Protein AF-B8LDE6-F1 (afdb_monomer)

Structure (mmCIF, N/CA/C/O backbone):
data_AF-B8LDE6-F1
#
_entry.id   AF-B8LDE6-F1
#
loop_
_atom_site.group_PDB
_atom_site.id
_atom_site.type_symbol
_atom_site.label_atom_id
_atom_site.label_alt_id
_atom_site.label_comp_id
_atom_site.label_asym_id
_atom_site.label_entity_id
_atom_site.label_seq_id
_atom_site.pdbx_PDB_ins_code
_atom_site.Cartn_x
_atom_site.Cartn_y
_atom_site.Cartn_z
_atom_site.occupancy
_atom_site.B_iso_or_equiv
_atom_site.auth_seq_id
_atom_site.auth_comp_id
_atom_site.auth_asym_id
_atom_site.auth_atom_id
_atom_site.pdbx_PDB_model_num
ATOM 1 N N . MET A 1 1 ? -48.291 -9.623 64.517 1.00 37.72 1 MET A N 1
ATOM 2 C CA . MET A 1 1 ? -49.505 -10.455 64.413 1.00 37.72 1 MET A CA 1
ATOM 3 C C . MET A 1 1 ? -49.693 -10.676 62.919 1.00 37.72 1 MET A C 1
ATOM 5 O O . MET A 1 1 ? -49.890 -9.689 62.230 1.00 37.72 1 MET A O 1
ATOM 9 N N . SER A 1 2 ? -49.188 -11.779 62.356 1.00 35.50 2 SER A N 1
ATOM 10 C CA . SER A 1 2 ? -49.848 -13.105 62.308 1.00 35.50 2 SER A CA 1
ATOM 11 C C . SER A 1 2 ? -51.192 -13.038 61.567 1.00 35.50 2 SER A C 1
ATOM 13 O O . SER A 1 2 ? -52.030 -12.243 61.978 1.00 35.50 2 SER A O 1
ATOM 15 N N . SER A 1 3 ? -51.498 -13.831 60.544 1.00 43.75 3 SER A N 1
ATOM 16 C CA . SER A 1 3 ? -50.753 -14.862 59.785 1.00 43.75 3 SER A CA 1
ATOM 17 C C . SER A 1 3 ? -51.605 -15.177 58.512 1.00 43.75 3 SER A C 1
ATOM 19 O O . SER A 1 3 ? -52.586 -14.468 58.289 1.00 43.75 3 SER A O 1
ATOM 21 N N . ASP A 1 4 ? -51.309 -16.069 57.560 1.00 46.91 4 ASP A N 1
ATOM 22 C CA . ASP A 1 4 ? -50.378 -17.206 57.450 1.00 46.91 4 ASP A CA 1
ATOM 23 C C . ASP A 1 4 ? -49.722 -17.273 56.037 1.00 46.91 4 ASP A C 1
ATOM 25 O O . ASP A 1 4 ? -49.886 -16.386 55.200 1.00 46.91 4 ASP A O 1
ATOM 29 N N . GLU A 1 5 ? -48.934 -18.324 55.809 1.00 47.34 5 GLU A N 1
ATOM 30 C CA . GLU A 1 5 ? -48.297 -18.785 54.571 1.00 47.34 5 GLU A CA 1
ATOM 31 C C . GLU A 1 5 ? -49.259 -19.611 53.685 1.00 47.34 5 GLU A C 1
ATOM 33 O O . GLU A 1 5 ? -50.090 -20.347 54.212 1.00 47.34 5 GLU A O 1
ATOM 38 N N . GLU A 1 6 ? -49.080 -19.619 52.354 1.00 45.75 6 GLU A N 1
ATOM 39 C CA . GLU A 1 6 ? -49.503 -20.772 51.533 1.00 45.75 6 GLU A CA 1
ATOM 40 C C . GLU A 1 6 ? -48.527 -21.022 50.362 1.00 45.75 6 GLU A C 1
ATOM 42 O O . GLU A 1 6 ? -48.307 -20.175 49.493 1.00 45.75 6 GLU A O 1
ATOM 47 N N . GLU A 1 7 ? -47.893 -22.198 50.371 1.00 42.84 7 GLU A N 1
ATOM 48 C CA . GLU A 1 7 ? -46.791 -22.596 49.487 1.00 42.84 7 GLU A CA 1
ATOM 49 C C . GLU A 1 7 ? -47.302 -23.575 48.408 1.00 42.84 7 GLU A C 1
ATOM 51 O O . GLU A 1 7 ? -47.770 -24.667 48.729 1.00 42.84 7 GLU A O 1
ATOM 56 N N . SER A 1 8 ? -47.206 -23.230 47.114 1.00 45.94 8 SER A N 1
ATOM 57 C CA . SER A 1 8 ? -47.723 -24.079 46.020 1.00 45.94 8 SER A CA 1
ATOM 58 C C . SER A 1 8 ? -46.621 -24.742 45.176 1.00 45.94 8 SER A C 1
ATOM 60 O O . SER A 1 8 ? -46.024 -24.149 44.278 1.00 45.94 8 SER A O 1
ATOM 62 N N . LYS A 1 9 ? -46.390 -26.038 45.429 1.00 46.34 9 LYS A N 1
ATOM 63 C CA . LYS A 1 9 ? -45.605 -26.938 44.562 1.00 46.34 9 LYS A CA 1
ATOM 64 C C . LYS A 1 9 ? -46.471 -27.541 43.445 1.00 46.34 9 LYS A C 1
ATOM 66 O O . LYS A 1 9 ? -47.542 -28.064 43.746 1.00 46.34 9 LYS A O 1
ATOM 71 N N . PRO A 1 10 ? -45.972 -27.629 42.200 1.00 49.28 10 PRO A N 1
ATOM 72 C CA . PRO A 1 10 ? -46.423 -28.615 41.221 1.00 49.28 10 PRO A CA 1
ATOM 73 C C . PRO A 1 10 ? -45.496 -29.860 41.186 1.00 49.28 10 PRO A C 1
ATOM 75 O O . PRO A 1 10 ? -44.329 -29.771 41.579 1.00 49.28 10 PRO A O 1
ATOM 78 N N . PRO A 1 11 ? -45.996 -31.035 40.753 1.00 53.19 11 PRO A N 1
ATOM 79 C CA . PRO A 1 11 ? -45.337 -32.328 40.967 1.00 53.19 11 PRO A CA 1
ATOM 80 C C . PRO A 1 11 ? -44.333 -32.737 39.875 1.00 53.19 11 PRO A C 1
ATOM 82 O O . PRO A 1 11 ? -44.307 -32.194 38.770 1.00 53.19 11 PRO A O 1
ATOM 85 N N . ALA A 1 12 ? -43.536 -33.759 40.195 1.00 40.72 12 ALA A N 1
ATOM 86 C CA . ALA A 1 12 ? -42.605 -34.422 39.285 1.00 40.72 12 ALA A CA 1
ATOM 87 C C . ALA A 1 12 ? -43.238 -35.613 38.525 1.00 40.72 12 ALA A C 1
ATOM 89 O O . ALA A 1 12 ? -44.349 -36.040 38.821 1.00 40.72 12 ALA A O 1
ATOM 90 N N . GLU A 1 13 ? -42.446 -36.174 37.601 1.00 37.19 13 GLU A N 1
ATOM 91 C CA . GLU A 1 13 ? -42.648 -37.419 36.832 1.00 37.19 13 GLU A CA 1
ATOM 92 C C . GLU A 1 13 ? -43.660 -37.422 35.663 1.00 37.19 13 GLU A C 1
ATOM 94 O O . GLU A 1 13 ? -44.863 -37.586 35.834 1.00 37.19 13 GLU A O 1
ATOM 99 N N . ARG A 1 14 ? -43.139 -37.533 34.429 1.00 34.78 14 ARG A N 1
ATOM 100 C CA . ARG A 1 14 ? -42.888 -38.874 33.857 1.00 34.78 14 ARG A CA 1
ATOM 101 C C . ARG A 1 14 ? -41.962 -38.860 32.640 1.00 34.78 14 ARG A C 1
ATOM 103 O O . ARG A 1 14 ? -41.911 -37.911 31.867 1.00 34.78 14 ARG A O 1
ATOM 110 N N . SER A 1 15 ? -41.241 -39.963 32.479 1.00 38.66 15 SER A N 1
ATOM 111 C CA . SER A 1 15 ? -40.317 -40.236 31.382 1.00 38.66 15 SER A CA 1
ATOM 112 C C . SER A 1 15 ? -41.025 -40.610 30.074 1.00 38.66 15 SER A C 1
ATOM 114 O O . SER A 1 15 ? -42.062 -41.274 30.078 1.00 38.66 15 SER A O 1
ATOM 116 N N . LYS A 1 16 ? -40.395 -40.269 28.942 1.00 36.84 16 LYS A N 1
ATOM 117 C CA . LYS A 1 16 ? -40.479 -41.028 27.683 1.00 36.84 16 LYS A CA 1
ATOM 118 C C . LYS A 1 16 ? -39.256 -40.734 26.815 1.00 36.84 16 LYS A C 1
ATOM 120 O O . LYS A 1 16 ? -39.096 -39.628 26.314 1.00 36.84 16 LYS A O 1
ATOM 125 N N . ALA A 1 17 ? -38.401 -41.738 26.653 1.00 39.34 17 ALA A N 1
ATOM 126 C CA . ALA A 1 17 ? -37.349 -41.741 25.646 1.00 39.34 17 ALA A CA 1
ATOM 127 C C . ALA A 1 17 ? -37.900 -42.350 24.350 1.00 39.34 17 ALA A C 1
ATOM 129 O O . ALA A 1 17 ? -38.514 -43.414 24.407 1.00 39.34 17 ALA A O 1
ATOM 130 N N . THR A 1 18 ? -37.644 -41.717 23.203 1.00 34.25 18 THR A N 1
ATOM 131 C CA . THR A 1 18 ? -37.761 -42.345 21.875 1.00 34.25 18 THR A CA 1
ATOM 132 C C . THR A 1 18 ? -36.786 -41.709 20.883 1.00 34.25 18 THR A C 1
ATOM 134 O O . THR A 1 18 ? -36.954 -40.552 20.511 1.00 34.25 18 THR A O 1
ATOM 137 N N . ASN A 1 19 ? -35.833 -42.529 20.447 1.00 32.91 19 ASN A N 1
ATOM 138 C CA . ASN A 1 19 ? -35.159 -42.569 19.146 1.00 32.91 19 ASN A CA 1
ATOM 139 C C . ASN A 1 19 ? -34.572 -41.272 18.563 1.00 32.91 19 ASN A C 1
ATOM 141 O O . ASN A 1 19 ? -35.220 -40.511 17.846 1.00 32.91 19 ASN A O 1
ATOM 145 N N . GLU A 1 20 ? -33.262 -41.149 18.758 1.00 39.47 20 GLU A N 1
ATOM 146 C CA . GLU A 1 20 ? -32.348 -40.374 17.927 1.00 39.47 20 GLU A CA 1
ATOM 147 C C . GLU A 1 20 ? -31.798 -41.291 16.815 1.00 39.47 20 GLU A C 1
ATOM 149 O O . GLU A 1 20 ? -30.923 -42.113 17.069 1.00 39.47 20 GLU A O 1
ATOM 154 N N . GLU A 1 21 ? -32.325 -41.178 15.590 1.00 35.03 21 GLU A N 1
ATOM 155 C CA . GLU A 1 21 ? -31.808 -41.885 14.406 1.00 35.03 21 GLU A CA 1
ATOM 156 C C . GLU A 1 21 ? -31.802 -40.981 13.155 1.00 35.03 21 GLU A C 1
ATOM 158 O O . GLU A 1 21 ? -32.782 -40.314 12.820 1.00 35.03 21 GLU A O 1
ATOM 163 N N . ASP A 1 22 ? -30.649 -40.970 12.482 1.00 40.38 22 ASP A N 1
ATOM 164 C CA . ASP A 1 22 ? -30.374 -40.556 11.101 1.00 40.38 22 ASP A CA 1
ATOM 165 C C . ASP A 1 22 ? -31.119 -39.354 10.477 1.00 40.38 22 ASP A C 1
ATOM 167 O O . ASP A 1 22 ? -32.096 -39.472 9.731 1.00 40.38 22 ASP A O 1
ATOM 171 N N . ARG A 1 23 ? -30.472 -38.180 10.555 1.00 36.75 23 ARG A N 1
ATOM 172 C CA . ARG A 1 23 ? -30.563 -37.146 9.504 1.00 36.75 23 ARG A CA 1
ATOM 173 C C . ARG A 1 23 ? -29.185 -36.696 9.021 1.00 36.75 23 ARG A C 1
ATOM 175 O O . ARG A 1 23 ? -28.618 -35.719 9.507 1.00 36.75 23 ARG A O 1
ATOM 182 N N . LYS A 1 24 ? -28.676 -37.380 7.989 1.00 43.28 24 LYS A N 1
ATOM 183 C CA . LYS A 1 24 ? -27.518 -36.929 7.196 1.00 43.28 24 LYS A CA 1
ATOM 184 C C . LYS A 1 24 ? -27.772 -35.515 6.639 1.00 43.28 24 LYS A C 1
ATOM 186 O O . LYS A 1 24 ? -28.778 -35.323 5.954 1.00 43.28 24 LYS A O 1
ATOM 191 N N . PRO A 1 25 ? -26.874 -34.535 6.845 1.00 40.78 25 PRO A N 1
ATOM 192 C CA . PRO A 1 25 ? -26.968 -33.256 6.151 1.00 40.78 25 PRO A CA 1
ATOM 193 C C . PRO A 1 25 ? -26.633 -33.436 4.656 1.00 40.78 25 PRO A C 1
ATOM 195 O O . PRO A 1 25 ? -25.688 -34.159 4.326 1.00 40.78 25 PRO A O 1
ATOM 198 N N . PRO A 1 26 ? -27.361 -32.782 3.730 1.00 42.16 26 PRO A N 1
ATOM 199 C CA . PRO A 1 26 ? -27.083 -32.893 2.302 1.00 42.16 26 PRO A CA 1
ATOM 200 C C . PRO A 1 26 ? -25.742 -32.241 1.936 1.00 42.16 26 PRO A C 1
ATOM 202 O O . PRO A 1 26 ? -25.340 -31.217 2.498 1.00 42.16 26 PRO A O 1
ATOM 205 N N . ALA A 1 27 ? -25.052 -32.830 0.957 1.00 35.22 27 ALA A N 1
ATOM 206 C CA . ALA A 1 27 ? -23.747 -32.369 0.501 1.00 35.22 27 ALA A CA 1
ATOM 207 C C . ALA A 1 27 ? -23.790 -30.913 -0.003 1.00 35.22 27 ALA A C 1
ATOM 209 O O . ALA A 1 27 ? -24.634 -30.534 -0.817 1.00 35.22 27 ALA A O 1
ATOM 210 N N . ARG A 1 28 ? -22.834 -30.089 0.446 1.00 35.00 28 ARG A N 1
ATOM 211 C CA . ARG A 1 28 ? -22.678 -28.704 -0.023 1.00 35.00 28 ARG A CA 1
ATOM 212 C C . ARG A 1 28 ? -22.266 -28.678 -1.498 1.00 35.00 28 ARG A C 1
ATOM 214 O O . ARG A 1 28 ? -21.103 -28.901 -1.822 1.00 35.00 28 ARG A O 1
ATOM 221 N N . ALA A 1 29 ? -23.201 -28.323 -2.377 1.00 35.41 29 ALA A N 1
ATOM 222 C CA . ALA A 1 29 ? -22.908 -28.051 -3.780 1.00 35.41 29 ALA A CA 1
ATOM 223 C C . ALA A 1 29 ? -21.945 -26.855 -3.927 1.00 35.41 29 ALA A C 1
ATOM 225 O O . ALA A 1 29 ? -22.209 -25.752 -3.439 1.00 35.41 29 ALA A O 1
ATOM 226 N N . ALA A 1 30 ? -20.832 -27.060 -4.633 1.00 38.78 30 ALA A N 1
ATOM 227 C CA . ALA A 1 30 ? -19.829 -26.029 -4.877 1.00 38.78 30 ALA A CA 1
ATOM 228 C C . ALA A 1 30 ? -20.305 -25.021 -5.943 1.00 38.78 30 ALA A C 1
ATOM 230 O O . ALA A 1 30 ? -20.089 -25.207 -7.141 1.00 38.78 30 ALA A O 1
ATOM 231 N N . ARG A 1 31 ? -20.928 -23.913 -5.522 1.00 38.78 31 ARG A N 1
ATOM 232 C CA . ARG A 1 31 ? -21.252 -22.798 -6.429 1.00 38.78 31 ARG A CA 1
ATOM 233 C C . ARG A 1 31 ? -20.029 -21.909 -6.677 1.00 38.78 31 ARG A C 1
ATOM 235 O O . ARG A 1 31 ? -19.676 -21.074 -5.848 1.00 38.78 31 ARG A O 1
ATOM 242 N N . LYS A 1 32 ? -19.424 -22.042 -7.863 1.00 38.75 32 LYS A N 1
ATOM 243 C CA . LYS A 1 32 ? -18.527 -21.022 -8.432 1.00 38.75 32 LYS A CA 1
ATOM 244 C C . LYS A 1 32 ? -19.334 -19.745 -8.689 1.00 38.75 32 LYS A C 1
ATOM 246 O O . LYS A 1 32 ? -20.236 -19.760 -9.518 1.00 38.75 32 LYS A O 1
ATOM 251 N N . CYS A 1 33 ? -18.978 -18.639 -8.039 1.00 31.05 33 CYS A N 1
ATOM 252 C CA . CYS A 1 33 ? -19.480 -17.313 -8.395 1.00 31.05 33 CYS A CA 1
ATOM 253 C C . CYS A 1 33 ? -18.307 -16.449 -8.878 1.00 31.05 33 CYS A C 1
ATOM 255 O O . CYS A 1 33 ? -17.541 -15.923 -8.073 1.00 31.05 33 CYS A O 1
ATOM 257 N N . LYS A 1 34 ? -18.138 -16.342 -10.202 1.00 38.91 34 LYS A N 1
ATOM 258 C CA . LYS A 1 34 ? -17.274 -15.332 -10.827 1.00 38.91 34 LYS A CA 1
ATOM 259 C C . LYS A 1 34 ? -18.128 -14.096 -11.097 1.00 38.91 34 LYS A C 1
ATOM 261 O O . LYS A 1 34 ? -18.992 -14.146 -11.967 1.00 38.91 34 LYS A O 1
ATOM 266 N N . ARG A 1 35 ? -17.872 -12.991 -10.395 1.00 31.22 35 ARG A N 1
ATOM 267 C CA . ARG A 1 35 ? -18.340 -11.662 -10.811 1.00 31.22 35 ARG A CA 1
ATOM 268 C C . ARG A 1 35 ? -17.459 -10.577 -10.194 1.00 31.22 35 ARG A C 1
ATOM 270 O O . ARG A 1 35 ? -17.623 -10.216 -9.035 1.00 31.22 35 ARG A O 1
ATOM 277 N N . THR A 1 36 ? -16.502 -10.090 -10.974 1.00 32.03 36 THR A N 1
ATOM 278 C CA . THR A 1 36 ? -15.754 -8.860 -10.696 1.00 32.03 36 THR A CA 1
ATOM 279 C C . THR A 1 36 ? -16.424 -7.733 -11.468 1.00 32.03 36 THR A C 1
ATOM 281 O O . THR A 1 36 ? -16.307 -7.682 -12.690 1.00 32.03 36 THR A O 1
ATOM 284 N N . ALA A 1 37 ? -17.139 -6.855 -10.771 1.00 31.78 37 ALA A N 1
ATOM 285 C CA . ALA A 1 37 ? -17.472 -5.548 -11.320 1.00 31.78 37 ALA A CA 1
ATOM 286 C C . ALA A 1 37 ? -16.254 -4.642 -11.104 1.00 31.78 37 ALA A C 1
ATOM 288 O O . ALA A 1 37 ? -15.790 -4.518 -9.970 1.00 31.78 37 ALA A O 1
ATOM 289 N N . LYS A 1 38 ? -15.727 -4.045 -12.178 1.00 29.84 38 LYS A N 1
ATOM 290 C CA . LYS A 1 38 ? -14.901 -2.844 -12.042 1.00 29.84 38 LYS A CA 1
ATOM 291 C C . LYS A 1 38 ? -15.835 -1.705 -11.643 1.00 29.84 38 LYS A C 1
ATOM 293 O O . LYS A 1 38 ? -16.881 -1.537 -12.264 1.00 29.84 38 LYS A O 1
ATOM 298 N N . TYR A 1 39 ? -15.449 -0.966 -10.617 1.00 31.72 39 TYR A N 1
ATOM 299 C CA . TYR A 1 39 ? -15.964 0.366 -10.346 1.00 31.72 39 TYR A CA 1
ATOM 300 C C . TYR A 1 39 ? -14.765 1.290 -10.542 1.00 31.72 39 TYR A C 1
ATOM 302 O O . TYR A 1 39 ? -13.695 1.007 -10.002 1.00 31.72 39 TYR A O 1
ATOM 310 N N . GLU A 1 40 ? -14.914 2.299 -11.388 1.00 34.28 40 GLU A N 1
ATOM 311 C CA . GLU A 1 40 ? -13.899 3.330 -11.588 1.00 34.28 40 GLU A CA 1
ATOM 312 C C . GLU A 1 40 ? -14.266 4.467 -10.631 1.00 34.28 40 GLU A C 1
ATOM 314 O O . GLU A 1 40 ? -15.308 5.100 -10.783 1.00 34.28 40 GLU A O 1
ATOM 319 N N . GLU A 1 41 ? -13.469 4.628 -9.573 1.00 33.56 41 GLU A N 1
ATOM 320 C CA . GLU A 1 41 ? -13.540 5.768 -8.655 1.00 33.56 41 GLU A CA 1
ATOM 321 C C . GLU A 1 41 ? -12.534 6.828 -9.116 1.00 33.56 41 GLU A C 1
ATOM 323 O O . GLU A 1 41 ? -11.449 6.496 -9.599 1.00 33.56 41 GLU A O 1
ATOM 328 N N . SER A 1 42 ? -12.946 8.092 -9.026 1.00 32.69 42 SER A N 1
ATOM 329 C CA . SER A 1 42 ? -12.188 9.260 -9.464 1.00 32.69 42 SER A CA 1
ATOM 330 C C . SER A 1 42 ? -11.003 9.564 -8.547 1.00 32.69 42 SER A C 1
ATOM 332 O O . SER A 1 42 ? -11.036 9.295 -7.347 1.00 32.69 42 SER A O 1
ATOM 334 N N . ASP A 1 43 ? -9.959 10.128 -9.148 1.00 36.16 43 ASP A N 1
ATOM 335 C CA . ASP A 1 43 ? -8.659 10.401 -8.535 1.00 36.16 43 ASP A CA 1
ATOM 336 C C . ASP A 1 43 ? -8.670 11.732 -7.759 1.00 36.16 43 ASP A C 1
ATOM 338 O O . ASP A 1 43 ? -8.205 12.761 -8.249 1.00 36.16 43 ASP A O 1
ATOM 342 N N . ASP A 1 44 ? -9.246 11.712 -6.554 1.00 31.83 44 ASP A N 1
ATOM 343 C CA . ASP A 1 44 ? -9.165 12.810 -5.586 1.00 31.83 44 ASP A CA 1
ATOM 344 C C . ASP A 1 44 ? -8.055 12.492 -4.565 1.00 31.83 44 ASP A C 1
ATOM 346 O O . ASP A 1 44 ? -8.210 11.645 -3.682 1.00 31.83 44 ASP A O 1
ATOM 350 N N . GLY A 1 45 ? -6.899 13.142 -4.732 1.00 34.72 45 GLY A N 1
ATOM 351 C CA . GLY A 1 45 ? -5.613 12.744 -4.145 1.00 34.72 45 GLY A CA 1
ATOM 352 C C . GLY A 1 45 ? -5.423 12.951 -2.636 1.00 34.72 45 GLY A C 1
ATOM 353 O O . GLY A 1 45 ? -4.541 13.707 -2.230 1.00 34.72 45 GLY A O 1
ATOM 354 N N . GLU A 1 46 ? -6.151 12.208 -1.801 1.00 34.25 46 GLU A N 1
ATOM 355 C CA . GLU A 1 46 ? -5.695 11.851 -0.451 1.00 34.25 46 GLU A CA 1
ATOM 356 C C . GLU A 1 46 ? -5.165 10.410 -0.452 1.00 34.25 46 GLU A C 1
ATOM 358 O O . GLU A 1 46 ? -5.921 9.437 -0.489 1.00 34.25 46 GLU A O 1
ATOM 363 N N . GLU A 1 47 ? -3.838 10.259 -0.414 1.00 37.69 47 GLU A N 1
ATOM 364 C CA . GLU A 1 47 ? -3.169 8.955 -0.433 1.00 37.69 47 GLU A CA 1
ATOM 365 C C . GLU A 1 47 ? -3.371 8.230 0.920 1.00 37.69 47 GLU A C 1
ATOM 367 O O . GLU A 1 47 ? -2.511 8.257 1.805 1.00 37.69 47 GLU A O 1
ATOM 372 N N . GLU A 1 48 ? -4.536 7.587 1.113 1.00 37.94 48 GLU A N 1
ATOM 373 C CA . GLU A 1 48 ? -4.792 6.694 2.254 1.00 37.94 48 GLU A CA 1
ATOM 374 C C . GLU A 1 48 ? -3.781 5.532 2.223 1.00 37.94 48 GLU A C 1
ATOM 376 O O . GLU A 1 48 ? -3.992 4.494 1.589 1.00 37.94 48 GLU A O 1
ATOM 381 N N . ASP A 1 49 ? -2.680 5.721 2.954 1.00 42.53 49 ASP A N 1
ATOM 382 C CA . ASP A 1 49 ? -1.542 4.814 3.110 1.00 42.53 49 ASP A CA 1
ATOM 383 C C . ASP A 1 49 ? -2.032 3.464 3.690 1.00 42.53 49 ASP A C 1
ATOM 385 O O . ASP A 1 49 ? -2.078 3.227 4.904 1.00 42.53 49 ASP A O 1
ATOM 389 N N . ASN A 1 50 ? -2.497 2.580 2.797 1.00 35.31 50 ASN A N 1
ATOM 390 C CA . ASN A 1 50 ? -3.197 1.325 3.085 1.00 35.31 50 ASN A CA 1
ATOM 391 C C . ASN A 1 50 ? -2.207 0.262 3.582 1.00 35.31 50 ASN A C 1
ATOM 393 O O . ASN A 1 50 ? -1.925 -0.744 2.921 1.00 35.31 50 ASN A O 1
ATOM 397 N N . TRP A 1 51 ? -1.663 0.519 4.773 1.00 39.44 51 TRP A N 1
ATOM 398 C CA . TRP A 1 51 ? -0.669 -0.295 5.450 1.00 39.44 51 TRP A CA 1
ATOM 399 C C . TRP A 1 51 ? -1.183 -1.721 5.637 1.00 39.44 51 TRP A C 1
ATOM 401 O O . TRP A 1 51 ? -1.926 -2.050 6.565 1.00 39.44 51 TRP A O 1
ATOM 411 N N . SER A 1 52 ? -0.747 -2.592 4.736 1.00 36.59 52 SER A N 1
ATOM 412 C CA . SER A 1 52 ? -0.781 -4.031 4.931 1.00 36.59 52 SER A CA 1
ATOM 413 C C . SER A 1 52 ? 0.586 -4.455 5.465 1.00 36.59 52 SER A C 1
ATOM 415 O O . SER A 1 52 ? 1.596 -4.136 4.828 1.00 36.59 52 SER A O 1
ATOM 417 N N . PRO A 1 53 ? 0.671 -5.181 6.597 1.00 38.06 53 PRO A N 1
ATOM 418 C CA . PRO A 1 53 ? 1.934 -5.782 7.004 1.00 38.06 53 PRO A CA 1
ATOM 419 C C . PRO A 1 53 ? 2.440 -6.707 5.883 1.00 38.06 53 PRO A C 1
ATOM 421 O O . PRO A 1 53 ? 1.620 -7.300 5.170 1.00 38.06 53 PRO A O 1
ATOM 424 N N . PRO A 1 54 ? 3.768 -6.847 5.703 1.00 33.97 54 PRO A N 1
ATOM 425 C CA . PRO A 1 54 ? 4.317 -7.687 4.648 1.00 33.97 54 PRO A CA 1
ATOM 426 C C . PRO A 1 54 ? 3.743 -9.105 4.770 1.00 33.97 54 PRO A C 1
ATOM 428 O O . PRO A 1 54 ? 3.711 -9.653 5.879 1.00 33.97 54 PRO A O 1
ATOM 431 N N . PRO A 1 55 ? 3.261 -9.713 3.670 1.00 34.38 55 PRO A N 1
ATOM 432 C CA . PRO A 1 55 ? 2.686 -11.045 3.739 1.00 34.38 55 PRO A CA 1
ATOM 433 C C . PRO A 1 55 ? 3.744 -12.026 4.264 1.00 34.38 55 PRO A C 1
ATOM 435 O O . PRO A 1 55 ? 4.903 -11.944 3.842 1.00 34.38 55 PRO A O 1
ATOM 438 N N . PRO A 1 56 ? 3.376 -12.973 5.150 1.00 43.44 56 PRO A N 1
ATOM 439 C CA . PRO A 1 56 ? 4.300 -14.021 5.561 1.00 43.44 56 PRO A CA 1
ATOM 440 C C . PRO A 1 56 ? 4.811 -14.757 4.314 1.00 43.44 56 PRO A C 1
ATOM 442 O O . PRO A 1 56 ? 4.057 -14.880 3.338 1.00 43.44 56 PRO A O 1
ATOM 445 N N . PRO A 1 57 ? 6.067 -15.245 4.316 1.00 41.56 57 PRO A N 1
ATOM 446 C CA . PRO A 1 57 ? 6.667 -15.875 3.147 1.00 41.56 57 PRO A CA 1
ATOM 447 C C . PRO A 1 57 ? 5.728 -16.949 2.602 1.00 41.56 57 PRO A C 1
ATOM 449 O O . PRO A 1 57 ? 5.311 -17.851 3.335 1.00 41.56 57 PRO A O 1
ATOM 452 N N . LYS A 1 58 ? 5.350 -16.808 1.322 1.00 35.34 58 LYS A N 1
ATOM 453 C CA . LYS A 1 58 ? 4.412 -17.715 0.653 1.00 35.34 58 LYS A CA 1
ATOM 454 C C . LYS A 1 58 ? 4.919 -19.143 0.840 1.00 35.34 58 LYS A C 1
ATOM 456 O O . LYS A 1 58 ? 5.941 -19.508 0.260 1.00 35.34 58 LYS A O 1
ATOM 461 N N . LYS A 1 59 ? 4.200 -19.950 1.631 1.00 39.66 59 LYS A N 1
ATOM 462 C CA . LYS A 1 59 ? 4.422 -21.399 1.660 1.00 39.66 59 LYS A CA 1
ATOM 463 C C . LYS A 1 59 ? 4.354 -21.886 0.206 1.00 39.66 59 LYS A C 1
ATOM 465 O O . LYS A 1 59 ? 3.409 -21.486 -0.483 1.00 39.66 59 LYS A O 1
ATOM 470 N N . PRO A 1 60 ? 5.329 -22.678 -0.278 1.00 38.16 60 PRO A N 1
ATOM 471 C CA . PRO A 1 60 ? 5.290 -23.187 -1.641 1.00 38.16 60 PRO A CA 1
ATOM 472 C C . PRO A 1 60 ? 3.957 -23.906 -1.848 1.00 38.16 60 PRO A C 1
ATOM 474 O O . PRO A 1 60 ? 3.545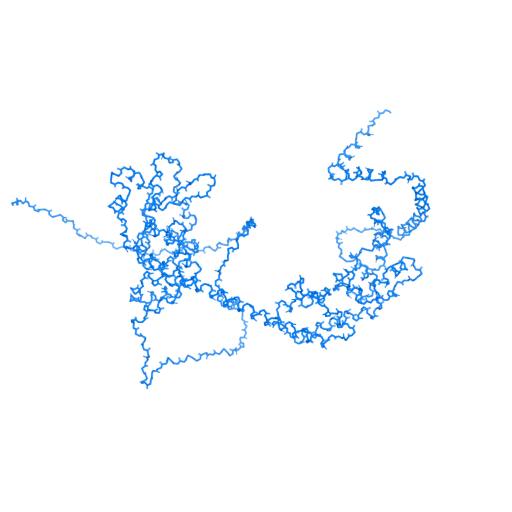 -24.711 -1.009 1.00 38.16 60 PRO A O 1
ATOM 477 N N . GLY A 1 61 ? 3.247 -23.524 -2.911 1.00 38.00 61 GLY A N 1
ATOM 478 C CA . GLY A 1 61 ? 1.888 -23.992 -3.156 1.00 38.00 61 GLY A CA 1
ATOM 479 C C . GLY A 1 61 ? 1.844 -25.512 -3.258 1.00 38.00 61 GLY A C 1
ATOM 480 O O . GLY A 1 61 ? 2.745 -26.126 -3.830 1.00 38.00 61 GLY A O 1
ATOM 481 N N . SER A 1 62 ? 0.789 -26.117 -2.717 1.00 40.66 62 SER A N 1
ATOM 482 C CA . SER A 1 62 ? 0.500 -27.532 -2.928 1.00 40.66 62 SER A CA 1
ATOM 483 C C . SER A 1 62 ? 0.103 -27.749 -4.389 1.00 40.66 62 SER A C 1
ATOM 485 O O . SER A 1 62 ? -1.072 -27.650 -4.737 1.00 40.66 62 SER A O 1
ATOM 487 N N . VAL A 1 63 ? 1.095 -28.000 -5.240 1.00 40.19 63 VAL A N 1
ATOM 488 C CA . VAL A 1 63 ? 0.883 -28.555 -6.579 1.00 40.19 63 VAL A CA 1
ATOM 489 C C . VAL A 1 63 ? 0.389 -29.993 -6.416 1.00 40.19 63 VAL A C 1
ATOM 491 O O . VAL A 1 63 ? 0.862 -30.714 -5.531 1.00 40.19 63 VAL A O 1
ATOM 494 N N . ASP A 1 64 ? -0.576 -30.389 -7.245 1.00 42.69 64 ASP A N 1
ATOM 495 C CA . ASP A 1 64 ? -1.144 -31.736 -7.235 1.00 42.69 64 ASP A CA 1
ATOM 496 C C . ASP A 1 64 ? -0.067 -32.820 -7.349 1.00 42.69 64 ASP A C 1
ATOM 498 O O . ASP A 1 64 ? 0.909 -32.701 -8.094 1.00 42.69 64 ASP A O 1
ATOM 502 N N . ARG A 1 65 ? -0.254 -33.906 -6.590 1.00 37.84 65 ARG A N 1
ATOM 503 C CA . ARG A 1 65 ? 0.690 -35.029 -6.516 1.00 37.84 65 ARG A CA 1
ATOM 504 C C . ARG A 1 65 ? 0.607 -35.919 -7.759 1.00 37.84 65 ARG A C 1
ATOM 506 O O . ARG A 1 65 ? 0.133 -37.050 -7.694 1.00 37.84 65 ARG A O 1
ATOM 513 N N . GLY A 1 66 ? 1.139 -35.423 -8.873 1.00 41.06 66 GLY A N 1
ATOM 514 C CA . GLY A 1 66 ? 1.608 -36.261 -9.973 1.00 41.06 66 GLY A CA 1
ATOM 515 C C . GLY A 1 66 ? 2.827 -37.083 -9.537 1.00 41.06 66 GLY A C 1
ATOM 516 O O . GLY A 1 66 ? 3.730 -36.574 -8.872 1.00 41.06 66 GLY A O 1
ATOM 517 N N . ASN A 1 67 ? 2.840 -38.369 -9.880 1.00 46.22 67 ASN A N 1
ATOM 518 C CA . ASN A 1 67 ? 3.838 -39.335 -9.417 1.00 46.22 67 ASN A CA 1
ATOM 519 C C . ASN A 1 67 ? 5.228 -39.053 -10.036 1.00 46.22 67 ASN A C 1
ATOM 521 O O . ASN A 1 67 ? 5.489 -39.428 -11.176 1.00 46.22 67 ASN A O 1
ATOM 525 N N . ALA A 1 68 ? 6.137 -38.422 -9.285 1.00 39.91 68 ALA A N 1
ATOM 526 C CA . ALA A 1 68 ? 7.525 -38.195 -9.700 1.00 39.91 68 ALA A CA 1
ATOM 527 C C . ALA A 1 68 ? 8.505 -38.585 -8.581 1.00 39.91 68 ALA A C 1
ATOM 529 O O . ALA A 1 68 ? 8.332 -38.212 -7.418 1.00 39.91 68 ALA A O 1
ATOM 530 N N . LYS A 1 69 ? 9.545 -39.357 -8.929 1.00 45.56 69 LYS A N 1
ATOM 531 C CA . LYS A 1 69 ? 10.539 -39.882 -7.977 1.00 45.56 69 LYS A CA 1
ATOM 532 C C . LYS A 1 69 ? 11.319 -38.737 -7.321 1.00 45.56 69 LYS A C 1
ATOM 534 O O . LYS A 1 69 ? 12.164 -38.108 -7.948 1.00 45.56 69 LYS A O 1
ATOM 539 N N . SER A 1 70 ? 11.053 -38.503 -6.037 1.00 38.09 70 SER A N 1
ATOM 540 C CA . SER A 1 70 ? 11.732 -37.482 -5.235 1.00 38.09 70 SER A CA 1
ATOM 541 C C . SER A 1 70 ? 13.210 -37.817 -5.016 1.00 38.09 70 SER A C 1
ATOM 543 O O . SER A 1 70 ? 13.556 -38.746 -4.281 1.00 38.09 70 SER A O 1
ATOM 545 N N . THR A 1 71 ? 14.097 -37.014 -5.602 1.00 44.03 71 THR A N 1
ATOM 546 C CA . THR A 1 71 ? 15.488 -36.904 -5.154 1.00 44.03 71 THR A CA 1
ATOM 547 C C . THR A 1 71 ? 15.515 -36.212 -3.791 1.00 44.03 71 THR A C 1
ATOM 549 O O . THR A 1 71 ? 15.061 -35.075 -3.658 1.00 44.03 71 THR A O 1
ATOM 552 N N . LYS A 1 72 ? 16.050 -36.891 -2.767 1.00 42.25 72 LYS A N 1
ATOM 553 C CA . LYS A 1 72 ? 16.093 -36.401 -1.379 1.00 42.25 72 LYS A CA 1
ATOM 554 C C . LYS A 1 72 ? 16.926 -35.118 -1.246 1.00 42.25 72 LYS A C 1
ATOM 556 O O . LYS A 1 72 ? 18.134 -35.178 -1.017 1.00 42.25 72 LYS A O 1
ATOM 561 N N . ALA A 1 73 ? 16.270 -33.962 -1.287 1.00 44.91 73 ALA A N 1
ATOM 562 C CA . ALA A 1 73 ? 16.853 -32.723 -0.789 1.00 44.91 73 ALA A CA 1
ATOM 563 C C . ALA A 1 73 ? 17.142 -32.874 0.716 1.00 44.91 73 ALA A C 1
ATOM 565 O O . ALA A 1 73 ? 16.233 -33.133 1.510 1.00 44.91 73 ALA A O 1
ATOM 566 N N . LYS A 1 74 ? 18.412 -32.725 1.114 1.00 44.59 74 LYS A N 1
ATOM 567 C CA . LYS A 1 74 ? 18.831 -32.701 2.522 1.00 44.59 74 LYS A CA 1
ATOM 568 C C . LYS A 1 74 ? 18.320 -31.414 3.175 1.00 44.59 74 LYS A C 1
ATOM 570 O O . LYS A 1 74 ? 19.031 -30.417 3.233 1.00 44.59 74 LYS A O 1
ATOM 575 N N . GLY A 1 75 ? 17.077 -31.427 3.652 1.00 45.62 75 GLY A N 1
ATOM 576 C CA . GLY A 1 75 ? 16.566 -30.354 4.498 1.00 45.62 75 GLY A CA 1
ATOM 577 C C . GLY A 1 75 ? 17.415 -30.255 5.763 1.00 45.62 75 GLY A C 1
ATOM 578 O O . GLY A 1 75 ? 17.585 -31.258 6.460 1.00 45.62 75 GLY A O 1
ATOM 579 N N . ASN A 1 76 ? 17.936 -29.061 6.061 1.00 43.88 76 ASN A N 1
ATOM 580 C CA . ASN A 1 76 ? 18.619 -28.790 7.322 1.00 43.88 76 ASN A CA 1
ATOM 581 C C . ASN A 1 76 ? 17.632 -29.012 8.470 1.00 43.88 76 ASN A C 1
ATOM 583 O O . ASN A 1 76 ? 16.810 -28.154 8.791 1.00 43.88 76 ASN A O 1
ATOM 587 N N . LYS A 1 77 ? 17.713 -30.199 9.076 1.00 53.56 77 LYS A N 1
ATOM 588 C CA . LYS A 1 77 ? 17.001 -30.553 10.296 1.00 53.56 77 LYS A CA 1
ATOM 589 C C . LYS A 1 77 ? 17.597 -29.689 11.402 1.00 53.56 77 LYS A C 1
ATOM 591 O O . LYS A 1 77 ? 18.616 -30.063 11.978 1.00 53.56 77 LYS A O 1
ATOM 596 N N . LEU A 1 78 ? 16.998 -28.516 11.632 1.00 50.09 78 LEU A N 1
ATOM 597 C CA . LEU A 1 78 ? 17.303 -27.661 12.775 1.00 50.09 78 LEU A CA 1
ATOM 598 C C . LEU A 1 78 ? 17.279 -28.563 14.008 1.00 50.09 78 LEU A C 1
ATOM 600 O O . LEU A 1 78 ? 16.225 -29.089 14.374 1.00 50.09 78 LEU A O 1
ATOM 604 N N . LYS A 1 79 ? 18.458 -28.821 14.583 1.00 58.34 79 LYS A N 1
ATOM 605 C CA . LYS A 1 79 ? 18.553 -29.517 15.860 1.00 58.34 79 LYS A CA 1
ATOM 606 C C . LYS A 1 79 ? 17.795 -28.636 16.839 1.00 58.34 79 LYS A C 1
ATOM 608 O O . LYS A 1 79 ? 18.201 -27.497 17.049 1.00 58.34 79 LYS A O 1
ATOM 613 N N . ALA A 1 80 ? 16.696 -29.146 17.387 1.00 57.94 80 ALA A N 1
ATOM 614 C CA . ALA A 1 80 ? 16.077 -28.522 18.539 1.00 57.94 80 ALA A CA 1
ATOM 615 C C . ALA A 1 80 ? 17.144 -28.519 19.636 1.00 57.94 80 ALA A C 1
ATOM 617 O O . ALA A 1 80 ? 17.493 -29.577 20.161 1.00 57.94 80 ALA A O 1
ATOM 618 N N . SER A 1 81 ? 17.734 -27.353 19.894 1.00 68.50 81 SER A N 1
ATOM 619 C CA . SER A 1 81 ? 18.551 -27.148 21.078 1.00 68.50 81 SER A CA 1
ATOM 620 C C . SER A 1 81 ? 17.667 -27.481 22.269 1.00 68.50 81 SER A C 1
ATOM 622 O O . SER A 1 81 ? 16.549 -26.966 22.360 1.00 68.50 81 SER A O 1
ATOM 624 N N . SER A 1 82 ? 18.148 -28.356 23.149 1.00 72.38 82 SER A N 1
ATOM 625 C CA . SER A 1 82 ? 17.530 -28.556 24.457 1.00 72.38 82 SER A CA 1
ATOM 626 C C . SER A 1 82 ? 17.292 -27.189 25.110 1.00 72.38 82 SER A C 1
ATOM 628 O O . SER A 1 82 ? 18.128 -26.296 24.922 1.00 72.38 82 SER A O 1
ATOM 630 N N . PRO A 1 83 ? 16.169 -26.993 25.828 1.00 73.12 83 PRO A N 1
ATOM 631 C CA . PRO A 1 83 ? 15.927 -25.735 26.522 1.00 73.12 83 PRO A CA 1
ATOM 632 C C . PRO A 1 83 ? 17.133 -25.405 27.415 1.00 73.12 83 PRO A C 1
ATOM 634 O O . PRO A 1 83 ? 17.746 -26.334 27.952 1.00 73.12 83 PRO A O 1
ATOM 637 N N . PRO A 1 84 ? 17.513 -24.121 27.543 1.00 74.50 84 PRO A N 1
ATOM 638 C CA . PRO A 1 84 ? 18.623 -23.735 28.398 1.00 74.50 84 PRO A CA 1
ATOM 639 C C . PRO A 1 84 ? 18.309 -24.156 29.835 1.00 74.50 84 PRO A C 1
ATOM 641 O O . PRO A 1 84 ? 17.358 -23.667 30.446 1.00 74.50 84 PRO A O 1
ATOM 644 N N . LEU A 1 85 ? 19.101 -25.098 30.337 1.00 79.31 85 LEU A N 1
ATOM 645 C CA . LEU A 1 85 ? 19.141 -25.447 31.748 1.00 79.31 85 LEU A CA 1
ATOM 646 C C . LEU A 1 85 ? 20.059 -24.449 32.456 1.00 79.31 85 LEU A C 1
ATOM 648 O O . LEU A 1 85 ? 21.028 -23.970 31.858 1.00 79.31 85 LEU A O 1
ATOM 652 N N . ASP A 1 86 ? 19.761 -24.142 33.714 1.00 79.06 86 ASP A N 1
ATOM 653 C CA . ASP A 1 86 ? 20.691 -23.404 34.563 1.00 79.06 86 ASP A CA 1
ATOM 654 C C . ASP A 1 86 ? 21.931 -24.260 34.912 1.00 79.06 86 ASP A C 1
ATOM 656 O O . ASP A 1 86 ? 22.061 -25.423 34.513 1.00 79.06 86 ASP A O 1
ATOM 660 N N . SER A 1 87 ? 22.860 -23.700 35.691 1.00 83.69 87 SER A N 1
ATOM 661 C CA . SER A 1 87 ? 24.053 -24.420 36.164 1.00 83.69 87 SER A CA 1
ATOM 662 C C . SER A 1 87 ? 23.748 -25.643 37.042 1.00 83.69 87 SER A C 1
ATOM 664 O O . SER A 1 87 ? 24.651 -26.437 37.295 1.00 83.69 87 SER A O 1
ATOM 666 N N . ASN A 1 88 ? 22.503 -25.800 37.501 1.00 82.12 88 ASN A N 1
ATOM 667 C CA . ASN A 1 88 ? 22.037 -26.883 38.362 1.00 82.12 88 ASN A CA 1
ATOM 668 C C . ASN A 1 88 ? 21.204 -27.930 37.596 1.00 82.12 88 ASN A C 1
ATOM 670 O O . ASN A 1 88 ? 20.732 -28.895 38.196 1.00 82.12 88 ASN A O 1
ATOM 674 N N . GLY A 1 89 ? 21.009 -27.763 36.282 1.00 79.06 89 GLY A N 1
ATOM 675 C CA . GLY A 1 89 ? 20.170 -28.649 35.472 1.00 79.06 89 GLY A CA 1
ATOM 676 C C . GLY A 1 89 ? 18.664 -28.392 35.609 1.00 79.06 89 GLY A C 1
ATOM 677 O O . GLY A 1 89 ? 17.868 -29.187 35.110 1.00 79.06 89 GLY A O 1
ATOM 678 N N . ILE A 1 90 ? 18.262 -27.301 36.264 1.00 75.31 90 ILE A N 1
ATOM 679 C CA . ILE A 1 90 ? 16.865 -26.905 36.438 1.00 75.31 90 ILE A CA 1
ATOM 680 C C . ILE A 1 90 ? 16.426 -26.145 35.184 1.00 75.31 90 ILE A C 1
ATOM 682 O O . ILE A 1 90 ? 17.145 -25.293 34.653 1.00 75.31 90 ILE A O 1
ATOM 686 N N . MET A 1 91 ? 15.235 -26.466 34.675 1.00 71.62 91 MET A N 1
ATOM 687 C CA . MET A 1 91 ? 14.639 -25.690 33.593 1.00 71.62 91 MET A CA 1
ATOM 688 C C . MET A 1 91 ? 14.231 -24.328 34.159 1.00 71.62 91 MET A C 1
ATOM 690 O O . MET A 1 91 ? 13.505 -24.278 35.147 1.00 71.62 91 MET A O 1
ATOM 694 N N . LEU A 1 92 ? 14.695 -23.232 33.553 1.00 74.31 92 LEU A N 1
ATOM 695 C CA . LEU A 1 92 ? 14.338 -21.879 33.989 1.00 74.31 92 LEU A CA 1
ATOM 696 C C . LEU A 1 92 ? 12.839 -21.632 33.760 1.00 74.31 92 LEU A C 1
ATOM 698 O O . LEU A 1 92 ? 12.418 -21.213 32.679 1.00 74.31 92 LEU A O 1
ATOM 702 N N . GLU A 1 93 ? 12.029 -21.927 34.776 1.00 81.50 93 GLU A N 1
ATOM 703 C CA . GLU A 1 93 ? 10.605 -21.620 34.788 1.00 81.50 93 GLU A CA 1
ATOM 704 C C . GLU A 1 93 ? 10.425 -20.105 34.877 1.00 81.50 93 GLU A C 1
ATOM 706 O O . GLU A 1 93 ? 10.913 -19.448 35.797 1.00 81.50 93 GLU A O 1
ATOM 711 N N . LEU A 1 94 ? 9.741 -19.534 33.886 1.00 82.81 94 LEU A N 1
ATOM 712 C CA . LEU A 1 94 ? 9.429 -18.114 33.890 1.00 82.81 94 LEU A CA 1
ATOM 713 C C . LEU A 1 94 ? 8.356 -17.859 34.966 1.00 82.81 94 LEU A C 1
ATOM 715 O O . LEU A 1 94 ? 7.286 -18.467 34.860 1.00 82.81 94 LEU A O 1
ATOM 719 N N . PRO A 1 95 ? 8.593 -16.986 35.968 1.00 88.88 95 PRO A N 1
ATOM 720 C CA . PRO A 1 95 ? 7.622 -16.754 37.033 1.00 88.88 95 PRO A CA 1
ATOM 721 C C . PRO A 1 95 ? 6.271 -16.316 36.462 1.00 88.88 95 PRO A C 1
ATOM 723 O O . PRO A 1 95 ? 6.203 -15.503 35.533 1.00 88.88 95 PRO A O 1
ATOM 726 N N . ILE A 1 96 ? 5.187 -16.875 37.000 1.00 87.31 96 ILE A N 1
ATOM 727 C CA . ILE A 1 96 ? 3.830 -16.690 36.469 1.00 87.31 96 ILE A CA 1
ATOM 728 C C . ILE A 1 96 ? 3.389 -15.215 36.531 1.00 87.31 96 ILE A C 1
ATOM 730 O O . ILE A 1 96 ? 2.628 -14.747 35.683 1.00 87.31 96 ILE A O 1
ATOM 734 N N . GLU A 1 97 ? 3.960 -14.463 37.470 1.00 89.31 97 GLU A N 1
ATOM 735 C CA . GLU A 1 97 ? 3.809 -13.027 37.702 1.00 89.31 97 GLU A CA 1
ATOM 736 C C . GLU A 1 97 ? 4.384 -12.164 36.564 1.00 89.31 97 GLU A C 1
ATOM 738 O O . GLU A 1 97 ? 3.982 -11.015 36.401 1.00 89.31 97 GLU A O 1
ATOM 743 N N . VAL A 1 98 ? 5.300 -12.703 35.749 1.00 92.50 98 VAL A N 1
ATOM 744 C CA . VAL A 1 98 ? 5.919 -11.997 34.609 1.00 92.50 98 VAL A CA 1
ATOM 745 C C . VAL A 1 98 ? 5.071 -12.125 33.334 1.00 92.50 98 VAL A C 1
ATOM 747 O O . VAL A 1 98 ? 5.189 -11.309 32.416 1.00 92.50 98 VAL A O 1
ATOM 750 N N . LEU A 1 99 ? 4.168 -13.110 33.261 1.00 90.38 99 LEU A N 1
ATOM 751 C CA . LEU A 1 99 ? 3.337 -13.349 32.075 1.00 90.38 99 LEU A CA 1
ATOM 752 C C . LEU A 1 99 ? 2.424 -12.161 31.701 1.00 90.38 99 LEU A C 1
ATOM 754 O O . LEU A 1 99 ? 2.377 -11.845 30.508 1.00 90.38 99 LEU A O 1
ATOM 758 N N . PRO A 1 100 ? 1.763 -11.445 32.639 1.00 89.69 100 PRO A N 1
ATOM 759 C CA . PRO A 1 100 ? 1.014 -10.225 32.322 1.00 89.69 100 PRO A CA 1
ATOM 760 C C . PRO A 1 100 ? 1.881 -9.147 31.655 1.00 89.69 100 PRO A C 1
ATOM 762 O O . PRO A 1 100 ? 1.457 -8.550 30.667 1.00 89.69 100 PRO A O 1
ATOM 765 N N . CYS A 1 101 ? 3.120 -8.957 32.122 1.00 89.81 101 CYS A N 1
ATOM 766 C CA . CYS A 1 101 ? 4.063 -7.998 31.540 1.00 89.81 101 CYS A CA 1
ATOM 767 C C . CYS A 1 101 ? 4.425 -8.370 30.095 1.00 89.81 101 CYS A C 1
ATOM 769 O O . CYS A 1 101 ? 4.449 -7.509 29.220 1.00 89.81 101 CYS A O 1
ATOM 771 N N . ILE A 1 102 ? 4.657 -9.658 29.813 1.00 94.19 102 ILE A N 1
ATOM 772 C CA . ILE A 1 102 ? 4.926 -10.146 28.448 1.00 94.19 102 ILE A CA 1
ATOM 773 C C . ILE A 1 102 ? 3.701 -9.960 27.543 1.00 94.19 102 ILE A C 1
ATOM 775 O O . ILE A 1 102 ? 3.848 -9.595 26.375 1.00 94.19 102 ILE A O 1
ATOM 779 N N . MET A 1 103 ? 2.493 -10.190 28.069 1.00 94.88 103 MET A N 1
ATOM 780 C CA . MET A 1 103 ? 1.245 -10.093 27.309 1.00 94.88 103 MET A CA 1
ATOM 781 C C . MET A 1 103 ? 1.008 -8.703 26.699 1.00 94.88 103 MET A C 1
ATOM 783 O O . MET A 1 103 ? 0.447 -8.632 25.607 1.00 94.88 103 MET A O 1
ATOM 787 N N . GLU A 1 104 ? 1.480 -7.616 27.317 1.00 92.38 104 GLU A N 1
ATOM 788 C CA . GLU A 1 104 ? 1.346 -6.260 26.754 1.00 92.38 104 GLU A CA 1
ATOM 789 C C . GLU A 1 104 ? 2.113 -6.059 25.436 1.00 92.38 104 GLU A C 1
ATOM 791 O O . GLU A 1 104 ? 1.671 -5.298 24.571 1.00 92.38 104 GLU A O 1
ATOM 796 N N . TYR A 1 105 ? 3.233 -6.767 25.253 1.00 93.69 105 TYR A N 1
ATOM 797 C CA . TYR A 1 105 ? 4.087 -6.665 24.064 1.00 93.69 105 TYR A CA 1
ATOM 798 C C . TYR A 1 105 ? 3.707 -7.647 22.948 1.00 93.69 105 TYR A C 1
ATOM 800 O O . TYR A 1 105 ? 4.223 -7.541 21.833 1.00 93.69 105 TYR A O 1
ATOM 808 N N . LEU A 1 106 ? 2.807 -8.600 23.209 1.00 97.06 106 LEU A N 1
ATOM 809 C CA . LEU A 1 106 ? 2.340 -9.540 22.192 1.00 97.06 106 LEU A CA 1
ATOM 810 C C . LEU A 1 106 ? 1.482 -8.833 21.135 1.00 97.06 106 LEU A C 1
ATOM 812 O O . LEU A 1 106 ? 0.668 -7.962 21.442 1.00 97.06 106 LEU A O 1
ATOM 816 N N . GLY A 1 107 ? 1.601 -9.263 19.877 1.00 97.00 107 GLY A N 1
ATOM 817 C CA . GLY A 1 107 ? 0.681 -8.854 18.814 1.00 97.00 107 GLY A CA 1
ATOM 818 C C . GLY A 1 107 ? -0.747 -9.332 19.100 1.00 97.00 107 GLY A C 1
ATOM 819 O O . GLY A 1 107 ? -0.899 -10.431 19.632 1.00 97.00 107 GLY A O 1
ATOM 820 N N . PRO A 1 108 ? -1.813 -8.600 18.715 1.00 97.69 108 PRO A N 1
ATOM 821 C CA . PRO A 1 108 ? -3.182 -8.929 19.131 1.00 97.69 108 PRO A CA 1
ATOM 822 C C . PRO A 1 108 ? -3.628 -10.370 18.840 1.00 97.69 108 PRO A C 1
ATOM 824 O O . PRO A 1 108 ? -4.306 -10.991 19.654 1.00 97.69 108 PRO A O 1
ATOM 827 N N . PHE A 1 109 ? -3.212 -10.948 17.705 1.00 97.31 109 PHE A N 1
ATOM 828 C CA . PHE A 1 109 ? -3.509 -12.350 17.375 1.00 97.31 109 PHE A CA 1
ATOM 829 C C . PHE A 1 109 ? -2.831 -13.346 18.319 1.00 97.31 109 PHE A C 1
ATOM 831 O O . PHE A 1 109 ? -3.421 -14.378 18.639 1.00 97.31 109 PHE A O 1
ATOM 838 N N . ASP A 1 110 ? -1.608 -13.054 18.749 1.00 97.94 110 ASP A N 1
ATOM 839 C CA . ASP A 1 110 ? -0.840 -13.926 19.631 1.00 97.94 110 ASP A CA 1
ATOM 840 C C . ASP A 1 110 ? -1.236 -13.705 21.092 1.00 97.94 110 ASP A C 1
ATOM 842 O O . ASP A 1 110 ? -1.397 -14.676 21.820 1.00 97.94 110 ASP A O 1
ATOM 846 N N . LEU A 1 111 ? -1.576 -12.474 21.484 1.00 97.94 111 LEU A N 1
ATOM 847 C CA . LEU A 1 111 ? -2.215 -12.172 22.765 1.00 97.94 111 LEU A CA 1
ATOM 848 C C . LEU A 1 111 ? -3.574 -12.885 22.915 1.00 97.94 111 LEU A C 1
ATOM 850 O O . LEU A 1 111 ? -3.859 -13.478 23.958 1.00 97.94 111 LEU A O 1
ATOM 854 N N . TYR A 1 112 ? -4.399 -12.910 21.862 1.00 97.69 112 TYR A N 1
ATOM 855 C CA . TYR A 1 112 ? -5.650 -13.679 21.855 1.00 97.69 112 TYR A CA 1
ATOM 856 C C . TYR A 1 112 ? -5.416 -15.192 21.956 1.00 97.69 112 TYR A C 1
ATOM 858 O O . TYR A 1 112 ? -6.171 -15.883 22.630 1.00 97.69 112 TYR A O 1
ATOM 866 N N . ARG A 1 113 ? -4.365 -15.730 21.326 1.00 97.12 113 ARG A N 1
ATOM 867 C CA . ARG A 1 113 ? -4.005 -17.152 21.465 1.00 97.12 113 ARG A CA 1
ATOM 868 C C . ARG A 1 113 ? -3.528 -17.468 22.880 1.00 97.12 113 ARG A C 1
ATOM 870 O O . ARG A 1 113 ? -4.068 -18.378 23.497 1.00 97.12 113 ARG A O 1
ATOM 877 N N . THR A 1 114 ? -2.584 -16.690 23.405 1.00 96.25 114 THR A N 1
ATOM 878 C CA . THR A 1 114 ? -2.002 -16.857 24.743 1.00 96.25 114 THR A CA 1
ATOM 879 C C . THR A 1 114 ? -3.064 -16.763 25.842 1.00 96.25 114 THR A C 1
ATOM 881 O O . THR A 1 114 ? -3.126 -17.637 26.704 1.00 96.25 114 THR A O 1
ATOM 884 N N . SER A 1 115 ? -3.971 -15.782 25.772 1.00 96.62 115 SER A N 1
ATOM 885 C CA . SER A 1 115 ? -5.099 -15.655 26.717 1.00 96.62 115 SER A CA 1
ATOM 886 C C . SER A 1 115 ? -6.132 -16.786 26.611 1.00 96.62 115 SER A C 1
ATOM 888 O O . SER A 1 115 ? -6.914 -16.982 27.536 1.00 96.62 115 SER A O 1
ATOM 890 N N . MET A 1 116 ? -6.124 -17.577 25.534 1.00 96.12 116 MET A N 1
ATOM 891 C CA . MET A 1 116 ? -6.963 -18.774 25.392 1.00 96.12 116 MET A CA 1
ATOM 892 C C . MET A 1 116 ? -6.263 -20.076 25.809 1.00 96.12 116 MET A C 1
ATOM 894 O O . MET A 1 116 ? -6.923 -21.112 25.859 1.00 96.12 116 MET A O 1
ATOM 898 N N . CYS A 1 117 ? -4.967 -20.053 26.145 1.00 95.44 117 CYS A N 1
ATOM 899 C CA . CYS A 1 117 ? -4.234 -21.257 26.553 1.00 95.44 117 CYS A CA 1
ATOM 900 C C . CYS A 1 117 ? -4.673 -21.802 27.924 1.00 95.44 117 CYS A C 1
ATOM 902 O O . CYS A 1 117 ? -4.692 -23.016 28.115 1.00 95.44 117 CYS A O 1
ATOM 904 N N . CYS A 1 118 ? -5.028 -20.942 28.887 1.00 94.94 118 CYS A N 1
ATOM 905 C CA . CYS A 1 118 ? -5.515 -21.377 30.200 1.00 94.94 118 CYS A CA 1
ATOM 906 C C . CYS A 1 118 ? -6.412 -20.328 30.881 1.00 94.94 118 CYS A C 1
ATOM 908 O O . CYS A 1 118 ? -6.426 -19.154 30.511 1.00 94.94 118 CYS A O 1
ATOM 910 N N . LYS A 1 119 ? -7.156 -20.748 31.917 1.00 95.62 119 LYS A N 1
ATOM 911 C CA . LYS A 1 119 ? -8.063 -19.866 32.680 1.00 95.62 119 LYS A CA 1
ATOM 912 C C . LYS A 1 119 ? -7.335 -18.701 33.361 1.00 95.62 119 LYS A C 1
ATOM 914 O O . LYS A 1 119 ? -7.900 -17.616 33.415 1.00 95.62 119 LYS A O 1
ATOM 919 N N . PHE A 1 120 ? -6.107 -18.919 33.844 1.00 94.31 120 PHE A N 1
ATOM 920 C CA . PHE A 1 120 ? -5.292 -17.877 34.475 1.00 94.31 120 PHE A CA 1
ATOM 921 C C . PHE A 1 120 ? -4.958 -16.764 33.475 1.00 94.31 120 PHE A C 1
ATOM 923 O O . PHE A 1 120 ? -5.398 -15.641 33.669 1.00 94.31 120 PHE A O 1
ATOM 930 N N . LEU A 1 121 ? -4.317 -17.090 32.345 1.00 94.94 121 LEU A N 1
ATOM 931 C CA . LEU A 1 121 ? -3.965 -16.113 31.301 1.00 94.94 121 LEU A CA 1
ATOM 932 C C . LEU A 1 121 ? -5.189 -15.395 30.713 1.00 94.94 121 LEU A C 1
ATOM 934 O O . LEU A 1 121 ? -5.095 -14.243 30.297 1.00 94.94 121 LEU A O 1
ATOM 938 N N . LYS A 1 122 ? -6.353 -16.056 30.698 1.00 96.19 122 LYS A N 1
ATOM 939 C CA . LYS A 1 122 ? -7.626 -15.426 30.337 1.00 96.19 122 LYS A CA 1
ATOM 940 C C . LYS A 1 122 ? -8.075 -14.375 31.360 1.00 96.19 122 LYS A C 1
ATOM 942 O O . LYS A 1 122 ? -8.611 -13.348 30.960 1.00 96.19 122 LYS A O 1
ATOM 947 N N . ALA A 1 123 ? -7.889 -14.646 32.652 1.00 95.69 123 ALA A N 1
ATOM 948 C CA . ALA A 1 123 ? -8.235 -13.745 33.751 1.00 95.69 123 ALA A CA 1
ATOM 949 C C . ALA A 1 123 ? -7.204 -12.616 33.944 1.00 95.69 123 ALA A C 1
ATOM 951 O O . ALA A 1 123 ? -7.579 -11.523 34.349 1.00 95.69 123 ALA A O 1
ATOM 952 N N . SER A 1 124 ? -5.935 -12.840 33.586 1.00 96.06 124 SER A N 1
ATOM 953 C CA . SER A 1 124 ? -4.878 -11.815 33.559 1.00 96.06 124 SER A CA 1
ATOM 954 C C . SER A 1 124 ? -5.047 -10.771 32.445 1.00 96.06 124 SER A C 1
ATOM 956 O O . SER A 1 124 ? -4.257 -9.833 32.363 1.00 96.06 124 SER A O 1
ATOM 958 N N . LEU A 1 125 ? -6.027 -10.932 31.549 1.00 97.25 125 LEU A N 1
ATOM 959 C CA . LEU A 1 125 ? -6.250 -10.012 30.438 1.00 97.25 125 LEU A CA 1
ATOM 960 C C . LEU A 1 125 ? -7.005 -8.759 30.912 1.00 97.25 125 LEU A C 1
ATOM 962 O O . LEU A 1 125 ? -8.218 -8.806 31.109 1.00 97.25 125 LEU A O 1
ATOM 966 N N . THR A 1 126 ? -6.296 -7.637 31.040 1.00 97.62 126 THR A N 1
ATOM 967 C CA . THR A 1 126 ? -6.874 -6.324 31.392 1.00 97.62 126 THR A CA 1
ATOM 968 C C . THR A 1 126 ? -7.248 -5.514 30.149 1.00 97.62 126 THR A C 1
ATOM 970 O O . THR A 1 126 ? -6.736 -5.783 29.056 1.00 97.62 126 THR A O 1
ATOM 973 N N . THR A 1 127 ? -8.097 -4.490 30.296 1.00 98.12 127 THR A N 1
ATOM 974 C CA . THR A 1 127 ? -8.407 -3.543 29.210 1.00 98.12 127 THR A CA 1
ATOM 975 C C . THR A 1 127 ? -7.130 -2.850 28.741 1.00 98.12 127 THR A C 1
ATOM 977 O O . THR A 1 127 ? -6.884 -2.764 27.533 1.00 98.12 127 THR A O 1
ATOM 980 N N . SER A 1 128 ? -6.272 -2.456 29.693 1.00 97.56 128 SER A N 1
ATOM 981 C CA . SER A 1 128 ? -4.956 -1.868 29.427 1.00 97.56 128 SER A CA 1
ATOM 982 C C . SER A 1 128 ? -4.102 -2.725 28.480 1.00 97.56 128 SER A C 1
ATOM 984 O O . SER A 1 128 ? -3.642 -2.240 27.441 1.00 97.56 128 SER A O 1
ATOM 986 N N . THR A 1 129 ? -3.960 -4.025 28.770 1.00 97.81 129 THR A N 1
ATOM 987 C CA . THR A 1 129 ? -3.183 -4.975 27.951 1.00 97.81 129 THR A CA 1
ATOM 988 C C . THR A 1 129 ? -3.698 -5.037 26.507 1.00 97.81 129 THR A C 1
ATOM 990 O O . THR A 1 129 ? -2.902 -5.048 25.566 1.00 97.81 129 THR A O 1
ATOM 993 N N . VAL A 1 130 ? -5.025 -5.039 26.302 1.00 98.25 130 VAL A N 1
ATOM 994 C CA . VAL A 1 130 ? -5.620 -5.079 24.953 1.00 98.25 130 VAL A CA 1
ATOM 995 C C . VAL A 1 130 ? -5.358 -3.790 24.178 1.00 98.25 130 VAL A C 1
ATOM 997 O O . VAL A 1 130 ? -4.960 -3.847 23.012 1.00 98.25 130 VAL A O 1
ATOM 1000 N N . VAL A 1 131 ? -5.568 -2.635 24.816 1.00 98.19 131 VAL A N 1
ATOM 1001 C CA . VAL A 1 131 ? -5.365 -1.312 24.207 1.00 98.19 131 VAL A CA 1
ATOM 1002 C C . VAL A 1 131 ? -3.899 -1.126 23.815 1.00 98.19 131 VAL A C 1
ATOM 1004 O O . VAL A 1 131 ? -3.625 -0.793 22.660 1.00 98.19 131 VAL A O 1
ATOM 1007 N N . ARG A 1 132 ? -2.953 -1.419 24.720 1.00 97.19 132 ARG A N 1
ATOM 1008 C CA . ARG A 1 132 ? -1.506 -1.334 24.447 1.00 97.19 132 ARG A CA 1
ATOM 1009 C C . ARG A 1 132 ? -1.099 -2.239 23.286 1.00 97.19 132 ARG A C 1
ATOM 1011 O O . ARG A 1 132 ? -0.521 -1.752 22.317 1.00 97.19 132 ARG A O 1
ATOM 1018 N N . SER A 1 133 ? -1.479 -3.519 23.325 1.00 97.25 133 SER A N 1
ATOM 1019 C CA . SER A 1 133 ? -1.179 -4.488 22.260 1.00 97.25 133 SER A CA 1
ATOM 1020 C C . SER A 1 133 ? -1.711 -4.040 20.892 1.00 97.25 133 SER A C 1
ATOM 1022 O O . SER A 1 133 ? -0.975 -4.054 19.901 1.00 97.25 133 SER A O 1
ATOM 1024 N N . ALA A 1 134 ? -2.967 -3.589 20.824 1.00 97.50 134 ALA A N 1
ATOM 1025 C CA . ALA A 1 134 ? -3.590 -3.120 19.589 1.00 97.50 134 ALA A CA 1
ATOM 1026 C C . ALA A 1 134 ? -2.901 -1.874 19.015 1.00 97.50 134 ALA A C 1
ATOM 1028 O O . ALA A 1 134 ? -2.614 -1.818 17.817 1.00 97.50 134 ALA A O 1
ATOM 1029 N N . MET A 1 135 ? -2.608 -0.895 19.872 1.00 97.31 135 MET A N 1
ATOM 1030 C CA . MET A 1 135 ? -2.021 0.383 19.474 1.00 97.31 135 MET A CA 1
ATOM 1031 C C . MET A 1 135 ? -0.535 0.240 19.091 1.00 97.31 135 MET A C 1
ATOM 1033 O O . MET A 1 135 ? -0.129 0.762 18.053 1.00 97.31 135 MET A O 1
ATOM 1037 N N . LEU A 1 136 ? 0.250 -0.570 19.822 1.00 95.38 136 LEU A N 1
ATOM 1038 C CA . LEU A 1 136 ? 1.649 -0.904 19.487 1.00 95.38 136 LEU A CA 1
ATOM 1039 C C . LEU A 1 136 ? 1.808 -1.525 18.096 1.00 95.38 136 LEU A C 1
ATOM 1041 O O . LEU A 1 136 ? 2.848 -1.356 17.452 1.00 95.38 136 LEU A O 1
ATOM 1045 N N . HIS A 1 137 ? 0.816 -2.286 17.637 1.00 95.31 137 HIS A N 1
ATOM 1046 C CA . HIS A 1 137 ? 0.890 -3.033 16.381 1.00 95.31 137 HIS A CA 1
ATOM 1047 C C . HIS A 1 137 ? 0.252 -2.301 15.191 1.00 95.31 137 HIS A C 1
ATOM 1049 O O . HIS A 1 137 ? 0.513 -2.678 14.048 1.00 95.31 137 HIS A O 1
ATOM 1055 N N . GLY A 1 138 ? -0.502 -1.224 15.434 1.00 94.75 138 GLY A N 1
ATOM 1056 C CA . GLY A 1 138 ? -1.068 -0.376 14.385 1.00 94.75 138 GLY A CA 1
ATOM 1057 C C . GLY A 1 138 ? -2.153 -1.062 13.545 1.00 94.75 138 GLY A C 1
ATOM 1058 O O . GLY A 1 138 ? -2.786 -2.036 13.959 1.00 94.75 138 GLY A O 1
ATOM 1059 N N . GLY A 1 139 ? -2.379 -0.539 12.337 1.00 95.56 139 GLY A N 1
ATOM 1060 C CA . GLY A 1 139 ? -3.325 -1.095 11.365 1.00 95.56 139 GLY A CA 1
ATOM 1061 C C . GLY A 1 139 ? -4.775 -1.154 11.867 1.00 95.56 139 GLY A C 1
ATOM 1062 O O . GLY A 1 139 ? -5.231 -0.294 12.619 1.00 95.56 139 GLY A O 1
ATOM 1063 N N . ASN A 1 140 ? -5.515 -2.183 11.442 1.00 96.62 140 ASN A N 1
ATOM 1064 C CA . ASN A 1 140 ? -6.916 -2.371 11.838 1.00 96.62 140 ASN A CA 1
ATOM 1065 C C . ASN A 1 140 ? -7.136 -2.497 13.365 1.00 96.62 140 ASN A C 1
ATOM 1067 O O . ASN A 1 140 ? -8.104 -1.905 13.836 1.00 96.62 140 ASN A O 1
ATOM 1071 N N . PRO A 1 141 ? -6.283 -3.204 14.145 1.00 97.56 141 PRO A N 1
ATOM 1072 C CA . PRO A 1 141 ? -6.306 -3.175 15.610 1.00 97.56 141 PRO A CA 1
ATOM 1073 C C . PRO A 1 141 ? -6.371 -1.765 16.206 1.00 97.56 141 PRO A C 1
ATOM 1075 O O . PRO A 1 141 ? -7.305 -1.462 16.948 1.00 97.56 141 PRO A O 1
ATOM 1078 N N . ALA A 1 142 ? -5.432 -0.891 15.833 1.00 97.38 142 ALA A N 1
ATOM 1079 C CA . ALA A 1 142 ? -5.393 0.487 16.317 1.00 97.38 142 ALA A CA 1
ATOM 1080 C C . ALA A 1 142 ? -6.615 1.296 15.847 1.00 97.38 142 ALA A C 1
ATOM 1082 O O . ALA A 1 142 ? -7.257 1.941 16.671 1.00 97.38 142 ALA A O 1
ATOM 1083 N N . LYS A 1 143 ? -7.016 1.177 14.567 1.00 97.06 143 LYS A N 1
ATOM 1084 C CA . LYS A 1 143 ? -8.243 1.819 14.048 1.00 97.06 143 LYS A CA 1
ATOM 1085 C C . LYS A 1 143 ? -9.499 1.381 14.825 1.00 97.06 143 LYS A C 1
ATOM 1087 O O . LYS A 1 143 ? -10.359 2.205 15.106 1.00 97.06 143 LYS A O 1
ATOM 1092 N N . THR A 1 144 ? -9.608 0.107 15.220 1.00 97.88 144 THR A N 1
ATOM 1093 C CA . THR A 1 144 ? -10.702 -0.375 16.084 1.00 97.88 144 THR A CA 1
ATOM 1094 C C . THR A 1 144 ? -10.685 0.302 17.457 1.00 97.88 144 THR A C 1
ATOM 1096 O O . THR A 1 144 ? -11.738 0.734 17.917 1.00 97.88 144 THR A O 1
ATOM 1099 N N . ILE A 1 145 ? -9.524 0.403 18.113 1.00 98.38 145 ILE A N 1
ATOM 1100 C CA . ILE A 1 145 ? -9.410 1.053 19.428 1.00 98.38 145 ILE A CA 1
ATOM 1101 C C . ILE A 1 145 ? -9.718 2.554 19.339 1.00 98.38 145 ILE A C 1
ATOM 1103 O O . ILE A 1 145 ? -10.429 3.072 20.194 1.00 98.38 145 ILE A O 1
ATOM 1107 N N . GLU A 1 146 ? -9.256 3.240 18.295 1.00 97.69 146 GLU A N 1
ATOM 1108 C CA . GLU A 1 146 ? -9.559 4.655 18.062 1.00 97.69 146 GLU A CA 1
ATOM 1109 C C . GLU A 1 146 ? -11.066 4.903 17.849 1.00 97.69 146 GLU A C 1
ATOM 1111 O O . GLU A 1 146 ? -11.632 5.827 18.437 1.00 97.69 146 GLU A O 1
ATOM 1116 N N . GLU A 1 147 ? -11.742 4.072 17.049 1.00 96.69 147 GLU A N 1
ATOM 1117 C CA . GLU A 1 147 ? -13.195 4.180 16.857 1.00 96.69 147 GLU A CA 1
ATOM 1118 C C . GLU A 1 147 ? -13.988 3.833 18.122 1.00 96.69 147 GLU A C 1
ATOM 1120 O O . GLU A 1 147 ? -15.046 4.414 18.358 1.00 96.69 147 GLU A O 1
ATOM 1125 N N . LEU A 1 148 ? -13.481 2.929 18.966 1.00 97.69 148 LEU A N 1
ATOM 1126 C CA . LEU A 1 148 ? -14.064 2.670 20.283 1.00 97.69 148 LEU A CA 1
ATOM 1127 C C . LEU A 1 148 ? -13.849 3.855 21.232 1.00 97.69 148 LEU A C 1
ATOM 1129 O O . LEU A 1 148 ? -14.806 4.269 21.878 1.00 97.69 148 LEU A O 1
ATOM 1133 N N . TYR A 1 149 ? -12.660 4.466 21.250 1.00 98.06 149 TYR A N 1
ATOM 1134 C CA . TYR A 1 149 ? -12.376 5.660 22.051 1.00 98.06 149 TYR A CA 1
ATOM 1135 C C . TYR A 1 149 ? -13.353 6.797 21.761 1.00 98.06 149 TYR A C 1
ATOM 1137 O O . TYR A 1 149 ? -13.914 7.352 22.700 1.00 98.06 149 TYR A O 1
ATOM 1145 N N . LYS A 1 150 ? -13.625 7.091 20.482 1.00 95.88 150 LYS A N 1
ATOM 1146 C CA . LYS A 1 150 ? -14.573 8.143 20.065 1.00 95.88 150 LYS A CA 1
ATOM 1147 C C . LYS A 1 150 ? -15.984 7.954 20.644 1.00 95.88 150 LYS A C 1
ATOM 1149 O O . LYS A 1 150 ? -16.679 8.937 20.852 1.00 95.88 150 LYS A O 1
ATOM 1154 N N . ILE A 1 151 ? -16.403 6.710 20.890 1.00 95.62 151 ILE A N 1
ATOM 1155 C CA . ILE A 1 151 ? -17.743 6.358 21.391 1.00 95.62 151 ILE A CA 1
ATOM 1156 C C . ILE A 1 151 ? -17.741 6.195 22.922 1.00 95.62 151 ILE A C 1
ATOM 1158 O O . ILE A 1 151 ? -18.716 6.540 23.591 1.00 95.62 151 ILE A O 1
ATOM 1162 N N . MET A 1 152 ? -16.651 5.670 23.488 1.00 97.00 152 MET A N 1
ATOM 1163 C CA . MET A 1 152 ? -16.486 5.477 24.930 1.00 97.00 152 MET A CA 1
ATOM 1164 C C . MET A 1 152 ? -16.243 6.799 25.663 1.00 97.00 152 MET A C 1
ATOM 1166 O O . MET A 1 152 ? -16.825 6.993 26.723 1.00 97.00 152 MET A O 1
ATOM 1170 N N . SER A 1 153 ? -15.505 7.750 25.077 1.00 96.75 153 SER A N 1
ATOM 1171 C CA . SER A 1 153 ? -15.376 9.114 25.623 1.00 96.75 153 SER A CA 1
ATOM 1172 C C . SER A 1 153 ? -16.705 9.880 25.650 1.00 96.75 153 SER A C 1
ATOM 1174 O O . SER A 1 153 ? -16.882 10.787 26.454 1.00 96.75 153 SER A O 1
ATOM 1176 N N . GLN A 1 154 ? -17.658 9.482 24.803 1.00 95.44 154 GLN A N 1
ATOM 1177 C CA . GLN A 1 154 ? -19.033 9.986 24.779 1.00 95.44 154 GLN A CA 1
ATOM 1178 C C . GLN A 1 154 ? -19.992 9.175 25.668 1.00 95.44 154 GLN A C 1
ATOM 1180 O O . GLN A 1 154 ? -21.173 9.504 25.743 1.00 95.44 154 GLN A O 1
ATOM 1185 N N . ARG A 1 155 ? -19.515 8.098 26.317 1.00 96.38 155 ARG A N 1
ATOM 1186 C CA . ARG A 1 155 ? -20.305 7.191 27.177 1.00 96.38 155 ARG A CA 1
ATOM 1187 C C . ARG A 1 155 ? -21.581 6.685 26.486 1.00 96.38 155 ARG A C 1
ATOM 1189 O O . ARG A 1 155 ? -22.647 6.579 27.094 1.00 96.38 155 ARG A O 1
ATOM 1196 N N . ALA A 1 156 ? -21.461 6.413 25.183 1.00 95.06 156 ALA A N 1
ATOM 1197 C CA . ALA A 1 156 ? -22.577 6.203 24.256 1.00 95.06 156 ALA A CA 1
ATOM 1198 C C . ALA A 1 156 ? -22.776 4.725 23.840 1.00 95.06 156 ALA A C 1
ATOM 1200 O O . ALA A 1 156 ? -23.615 4.397 22.986 1.00 95.06 156 ALA A O 1
ATOM 1201 N N . MET A 1 157 ? -21.993 3.812 24.427 1.00 96.25 157 MET A N 1
ATOM 1202 C CA . MET A 1 157 ? -22.043 2.360 24.218 1.00 96.25 157 MET A CA 1
ATOM 1203 C C . MET A 1 157 ? -21.761 1.599 25.513 1.00 96.25 157 MET A C 1
ATOM 1205 O O . MET A 1 157 ? -21.065 2.113 26.379 1.00 96.25 157 MET A O 1
ATOM 1209 N N . HIS A 1 158 ? -22.231 0.355 25.613 1.00 97.06 158 HIS A N 1
ATOM 1210 C CA . HIS A 1 158 ? -21.841 -0.521 26.722 1.00 97.06 158 HIS A CA 1
ATOM 1211 C C . HIS A 1 158 ? -20.330 -0.809 26.699 1.00 97.06 158 HIS A C 1
ATOM 1213 O O . HIS A 1 158 ? -19.777 -1.133 25.639 1.00 97.06 158 HIS A O 1
ATOM 1219 N N . VAL A 1 159 ? -19.686 -0.705 27.868 1.00 97.75 159 VAL A N 1
ATOM 1220 C CA . VAL A 1 159 ? -18.252 -0.962 28.061 1.00 97.75 159 VAL A CA 1
ATOM 1221 C C . VAL A 1 159 ? -17.937 -2.420 27.693 1.00 97.75 159 VAL A C 1
ATOM 1223 O O . VAL A 1 159 ? -18.574 -3.328 28.225 1.00 97.75 159 VAL A O 1
ATOM 1226 N N . PRO A 1 160 ? -17.001 -2.679 26.760 1.00 98.00 160 PRO A N 1
ATOM 1227 C CA . PRO A 1 160 ? -16.640 -4.037 26.383 1.00 98.00 160 PRO A CA 1
ATOM 1228 C C . PRO A 1 160 ? -15.751 -4.685 27.450 1.00 98.00 160 PRO A C 1
ATOM 1230 O O . PRO A 1 160 ? -14.735 -4.108 27.833 1.00 98.00 160 PRO A O 1
ATOM 1233 N N . SER A 1 161 ? -16.045 -5.927 27.842 1.00 98.00 161 SER A N 1
ATOM 1234 C CA . SER A 1 161 ? -15.121 -6.715 28.672 1.00 98.00 161 SER A CA 1
ATOM 1235 C C . SER A 1 161 ? -13.752 -6.858 27.984 1.00 98.00 161 SER A C 1
ATOM 1237 O O . SER A 1 161 ? -13.707 -6.898 26.748 1.00 98.00 161 SER A O 1
ATOM 1239 N N . PRO A 1 162 ? -12.628 -7.042 28.708 1.00 98.25 162 PRO A N 1
ATOM 1240 C CA . PRO A 1 162 ? -11.310 -7.225 28.082 1.00 98.25 162 PRO A CA 1
ATOM 1241 C C . PRO A 1 162 ? -11.292 -8.345 27.027 1.00 98.25 162 PRO A C 1
ATOM 1243 O O . PRO A 1 162 ? -10.686 -8.227 25.958 1.00 98.25 162 PRO A O 1
ATOM 1246 N N . LEU A 1 163 ? -12.053 -9.418 27.269 1.00 97.12 163 LEU A N 1
ATOM 1247 C CA . LEU A 1 163 ? -12.216 -10.532 26.338 1.00 97.12 163 LEU A CA 1
ATOM 1248 C C . LEU A 1 163 ? -13.044 -10.167 25.094 1.00 97.12 163 LEU A C 1
ATOM 1250 O O . LEU A 1 163 ? -12.790 -10.690 24.005 1.00 97.12 163 LEU A O 1
ATOM 1254 N N . ARG A 1 164 ? -14.064 -9.309 25.220 1.00 97.06 164 ARG A N 1
ATOM 1255 C CA . ARG A 1 164 ? -14.793 -8.776 24.062 1.00 97.06 164 ARG A CA 1
ATOM 1256 C C . ARG A 1 164 ? -13.953 -7.762 23.302 1.00 97.06 164 ARG A C 1
ATOM 1258 O O . ARG A 1 164 ? -13.886 -7.860 22.080 1.00 97.06 164 ARG A O 1
ATOM 1265 N N . LEU A 1 165 ? -13.257 -6.867 23.994 1.00 98.25 165 LEU A N 1
ATOM 1266 C CA . LEU A 1 165 ? -12.353 -5.901 23.383 1.00 98.25 165 LEU A CA 1
ATOM 1267 C C . LEU A 1 165 ? -11.296 -6.615 22.529 1.00 98.25 165 LEU A C 1
ATOM 1269 O O . LEU A 1 165 ? -11.127 -6.283 21.357 1.00 98.25 165 LEU A O 1
ATOM 1273 N N . MET A 1 166 ? -10.700 -7.698 23.042 1.00 97.88 166 MET A N 1
ATOM 1274 C CA . MET A 1 166 ? -9.795 -8.548 22.262 1.00 97.88 166 MET A CA 1
ATOM 1275 C C . MET A 1 166 ? -10.458 -9.119 20.999 1.00 97.88 166 MET A C 1
ATOM 1277 O O . MET A 1 166 ? -9.869 -9.102 19.918 1.00 97.88 166 MET A O 1
ATOM 1281 N N . ARG A 1 167 ? -11.705 -9.598 21.100 1.00 97.00 167 ARG A N 1
ATOM 1282 C CA . ARG A 1 167 ? -12.469 -10.118 19.950 1.00 97.00 167 ARG A CA 1
ATOM 1283 C C . ARG A 1 167 ? -12.796 -9.036 18.914 1.00 97.00 167 ARG A C 1
ATOM 1285 O O . ARG A 1 167 ? -12.803 -9.359 17.731 1.00 97.00 167 ARG A O 1
ATOM 1292 N N . LEU A 1 168 ? -13.008 -7.783 19.320 1.00 97.69 168 LEU A N 1
ATOM 1293 C CA . LEU A 1 168 ? -13.192 -6.642 18.407 1.00 97.69 168 LEU A CA 1
ATOM 1294 C C . LEU A 1 168 ? -11.885 -6.251 17.697 1.00 97.69 168 LEU A C 1
ATOM 1296 O O . LEU A 1 168 ? -11.898 -5.894 16.522 1.00 97.69 168 LEU A O 1
ATOM 1300 N N . VAL A 1 169 ? -10.750 -6.335 18.395 1.00 98.06 169 VAL A N 1
ATOM 1301 C CA . VAL A 1 169 ? -9.414 -6.022 17.854 1.00 98.06 169 VAL A CA 1
ATOM 1302 C C . VAL A 1 169 ? -8.924 -7.095 16.869 1.00 98.06 169 VAL A C 1
ATOM 1304 O O . VAL A 1 169 ? -8.329 -6.781 15.839 1.00 98.06 169 VAL A O 1
ATOM 1307 N N . VAL A 1 170 ? -9.168 -8.370 17.183 1.00 97.81 170 VAL A N 1
ATOM 1308 C CA . VAL A 1 170 ? -8.676 -9.547 16.436 1.00 97.81 170 VAL A CA 1
ATOM 1309 C C . VAL A 1 170 ? -9.686 -10.054 15.400 1.00 97.81 170 VAL A C 1
ATOM 1311 O O . VAL A 1 170 ? -9.339 -10.810 14.482 1.00 97.81 170 VAL A O 1
ATOM 1314 N N . GLY A 1 171 ? -10.947 -9.647 15.542 1.00 94.88 171 GLY A N 1
ATOM 1315 C CA . GLY A 1 171 ? -12.058 -10.079 14.713 1.00 94.88 171 GLY A CA 1
ATOM 1316 C C . GLY A 1 171 ? -11.865 -9.760 13.231 1.00 94.88 171 GLY A C 1
ATOM 1317 O O . GLY A 1 171 ? -11.187 -8.819 12.829 1.00 94.88 171 GLY A O 1
ATOM 1318 N N . LYS A 1 172 ? -12.468 -10.600 12.387 1.00 96.19 172 LYS A N 1
ATOM 1319 C CA . LYS A 1 172 ? -12.469 -10.438 10.919 1.00 96.19 172 LYS A CA 1
ATOM 1320 C C . LYS A 1 172 ? -13.853 -10.582 10.306 1.00 96.19 172 LYS A C 1
ATOM 1322 O O . LYS A 1 172 ? -13.996 -10.500 9.092 1.00 96.19 172 LYS A O 1
ATOM 1327 N N . ARG A 1 173 ? -14.865 -10.856 11.129 1.00 96.06 173 ARG A N 1
ATOM 1328 C CA . ARG A 1 173 ? -16.218 -11.233 10.721 1.00 96.06 173 ARG A CA 1
ATOM 1329 C C . ARG A 1 173 ? -17.234 -10.376 11.450 1.00 96.06 173 ARG A C 1
ATOM 1331 O O . ARG A 1 173 ? -16.980 -9.883 12.541 1.00 96.06 173 ARG A O 1
ATOM 1338 N N . CYS A 1 174 ? -18.389 -10.214 10.827 1.00 95.62 174 CYS A N 1
ATOM 1339 C CA . CYS A 1 174 ? -19.496 -9.472 11.398 1.00 95.62 174 CYS A CA 1
ATOM 1340 C C . CYS A 1 174 ? -20.096 -10.194 12.619 1.00 95.62 174 CYS A C 1
ATOM 1342 O O . CYS A 1 174 ? -20.597 -11.304 12.466 1.00 95.62 174 CYS A O 1
ATOM 1344 N N . GLU A 1 175 ? -20.178 -9.533 13.778 1.00 93.94 175 GLU A N 1
ATOM 1345 C CA . GLU A 1 175 ? -20.826 -10.046 15.005 1.00 93.94 175 GLU A CA 1
ATOM 1346 C C . GLU A 1 175 ? -22.317 -10.403 14.801 1.00 93.94 175 GLU A C 1
ATOM 1348 O O . GLU A 1 175 ? -22.899 -11.134 15.593 1.00 93.94 175 GLU A O 1
ATOM 1353 N N . PHE A 1 176 ? -22.961 -9.909 13.733 1.00 91.50 176 PHE A N 1
ATOM 1354 C CA . PHE A 1 176 ? -24.404 -10.068 13.493 1.00 91.50 176 PHE A CA 1
ATOM 1355 C C . PHE A 1 176 ? -24.800 -11.191 12.529 1.00 91.50 176 PHE A C 1
ATOM 1357 O O . PHE A 1 176 ? -25.962 -11.604 12.560 1.00 91.50 176 PHE A O 1
ATOM 1364 N N . CYS A 1 177 ? -23.902 -11.612 11.633 1.00 93.69 177 CYS A N 1
ATOM 1365 C CA . CYS A 1 177 ? -24.144 -12.727 10.704 1.00 93.69 177 CYS A CA 1
ATOM 1366 C C . CYS A 1 177 ? -23.024 -13.769 10.680 1.00 93.69 177 CYS A C 1
ATOM 1368 O O . CYS A 1 177 ? -23.244 -14.856 10.176 1.00 93.69 177 CYS A O 1
ATOM 1370 N N . ASN A 1 178 ? -21.825 -13.457 11.181 1.00 94.75 178 ASN A N 1
ATOM 1371 C CA . ASN A 1 178 ? -20.628 -14.307 11.131 1.00 94.75 178 ASN A CA 1
ATOM 1372 C C . ASN A 1 178 ? -20.171 -14.751 9.712 1.00 94.75 178 ASN A C 1
ATOM 1374 O O . ASN A 1 178 ? -19.178 -15.468 9.578 1.00 94.75 178 ASN A O 1
ATOM 1378 N N . ASP A 1 179 ? -20.845 -14.287 8.655 1.00 95.25 179 ASP A N 1
ATOM 1379 C CA . ASP A 1 179 ? -20.534 -14.601 7.254 1.00 95.25 179 ASP A CA 1
ATOM 1380 C C . ASP A 1 179 ? -19.620 -13.556 6.605 1.00 95.25 179 ASP A C 1
ATOM 1382 O O . ASP A 1 179 ? -18.610 -13.877 5.981 1.00 95.25 179 ASP A O 1
ATOM 1386 N N . ASN A 1 180 ? -19.992 -12.280 6.734 1.00 96.75 180 ASN A N 1
ATOM 1387 C CA . ASN A 1 180 ? -19.343 -11.189 6.017 1.00 96.75 180 ASN A CA 1
ATOM 1388 C C . ASN A 1 180 ? -18.061 -10.752 6.722 1.00 96.75 180 ASN A C 1
ATOM 1390 O O . ASN A 1 180 ? -18.065 -10.507 7.934 1.00 96.75 180 ASN A O 1
ATOM 1394 N N . ASN A 1 181 ? -16.995 -10.571 5.941 1.00 96.56 181 ASN A N 1
ATOM 1395 C CA . ASN A 1 181 ? -15.742 -10.030 6.448 1.00 96.56 181 ASN A CA 1
ATOM 1396 C C . ASN A 1 181 ? -15.889 -8.548 6.825 1.00 96.56 181 ASN A C 1
ATOM 1398 O O . ASN A 1 181 ? -16.544 -7.767 6.132 1.00 96.56 181 ASN A O 1
ATOM 1402 N N . VAL A 1 182 ? -15.251 -8.161 7.925 1.00 96.31 182 VAL A N 1
ATOM 1403 C CA . VAL A 1 182 ? -15.210 -6.794 8.453 1.00 96.31 182 VAL A CA 1
ATOM 1404 C C . VAL A 1 182 ? -13.772 -6.526 8.904 1.00 96.31 182 VAL A C 1
ATOM 1406 O O . VAL A 1 182 ? -13.176 -7.383 9.550 1.00 96.31 182 VAL A O 1
ATOM 1409 N N . LYS A 1 183 ? -13.198 -5.375 8.525 1.00 95.25 183 LYS A N 1
ATOM 1410 C CA . LYS A 1 183 ? -11.790 -5.042 8.815 1.00 95.25 183 LYS A CA 1
ATOM 1411 C C . LYS A 1 183 ? -11.576 -4.500 10.235 1.00 95.25 183 LYS A C 1
ATOM 1413 O O . LYS A 1 183 ? -10.569 -4.835 10.840 1.00 95.25 183 LYS A O 1
ATOM 1418 N N . CYS A 1 184 ? -12.500 -3.682 10.734 1.00 96.06 184 CYS A N 1
ATOM 1419 C CA . CYS A 1 184 ? -12.432 -2.971 12.015 1.00 96.06 184 CYS A CA 1
ATOM 1420 C C . CYS A 1 184 ? -13.847 -2.727 12.579 1.00 96.06 184 CYS A C 1
ATOM 1422 O O . CYS A 1 184 ? -14.846 -2.965 11.890 1.00 96.06 184 CYS A O 1
ATOM 1424 N N . VAL A 1 185 ? -13.947 -2.240 13.820 1.00 96.12 185 VAL A N 1
ATOM 1425 C CA . VAL A 1 185 ? -15.203 -1.694 14.367 1.00 96.12 185 VAL A CA 1
ATOM 1426 C C . VAL A 1 185 ? -15.737 -0.589 13.452 1.00 96.12 185 VAL A C 1
ATOM 1428 O O . VAL A 1 185 ? -14.977 0.204 12.901 1.00 96.12 185 VAL A O 1
ATOM 1431 N N . ARG A 1 186 ? -17.060 -0.553 13.245 1.00 91.75 186 ARG A N 1
ATOM 1432 C CA . ARG A 1 186 ? -17.674 0.498 12.424 1.00 91.75 186 ARG A CA 1
ATOM 1433 C C . ARG A 1 186 ? -17.744 1.823 13.196 1.00 91.75 186 ARG A C 1
ATOM 1435 O O . ARG A 1 186 ? -18.206 1.799 14.343 1.00 91.75 186 ARG A O 1
ATOM 1442 N N . PRO A 1 187 ? -17.389 2.957 12.558 1.00 90.56 187 PRO A N 1
ATOM 1443 C CA . PRO A 1 187 ? -17.549 4.277 13.152 1.00 90.56 187 PRO A CA 1
ATOM 1444 C C . PRO A 1 187 ? -18.959 4.508 13.681 1.00 90.56 187 PRO A C 1
ATOM 1446 O O . PRO A 1 187 ? -19.943 4.111 13.042 1.00 90.56 187 PRO A O 1
ATOM 1449 N N . LYS A 1 188 ? -19.044 5.125 14.864 1.00 85.94 188 LYS A N 1
ATOM 1450 C CA . LYS A 1 188 ? -20.301 5.402 15.582 1.00 85.94 188 LYS A CA 1
ATOM 1451 C C . LYS A 1 188 ? -21.191 4.156 15.809 1.00 85.94 188 LYS A C 1
ATOM 1453 O O . LYS A 1 188 ? -22.410 4.248 15.876 1.00 85.94 188 LYS A O 1
ATOM 1458 N N . ALA A 1 189 ? -20.618 2.947 15.879 1.00 90.00 189 ALA A N 1
ATOM 1459 C CA . ALA A 1 189 ? -21.392 1.717 16.117 1.00 90.00 189 ALA A CA 1
ATOM 1460 C C . ALA A 1 189 ? -20.894 0.853 17.287 1.00 90.00 189 ALA A C 1
ATOM 1462 O O . ALA A 1 189 ? -21.699 0.129 17.869 1.00 90.00 189 ALA A O 1
ATOM 1463 N N . GLY A 1 190 ? -19.599 0.883 17.623 1.00 93.00 190 GLY A N 1
ATOM 1464 C CA . GLY A 1 190 ? -19.042 0.113 18.751 1.00 93.00 190 GLY A CA 1
ATOM 1465 C C . GLY A 1 190 ? -19.067 -1.416 18.570 1.00 93.00 190 GLY A C 1
ATOM 1466 O O . GLY A 1 190 ? -18.949 -2.164 19.543 1.00 93.00 190 GLY A O 1
ATOM 1467 N N . VAL A 1 191 ? -19.258 -1.883 17.329 1.00 95.38 191 VAL A N 1
ATOM 1468 C CA . VAL A 1 191 ? -19.345 -3.301 16.938 1.00 95.38 191 VAL A CA 1
ATOM 1469 C C . VAL A 1 191 ? -18.682 -3.565 15.586 1.00 95.38 191 VAL A C 1
ATOM 1471 O O . VAL A 1 191 ? -18.638 -2.701 14.700 1.00 95.38 191 VAL A O 1
ATOM 1474 N N . MET A 1 192 ? -18.216 -4.797 15.388 1.00 95.56 192 MET A N 1
ATOM 1475 C CA . MET A 1 192 ? -17.765 -5.295 14.092 1.00 95.56 192 MET A CA 1
ATOM 1476 C C . MET A 1 192 ? -18.969 -5.715 13.249 1.00 95.56 192 MET A C 1
ATOM 1478 O O . MET A 1 192 ? -19.462 -6.841 13.332 1.00 95.56 192 MET A O 1
ATOM 1482 N N . VAL A 1 193 ? -19.454 -4.815 12.393 1.00 93.81 193 VAL A N 1
ATOM 1483 C CA . VAL A 1 193 ? -20.656 -5.053 11.582 1.00 93.81 193 VAL A CA 1
ATOM 1484 C C . VAL A 1 193 ? -20.432 -4.785 10.089 1.00 93.81 193 VAL A C 1
ATOM 1486 O O . VAL A 1 193 ? -19.815 -3.801 9.671 1.00 93.81 193 VAL A O 1
ATOM 1489 N N . CYS A 1 194 ? -20.917 -5.703 9.249 1.00 94.12 194 CYS A N 1
ATOM 1490 C CA . CYS A 1 194 ? -20.899 -5.532 7.798 1.00 94.12 194 CYS A CA 1
ATOM 1491 C C . CYS A 1 194 ? -22.022 -4.587 7.354 1.00 94.12 194 CYS A C 1
ATOM 1493 O O . CYS A 1 194 ? -23.065 -4.508 8.004 1.00 94.12 194 CYS A O 1
ATOM 1495 N N . TRP A 1 195 ? -21.833 -3.901 6.224 1.00 88.62 195 TRP A N 1
ATOM 1496 C CA . TRP A 1 195 ? -22.805 -2.916 5.746 1.00 88.62 195 TRP A CA 1
ATOM 1497 C C . TRP A 1 195 ? -24.224 -3.492 5.566 1.00 88.62 195 TRP A C 1
ATOM 1499 O O . TRP A 1 195 ? -25.144 -2.907 6.127 1.00 88.62 195 TRP A O 1
ATOM 1509 N N . PRO A 1 196 ? -24.444 -4.684 4.962 1.00 91.25 196 PRO A N 1
ATOM 1510 C CA . PRO A 1 196 ? -25.788 -5.261 4.859 1.00 91.25 196 PRO A CA 1
ATOM 1511 C C . PRO A 1 196 ? -26.479 -5.488 6.211 1.00 91.25 196 PRO A C 1
ATOM 1513 O O . PRO A 1 196 ? -27.670 -5.216 6.343 1.00 91.25 196 PRO A O 1
ATOM 1516 N N . CYS A 1 197 ? -25.752 -5.959 7.230 1.00 89.81 197 CYS A N 1
ATOM 1517 C CA . CYS A 1 197 ? -26.309 -6.158 8.572 1.00 89.81 197 CYS A CA 1
ATOM 1518 C C . CYS A 1 197 ? -26.534 -4.844 9.325 1.00 89.81 197 CYS A C 1
ATOM 1520 O O . CYS A 1 197 ? -27.408 -4.800 10.186 1.00 89.81 197 CYS A O 1
ATOM 1522 N N . LEU A 1 198 ? -25.767 -3.799 9.007 1.00 85.50 198 LEU A N 1
ATOM 1523 C CA . LEU A 1 198 ? -25.945 -2.464 9.562 1.00 85.50 198 LEU A CA 1
ATOM 1524 C C . LEU A 1 198 ? -27.163 -1.773 8.932 1.00 85.50 198 LEU A C 1
ATOM 1526 O O . LEU A 1 198 ? -28.057 -1.346 9.652 1.00 85.50 198 LEU A O 1
ATOM 1530 N N . SER A 1 199 ? -27.255 -1.738 7.600 1.00 80.69 199 SER A N 1
ATOM 1531 C CA . SER A 1 199 ? -28.353 -1.092 6.869 1.00 80.69 199 SER A CA 1
ATOM 1532 C C . SER A 1 199 ? -29.701 -1.786 7.078 1.00 80.69 199 SER A C 1
ATOM 1534 O O . SER A 1 199 ? -30.682 -1.109 7.348 1.00 80.69 199 SER A O 1
ATOM 1536 N N . ARG A 1 200 ? -29.770 -3.129 7.037 1.00 80.94 200 ARG A N 1
ATOM 1537 C CA . ARG A 1 200 ? -31.031 -3.880 7.255 1.00 80.94 200 ARG A CA 1
ATOM 1538 C C . ARG A 1 200 ? -31.591 -3.781 8.679 1.00 80.94 200 ARG A C 1
ATOM 1540 O O . ARG A 1 200 ? -32.687 -4.268 8.926 1.00 80.94 200 ARG A O 1
ATOM 1547 N N . ARG A 1 201 ? -30.812 -3.267 9.636 1.00 66.69 201 ARG A N 1
ATOM 1548 C CA . ARG A 1 201 ? -31.171 -3.194 11.066 1.00 66.69 201 ARG A CA 1
ATOM 1549 C C . ARG A 1 201 ? -31.232 -1.758 11.587 1.00 66.69 201 ARG A C 1
ATOM 1551 O O . ARG A 1 201 ? -31.286 -1.551 12.797 1.00 66.69 201 ARG A O 1
ATOM 1558 N N . ARG A 1 202 ? -31.207 -0.790 10.672 1.00 61.91 202 ARG A N 1
ATOM 1559 C CA . ARG A 1 202 ? -31.392 0.632 10.928 1.00 61.91 202 ARG A CA 1
ATOM 1560 C C . ARG A 1 202 ? -32.722 1.052 10.334 1.00 61.91 202 ARG A C 1
ATOM 1562 O O . ARG A 1 202 ? -32.857 1.090 9.114 1.00 61.91 202 ARG A O 1
ATOM 1569 N N . ASP A 1 203 ? -33.652 1.436 11.191 1.00 57.72 203 ASP A N 1
ATOM 1570 C CA . ASP A 1 203 ? -34.738 2.291 10.741 1.00 57.72 203 ASP A CA 1
ATOM 1571 C C . ASP A 1 203 ? -34.166 3.693 10.540 1.00 57.72 203 ASP A C 1
ATOM 1573 O O . ASP A 1 203 ? -33.557 4.265 11.448 1.00 57.72 203 ASP A O 1
ATOM 1577 N N . SER A 1 204 ? -34.345 4.259 9.350 1.00 57.75 204 SER A N 1
ATOM 1578 C CA . SER A 1 204 ? -34.194 5.701 9.180 1.00 57.75 204 SER A CA 1
ATOM 1579 C C . SER A 1 204 ? -35.324 6.397 9.924 1.00 57.75 204 SER A C 1
ATOM 1581 O O . SER A 1 204 ? -36.492 6.099 9.665 1.00 57.75 204 SER A O 1
ATOM 1583 N N . LEU A 1 205 ? -34.994 7.374 10.763 1.00 55.91 205 LEU A N 1
ATOM 1584 C CA . LEU A 1 205 ? -35.967 8.290 11.360 1.00 55.91 205 LEU A CA 1
ATOM 1585 C C . LEU A 1 205 ? -36.392 9.353 10.325 1.00 55.91 205 LEU A C 1
ATOM 1587 O O . LEU A 1 205 ? -36.232 10.550 10.523 1.00 55.91 205 LEU A O 1
ATOM 1591 N N . ASN A 1 206 ? -36.882 8.892 9.168 1.00 49.53 206 ASN A N 1
ATOM 1592 C CA . ASN A 1 206 ? -37.491 9.758 8.161 1.00 49.53 206 ASN A CA 1
ATOM 1593 C C . ASN A 1 206 ? -38.813 10.287 8.738 1.00 49.53 206 ASN A C 1
ATOM 1595 O O . ASN A 1 206 ? -39.680 9.478 9.069 1.00 49.53 206 ASN A O 1
ATOM 1599 N N . GLY A 1 207 ? -38.968 11.610 8.819 1.00 51.81 207 GLY A N 1
ATOM 1600 C CA . GLY A 1 207 ? -40.159 12.247 9.393 1.00 51.81 207 GLY A CA 1
ATOM 1601 C C . GLY A 1 207 ? -40.079 12.429 10.909 1.00 51.81 207 GLY A C 1
ATOM 1602 O O . GLY A 1 207 ? -41.023 12.084 11.615 1.00 51.81 207 GLY A O 1
ATOM 1603 N N . PHE A 1 208 ? -38.946 12.923 11.420 1.00 55.50 208 PHE A N 1
ATOM 1604 C CA . PHE A 1 208 ? -38.870 13.357 12.814 1.00 55.50 208 PHE A CA 1
ATOM 1605 C C . PHE A 1 208 ? -39.853 14.505 13.076 1.00 55.50 208 PHE A C 1
ATOM 1607 O O . PHE A 1 208 ? -39.980 15.420 12.266 1.00 55.50 208 PHE A O 1
ATOM 1614 N N . VAL A 1 209 ? -40.536 14.432 14.217 1.00 54.91 209 VAL A N 1
ATOM 1615 C CA . VAL A 1 209 ? -41.311 15.543 14.778 1.00 54.91 209 VAL A CA 1
ATOM 1616 C C . VAL A 1 209 ? -40.319 16.571 15.322 1.00 54.91 209 VAL A C 1
ATOM 1618 O O . VAL A 1 209 ? -39.369 16.180 16.006 1.00 54.91 209 VAL A O 1
ATOM 1621 N N . GLU A 1 210 ? -40.537 17.854 15.034 1.00 61.00 210 GLU A N 1
ATOM 1622 C CA . GLU A 1 210 ? -39.785 18.958 15.644 1.00 61.00 210 GLU A CA 1
ATOM 1623 C C . GLU A 1 210 ? -39.810 18.809 17.177 1.00 61.00 210 GLU A C 1
ATOM 1625 O O . GLU A 1 210 ? -40.879 18.675 17.773 1.00 61.00 210 GLU A O 1
ATOM 1630 N N . GLY A 1 211 ? -38.633 18.781 17.815 1.00 71.38 211 GLY A N 1
ATOM 1631 C CA . GLY A 1 211 ? -38.507 18.639 19.275 1.00 71.38 211 GLY A CA 1
ATOM 1632 C C . GLY A 1 211 ? -37.664 17.459 19.774 1.00 71.38 211 GLY A C 1
ATOM 1633 O O . GLY A 1 211 ? -37.354 17.408 20.962 1.00 71.38 211 GLY A O 1
ATOM 1634 N N . TYR A 1 212 ? -37.234 16.538 18.906 1.00 82.31 212 TYR A N 1
ATOM 1635 C CA . TYR A 1 212 ? -36.302 15.462 19.291 1.00 82.31 212 TYR A CA 1
ATOM 1636 C C . TYR A 1 212 ? -34.814 15.821 19.121 1.00 82.31 212 TYR A C 1
ATOM 1638 O O . TYR A 1 212 ? -33.949 15.057 19.552 1.00 82.31 212 TYR A O 1
ATOM 1646 N N . ASP A 1 213 ? -34.492 16.972 18.531 1.00 80.38 213 ASP A N 1
ATOM 1647 C CA . ASP A 1 213 ? -33.116 17.352 18.181 1.00 80.38 213 ASP A CA 1
ATOM 1648 C C . ASP A 1 213 ? -32.209 17.500 19.410 1.00 80.38 213 ASP A C 1
ATOM 1650 O O . ASP A 1 213 ? -31.060 17.065 19.391 1.00 80.38 213 ASP A O 1
ATOM 1654 N N . THR A 1 214 ? -32.749 18.003 20.525 1.00 81.12 214 THR A N 1
ATOM 1655 C CA . THR A 1 214 ? -32.050 18.100 21.822 1.00 81.12 214 THR A CA 1
ATOM 1656 C C . THR A 1 214 ? -31.635 16.735 22.371 1.00 81.12 214 THR A C 1
ATOM 1658 O O . THR A 1 214 ? -30.574 16.605 22.981 1.00 81.12 214 THR A O 1
ATOM 1661 N N . ILE A 1 215 ? -32.442 15.699 22.123 1.00 84.50 215 ILE A N 1
ATOM 1662 C CA . ILE A 1 215 ? -32.118 14.316 22.470 1.00 84.50 215 ILE A CA 1
ATOM 1663 C C . ILE A 1 215 ? -31.051 13.776 21.518 1.00 84.50 215 ILE A C 1
ATOM 1665 O O . ILE A 1 215 ? -30.063 13.212 21.972 1.00 84.50 215 ILE A O 1
ATOM 1669 N N . ILE A 1 216 ? -31.223 13.947 20.206 1.00 84.62 216 ILE A N 1
ATOM 1670 C CA . ILE A 1 216 ? -30.311 13.395 19.188 1.00 84.62 216 ILE A CA 1
ATOM 1671 C C . ILE A 1 216 ? -28.909 14.017 19.278 1.00 84.62 216 ILE A C 1
ATOM 1673 O O . ILE A 1 216 ? -27.922 13.328 19.014 1.00 84.62 216 ILE A O 1
ATOM 1677 N N . ALA A 1 217 ? -28.828 15.291 19.672 1.00 84.94 217 ALA A N 1
ATOM 1678 C CA . ALA A 1 217 ? -27.589 16.026 19.896 1.00 84.94 217 ALA A CA 1
ATOM 1679 C C . ALA A 1 217 ? -26.879 15.673 21.219 1.00 84.94 217 ALA A C 1
ATOM 1681 O O . ALA A 1 217 ? -25.728 16.071 21.406 1.00 84.94 217 ALA A O 1
ATOM 1682 N N . ASN A 1 218 ? -27.516 14.933 22.140 1.00 86.81 218 ASN A N 1
ATOM 1683 C CA . ASN A 1 218 ? -26.856 14.496 23.371 1.00 86.81 218 ASN A CA 1
ATOM 1684 C C . ASN A 1 218 ? -25.696 13.530 23.027 1.00 86.81 218 ASN A C 1
ATOM 1686 O O . ASN A 1 218 ? -25.935 12.533 22.341 1.00 86.81 218 ASN A O 1
ATOM 1690 N N . PRO A 1 219 ? -24.461 13.749 23.526 1.00 87.88 219 PRO A N 1
ATOM 1691 C CA . PRO A 1 219 ? -23.305 12.909 23.194 1.00 87.88 219 PRO A CA 1
ATOM 1692 C C . PRO A 1 219 ? -23.494 11.408 23.465 1.00 87.88 219 PRO A C 1
ATOM 1694 O O . PRO A 1 219 ? -22.956 10.583 22.728 1.00 87.88 219 PRO A O 1
ATOM 1697 N N . ARG A 1 220 ? -24.291 11.035 24.477 1.00 88.56 220 ARG A N 1
ATOM 1698 C CA . ARG A 1 220 ? -24.575 9.633 24.832 1.00 88.56 220 ARG A CA 1
ATOM 1699 C C . ARG A 1 220 ? -25.507 8.949 23.821 1.00 88.56 220 ARG A C 1
ATOM 1701 O O . ARG A 1 220 ? -25.572 7.717 23.773 1.00 88.56 220 ARG A O 1
ATOM 1708 N N . VAL A 1 221 ? -26.207 9.713 22.976 1.00 84.25 221 VAL A N 1
ATOM 1709 C CA . VAL A 1 221 ? -26.966 9.192 21.832 1.00 84.25 221 VAL A CA 1
ATOM 1710 C C . VAL A 1 221 ? -26.002 8.948 20.673 1.00 84.25 221 VAL A C 1
ATOM 1712 O O . VAL A 1 221 ? -25.718 9.830 19.867 1.00 84.25 221 VAL A O 1
ATOM 1715 N N . ASN A 1 222 ? -25.535 7.701 20.550 1.00 75.38 222 ASN A N 1
ATOM 1716 C CA . ASN A 1 222 ? -24.658 7.253 19.461 1.00 75.38 222 ASN A CA 1
ATOM 1717 C C . ASN A 1 222 ? -25.408 7.175 18.116 1.00 75.38 222 ASN A C 1
ATOM 1719 O O . ASN A 1 222 ? -25.666 6.096 17.569 1.00 75.38 222 ASN A O 1
ATOM 1723 N N . SER A 1 223 ? -25.818 8.331 17.598 1.00 70.00 223 SER A N 1
ATOM 1724 C CA . SER A 1 223 ? -26.509 8.446 16.327 1.00 70.00 223 SER A CA 1
ATOM 1725 C C . SER A 1 223 ? -25.500 8.478 15.183 1.00 70.00 223 SER A C 1
ATOM 1727 O O . SER A 1 223 ? -24.603 9.322 15.097 1.00 70.00 223 SER A O 1
ATOM 1729 N N . VAL A 1 224 ? -25.648 7.547 14.241 1.00 61.50 224 VAL A N 1
ATOM 1730 C CA . VAL A 1 224 ? -24.829 7.590 13.028 1.00 61.50 224 VAL A CA 1
ATOM 1731 C C . VAL A 1 224 ? -25.516 8.505 12.037 1.00 61.50 224 VAL A C 1
ATOM 1733 O O . VAL A 1 224 ? -26.333 8.038 11.248 1.00 61.50 224 VAL A O 1
ATOM 1736 N N . ALA A 1 225 ? -25.209 9.797 12.099 1.00 56.62 225 ALA A N 1
ATOM 1737 C CA . ALA A 1 225 ? -25.585 10.743 11.056 1.00 56.62 225 ALA A CA 1
ATOM 1738 C C . ALA A 1 225 ? -24.983 10.304 9.711 1.00 56.62 225 ALA A C 1
ATOM 1740 O O . ALA A 1 225 ? -23.798 9.962 9.628 1.00 56.62 225 ALA A O 1
ATOM 1741 N N . LYS A 1 226 ? -25.799 10.299 8.654 1.00 51.91 226 LYS A N 1
ATOM 1742 C CA . LYS A 1 226 ? -25.322 10.163 7.278 1.00 51.91 226 LYS A CA 1
ATOM 1743 C C . LYS A 1 226 ? -25.031 11.554 6.718 1.00 51.91 226 LYS A C 1
ATOM 1745 O O . LYS A 1 226 ? -25.967 12.281 6.403 1.00 51.91 226 LYS A O 1
ATOM 1750 N N . SER A 1 227 ? -23.754 11.875 6.525 1.00 49.75 227 SER A N 1
ATOM 1751 C CA . SER A 1 227 ? -23.303 13.034 5.746 1.00 49.75 227 SER A CA 1
ATOM 1752 C C . SER A 1 227 ? -23.533 12.787 4.248 1.00 49.75 227 SER A C 1
ATOM 1754 O O . SER A 1 227 ? -22.612 12.550 3.472 1.00 49.75 227 SER A O 1
ATOM 1756 N N . SER A 1 228 ? -24.799 12.771 3.846 1.00 43.69 228 SER A N 1
ATOM 1757 C CA . SER A 1 228 ? -25.214 12.935 2.453 1.00 43.69 228 SER A CA 1
ATOM 1758 C C . SER A 1 228 ? -25.885 14.295 2.338 1.00 43.69 228 SER A C 1
ATOM 1760 O O . SER A 1 228 ? -26.711 14.597 3.193 1.00 43.69 228 SER A O 1
ATOM 1762 N N . GLY A 1 229 ? -25.595 15.069 1.286 1.00 48.84 229 GLY A N 1
ATOM 1763 C CA . GLY A 1 229 ? -26.105 16.439 1.063 1.00 48.84 229 GLY A CA 1
ATOM 1764 C C . GLY A 1 229 ? -27.627 16.590 0.868 1.00 48.84 229 GLY A C 1
ATOM 1765 O O . GLY A 1 229 ? -28.076 17.564 0.285 1.00 48.84 229 GLY A O 1
ATOM 1766 N N . PHE A 1 230 ? -28.413 15.623 1.344 1.00 39.69 230 PHE A N 1
ATOM 1767 C CA . PHE A 1 230 ? -29.874 15.563 1.344 1.00 39.69 230 PHE A CA 1
ATOM 1768 C C . PHE A 1 230 ? -30.396 15.255 2.768 1.00 39.69 230 PHE A C 1
ATOM 1770 O O . PHE A 1 230 ? -31.221 14.358 2.969 1.00 39.69 230 PHE A O 1
ATOM 1777 N N . GLY A 1 231 ? -29.870 15.985 3.760 1.00 53.44 231 GLY A N 1
ATOM 1778 C CA . GLY A 1 231 ? -30.293 15.958 5.167 1.00 53.44 231 GLY A CA 1
ATOM 1779 C C . GLY A 1 231 ? -29.581 14.929 6.058 1.00 53.44 231 GLY A C 1
ATOM 1780 O O . GLY A 1 231 ? -29.266 13.811 5.635 1.00 53.44 231 GLY A O 1
ATOM 1781 N N . GLU A 1 232 ? -29.367 15.298 7.326 1.00 58.34 232 GLU A N 1
ATOM 1782 C CA . GLU A 1 232 ? -28.736 14.440 8.335 1.00 58.34 232 GLU A CA 1
ATOM 1783 C C . GLU A 1 232 ? -29.665 13.294 8.754 1.00 58.34 232 GLU A C 1
ATOM 1785 O O . GLU A 1 232 ? -30.522 13.407 9.629 1.00 58.34 232 GLU A O 1
ATOM 1790 N N . LYS A 1 233 ? -29.496 12.126 8.127 1.00 65.06 233 LYS A N 1
ATOM 1791 C CA . LYS A 1 233 ? -30.225 10.922 8.547 1.00 65.06 233 LYS A CA 1
ATOM 1792 C C . LYS A 1 233 ? -29.515 10.268 9.721 1.00 65.06 233 LYS A C 1
ATOM 1794 O O . LYS A 1 233 ? -28.549 9.531 9.525 1.00 65.06 233 LYS A O 1
ATOM 1799 N N . HIS A 1 234 ? -30.020 10.514 10.925 1.00 70.69 234 HIS A N 1
ATOM 1800 C CA . HIS A 1 234 ? -29.602 9.814 12.135 1.00 70.69 234 HIS A CA 1
ATOM 1801 C C . HIS A 1 234 ? -30.115 8.373 12.125 1.00 70.69 234 HIS A C 1
ATOM 1803 O O . HIS A 1 234 ? -31.308 8.106 11.956 1.00 70.69 234 HIS A O 1
ATOM 1809 N N . TYR A 1 235 ? -29.200 7.429 12.329 1.00 75.31 235 TYR A N 1
ATOM 1810 C CA . TYR A 1 235 ? -29.530 6.019 12.484 1.00 75.31 235 TYR A CA 1
ATOM 1811 C C . TYR A 1 235 ? -29.343 5.569 13.930 1.00 75.31 235 TYR A C 1
ATOM 1813 O O . TYR A 1 235 ? -28.223 5.592 14.444 1.00 75.31 235 TYR A O 1
ATOM 1821 N N . LEU A 1 236 ? -30.430 5.092 14.540 1.00 83.81 236 LEU A N 1
ATOM 1822 C CA . LEU A 1 236 ? -30.444 4.485 15.872 1.00 83.81 236 LEU A CA 1
ATOM 1823 C C . LEU A 1 236 ? -30.622 2.966 15.794 1.00 83.81 236 LEU A C 1
ATOM 1825 O O . LEU A 1 236 ? -31.088 2.410 14.797 1.00 83.81 236 LEU A O 1
ATOM 1829 N N . TRP A 1 237 ? -30.254 2.286 16.876 1.00 86.94 237 TRP A N 1
ATOM 1830 C CA . TRP A 1 237 ? -30.441 0.847 17.017 1.00 86.94 237 TRP A CA 1
ATOM 1831 C C . TRP A 1 237 ? -31.897 0.526 17.376 1.00 86.94 237 TRP A C 1
ATOM 1833 O O . TRP A 1 237 ? -32.490 1.159 18.244 1.00 86.94 237 TRP A O 1
ATOM 1843 N N . VAL A 1 238 ? -32.487 -0.477 16.721 1.00 87.19 238 VAL A N 1
ATOM 1844 C CA . VAL A 1 238 ? -33.908 -0.831 16.921 1.00 87.19 238 VAL A CA 1
ATOM 1845 C C . VAL A 1 238 ? -34.118 -1.770 18.119 1.00 87.19 238 VAL A C 1
ATOM 1847 O O . VAL A 1 238 ? -35.180 -1.761 18.735 1.00 87.19 238 VAL A O 1
ATOM 1850 N N . ARG A 1 239 ? -33.126 -2.606 18.454 1.00 89.94 239 ARG A N 1
ATOM 1851 C CA . ARG A 1 239 ? -33.217 -3.626 19.515 1.00 89.94 239 ARG A CA 1
ATOM 1852 C C . ARG A 1 239 ? -31.895 -3.769 20.258 1.00 89.94 239 ARG A C 1
ATOM 1854 O O . ARG A 1 239 ? -30.839 -3.669 19.632 1.00 89.94 239 ARG A O 1
ATOM 1861 N N . GLU A 1 240 ? -31.993 -4.101 21.542 1.00 93.06 240 GLU A N 1
ATOM 1862 C CA . GLU A 1 240 ? -30.873 -4.542 22.373 1.00 93.06 240 GLU A CA 1
ATOM 1863 C C . GLU A 1 240 ? -30.200 -5.761 21.735 1.00 93.06 240 GLU A C 1
ATOM 1865 O O . GLU A 1 240 ? -30.829 -6.557 21.022 1.00 93.06 240 GLU A O 1
ATOM 1870 N N . ARG A 1 241 ? -28.898 -5.900 21.978 1.00 91.75 241 ARG A N 1
ATOM 1871 C CA . ARG A 1 241 ? -28.109 -7.037 21.520 1.00 91.75 241 ARG A CA 1
ATOM 1872 C C . ARG A 1 241 ? -27.158 -7.475 22.610 1.00 91.75 241 ARG A C 1
ATOM 1874 O O . ARG A 1 241 ? -26.536 -6.645 23.264 1.00 91.75 241 ARG A O 1
ATOM 1881 N N . THR A 1 242 ? -27.014 -8.784 22.715 1.00 94.81 242 THR A N 1
ATOM 1882 C CA . THR A 1 242 ? -25.914 -9.429 23.410 1.00 94.81 242 THR A CA 1
ATOM 1883 C C . THR A 1 242 ? -24.995 -10.108 22.401 1.00 94.81 242 THR A C 1
ATOM 1885 O O . THR A 1 242 ? -25.399 -10.400 21.268 1.00 94.81 242 THR A O 1
ATOM 1888 N N . ASP A 1 243 ? -23.745 -10.325 22.790 1.00 92.50 243 ASP A N 1
ATOM 1889 C CA . ASP A 1 243 ? -22.819 -11.178 22.056 1.00 92.50 243 ASP A CA 1
ATOM 1890 C C . ASP A 1 243 ? -23.021 -12.672 22.402 1.00 92.50 243 ASP A C 1
ATOM 1892 O O . ASP A 1 243 ? -23.939 -13.058 23.126 1.00 92.50 243 ASP A O 1
ATOM 1896 N N . ALA A 1 244 ? -22.133 -13.535 21.900 1.00 88.81 244 ALA A N 1
ATOM 1897 C CA . ALA A 1 244 ? -22.155 -14.970 22.196 1.00 88.81 244 ALA A CA 1
ATOM 1898 C C . ALA A 1 244 ? -21.822 -15.339 23.662 1.00 88.81 244 ALA A C 1
ATOM 1900 O O . ALA A 1 244 ? -21.954 -16.505 24.024 1.00 88.81 244 ALA A O 1
ATOM 1901 N N . ALA A 1 245 ? -21.372 -14.388 24.486 1.00 90.62 245 ALA A N 1
ATOM 1902 C CA . ALA A 1 245 ? -21.121 -14.556 25.917 1.00 90.62 245 ALA A CA 1
ATOM 1903 C C . ALA A 1 245 ? -22.248 -13.966 26.794 1.00 90.62 245 ALA A C 1
ATOM 1905 O O . ALA A 1 245 ? -22.175 -14.070 28.014 1.00 90.62 245 ALA A O 1
ATOM 1906 N N . GLY A 1 246 ? -23.286 -13.369 26.191 1.00 94.81 246 GLY A N 1
ATOM 1907 C CA . GLY A 1 246 ? -24.375 -12.696 26.905 1.00 94.81 246 GLY A CA 1
ATOM 1908 C C . GLY A 1 246 ? -24.090 -11.231 27.261 1.00 94.81 246 GLY A C 1
ATOM 1909 O O . GLY A 1 246 ? -24.939 -10.577 27.860 1.00 94.81 246 GLY A O 1
ATOM 1910 N N . GLU A 1 247 ? -22.938 -10.689 26.868 1.00 95.81 247 GLU A N 1
ATOM 1911 C CA . GLU A 1 247 ? -22.524 -9.314 27.158 1.00 95.81 247 GLU A CA 1
ATOM 1912 C C . GLU A 1 247 ? -23.305 -8.326 26.279 1.00 95.81 247 GLU A C 1
ATOM 1914 O O . GLU A 1 247 ? -23.406 -8.544 25.070 1.00 95.81 247 GLU A O 1
ATOM 1919 N N . LYS A 1 248 ? -23.857 -7.240 26.845 1.00 96.06 248 LYS A N 1
ATOM 1920 C CA . LYS A 1 248 ? -24.575 -6.207 26.070 1.00 96.06 248 LYS A CA 1
ATOM 1921 C C . LYS A 1 248 ? -23.621 -5.508 25.088 1.00 96.06 248 LYS A C 1
ATOM 1923 O O . LYS A 1 248 ? -22.507 -5.141 25.454 1.00 96.06 248 LYS A O 1
ATOM 1928 N N . ILE A 1 249 ? -24.056 -5.289 23.843 1.00 94.94 249 ILE A N 1
ATOM 1929 C CA . ILE A 1 249 ? -23.223 -4.696 22.780 1.00 94.94 249 ILE A CA 1
ATOM 1930 C C . ILE A 1 249 ? -23.906 -3.536 22.057 1.00 94.94 249 ILE A C 1
ATOM 1932 O O . ILE A 1 249 ? -25.117 -3.542 21.844 1.00 94.94 249 ILE A O 1
ATOM 1936 N N . GLY A 1 250 ? -23.094 -2.594 21.572 1.00 91.75 250 GLY A N 1
ATOM 1937 C CA . GLY A 1 250 ? -23.562 -1.443 20.801 1.00 91.75 250 GLY A CA 1
ATOM 1938 C C . GLY A 1 250 ? -24.010 -0.278 21.676 1.00 91.75 250 GLY A C 1
ATOM 1939 O O . GLY A 1 250 ? -23.548 -0.130 22.808 1.00 91.75 250 GLY A O 1
ATOM 1940 N N . SER A 1 251 ? -24.877 0.575 21.124 1.00 93.31 251 SER A N 1
ATOM 1941 C CA . SER A 1 251 ? -25.355 1.763 21.835 1.00 93.31 251 SER A CA 1
ATOM 1942 C C . SER A 1 251 ? -26.331 1.420 22.957 1.00 93.31 251 SER A C 1
ATOM 1944 O O . SER A 1 251 ? -27.170 0.533 22.810 1.00 93.31 251 SER A O 1
ATOM 1946 N N . ILE A 1 252 ? -26.236 2.187 24.044 1.00 95.06 252 ILE A N 1
ATOM 1947 C CA . ILE A 1 252 ? -27.153 2.155 25.191 1.00 95.06 252 ILE A CA 1
ATOM 1948 C C . ILE A 1 252 ? -28.555 2.628 24.765 1.00 95.06 252 ILE A C 1
ATOM 1950 O O . ILE A 1 252 ? -29.577 2.113 25.223 1.00 95.06 252 ILE A O 1
ATOM 1954 N N . ILE A 1 253 ? -28.617 3.610 23.859 1.00 93.62 253 ILE A N 1
ATOM 1955 C CA . ILE A 1 253 ? -29.861 4.282 23.488 1.00 93.62 253 ILE A CA 1
ATOM 1956 C C . ILE A 1 253 ? -30.399 3.698 22.184 1.00 93.62 253 ILE A C 1
ATOM 1958 O O . ILE A 1 253 ? -29.735 3.649 21.146 1.00 93.62 253 ILE A O 1
ATOM 1962 N N . LEU A 1 254 ? -31.649 3.250 22.252 1.00 92.75 254 LEU A N 1
ATOM 1963 C CA . LEU A 1 254 ? -32.369 2.633 21.153 1.00 92.75 254 LEU A CA 1
ATOM 1964 C C . LEU A 1 254 ? -33.473 3.550 20.647 1.00 92.75 254 LEU A C 1
ATOM 1966 O O . LEU A 1 254 ? -33.986 4.391 21.381 1.00 92.75 254 LEU A O 1
ATOM 1970 N N . ARG A 1 255 ? -33.944 3.290 19.425 1.00 89.81 255 ARG A N 1
ATOM 1971 C CA . ARG A 1 255 ? -35.101 3.973 18.833 1.00 89.81 255 ARG A CA 1
ATOM 1972 C C . ARG A 1 255 ? -36.320 3.981 19.768 1.00 89.81 255 ARG A C 1
ATOM 1974 O O . ARG A 1 255 ? -36.985 5.004 19.867 1.00 89.81 255 ARG A O 1
ATOM 1981 N N . LYS A 1 256 ? -36.582 2.873 20.479 1.00 92.50 256 LYS A N 1
ATOM 1982 C CA . LYS A 1 256 ? -37.708 2.751 21.428 1.00 92.50 256 LYS A CA 1
ATOM 1983 C C . LYS A 1 256 ? -37.586 3.676 22.656 1.00 92.50 256 LYS A C 1
ATOM 1985 O O . LYS A 1 256 ? -38.602 3.994 23.257 1.00 92.50 256 LYS A O 1
ATOM 1990 N N . HIS A 1 257 ? -36.371 4.109 23.013 1.00 94.44 257 HIS A N 1
ATOM 1991 C CA . HIS A 1 257 ? -36.114 4.952 24.188 1.00 94.44 257 HIS A CA 1
ATOM 1992 C C . HIS A 1 257 ? -36.357 6.441 23.910 1.00 94.44 257 HIS A C 1
ATOM 1994 O O . HIS A 1 257 ? -36.707 7.168 24.826 1.00 94.44 257 HIS A O 1
ATOM 2000 N N . ILE A 1 258 ? -36.234 6.902 22.660 1.00 91.31 258 ILE A N 1
ATOM 2001 C CA . ILE A 1 258 ? -36.297 8.333 22.307 1.00 91.31 258 ILE A CA 1
ATOM 2002 C C . ILE A 1 258 ? -37.615 8.991 22.748 1.00 91.31 258 ILE A C 1
ATOM 2004 O O . ILE A 1 258 ? -37.601 10.029 23.406 1.00 91.31 258 ILE A O 1
ATOM 2008 N N . SER A 1 259 ? -38.759 8.364 22.463 1.00 90.12 259 SER A N 1
ATOM 2009 C CA . SER A 1 259 ? -40.065 8.868 22.912 1.00 90.12 259 SER A CA 1
ATOM 2010 C C . SER A 1 259 ? -40.304 8.684 24.415 1.00 90.12 259 SER A C 1
ATOM 2012 O O . SER A 1 259 ? -41.162 9.361 24.965 1.00 90.12 259 SER A O 1
ATOM 2014 N N . GLN A 1 260 ? -39.568 7.799 25.093 1.00 94.50 260 GLN A N 1
ATOM 2015 C CA . GLN A 1 260 ? -39.640 7.650 26.552 1.00 94.50 260 GLN A CA 1
ATOM 2016 C C . GLN A 1 260 ? -38.828 8.760 27.237 1.00 94.50 260 GLN A C 1
ATOM 2018 O O . GLN A 1 260 ? -39.349 9.440 28.112 1.00 94.50 260 GLN A O 1
ATOM 2023 N N . MET A 1 261 ? -37.610 9.020 26.751 1.00 93.81 261 MET A N 1
ATOM 2024 C CA . MET A 1 261 ? -36.728 10.108 27.189 1.00 93.81 261 MET A CA 1
ATOM 2025 C C . MET A 1 261 ? -37.383 11.485 27.036 1.00 93.81 261 MET A C 1
ATOM 2027 O O . MET A 1 261 ? -37.298 12.295 27.949 1.00 93.81 261 MET A O 1
ATOM 2031 N N . ALA A 1 262 ? -38.080 11.739 25.922 1.00 91.62 262 ALA A N 1
ATOM 2032 C CA . ALA A 1 262 ? -38.793 13.003 25.700 1.00 91.62 262 ALA A CA 1
ATOM 2033 C C . ALA A 1 262 ? -39.936 13.263 26.699 1.00 91.62 262 ALA A C 1
ATOM 2035 O O . ALA A 1 262 ? -40.315 14.410 26.902 1.00 91.62 262 ALA A O 1
ATOM 2036 N N . ASN A 1 263 ? -40.476 12.210 27.321 1.00 93.38 263 ASN A N 1
ATOM 2037 C CA . ASN A 1 263 ? -41.529 12.299 28.333 1.00 93.38 263 ASN A CA 1
ATOM 2038 C C . ASN A 1 263 ? -40.992 12.129 29.770 1.00 93.38 263 ASN A C 1
ATOM 2040 O O . ASN A 1 263 ? -41.782 12.095 30.713 1.00 93.38 263 ASN A O 1
ATOM 2044 N N . HIS A 1 264 ? -39.673 11.992 29.961 1.00 96.00 264 HIS A N 1
ATOM 2045 C CA . HIS A 1 264 ? -39.083 11.739 31.276 1.00 96.00 264 HIS A CA 1
ATOM 2046 C C . HIS A 1 264 ? -38.772 13.045 32.010 1.00 96.00 264 HIS A C 1
ATOM 2048 O O . HIS A 1 264 ? -37.897 13.811 31.606 1.00 96.00 264 HIS A O 1
ATOM 2054 N N . SER A 1 265 ? -39.474 13.293 33.116 1.00 95.25 265 SER A N 1
ATOM 2055 C CA . SER A 1 265 ? -39.449 14.577 33.831 1.00 95.25 265 SER A CA 1
ATOM 2056 C C . SER A 1 265 ? -38.104 14.934 34.473 1.00 95.25 265 SER A C 1
ATOM 2058 O O . SER A 1 265 ? -37.829 16.115 34.662 1.00 95.25 265 SER A O 1
ATOM 2060 N N . ALA A 1 266 ? -37.258 13.946 34.781 1.00 95.38 266 ALA A N 1
ATOM 2061 C CA . ALA A 1 266 ? -35.923 14.161 35.348 1.00 95.38 266 ALA A CA 1
ATOM 2062 C C . ALA A 1 266 ? -34.823 14.382 34.283 1.00 95.38 266 ALA A C 1
ATOM 2064 O O . ALA A 1 266 ? -33.655 14.561 34.620 1.00 95.38 266 ALA A O 1
ATOM 2065 N N . GLY A 1 267 ? -35.186 14.410 32.995 1.00 92.94 267 GLY A N 1
ATOM 2066 C CA . GLY A 1 267 ? -34.272 14.714 31.895 1.00 92.94 267 GLY A CA 1
ATOM 2067 C C . GLY A 1 267 ? -33.512 13.508 31.332 1.00 92.94 267 GLY A C 1
ATOM 2068 O O . GLY A 1 267 ? -33.650 12.366 31.769 1.00 92.94 267 GLY A O 1
ATOM 2069 N N . VAL A 1 268 ? -32.716 13.771 30.294 1.00 91.50 268 VAL A N 1
ATOM 2070 C CA . VAL A 1 268 ? -32.103 12.727 29.457 1.00 91.50 268 VAL A CA 1
ATOM 2071 C C . VAL A 1 268 ? -31.081 11.882 30.223 1.00 91.50 268 VAL A C 1
ATOM 2073 O O . VAL A 1 268 ? -31.127 10.657 30.131 1.00 91.50 268 VAL A O 1
ATOM 2076 N N . ASP A 1 269 ? -30.187 12.501 30.995 1.00 92.06 269 ASP A N 1
ATOM 2077 C CA . ASP A 1 269 ? -29.128 11.768 31.699 1.00 92.06 269 ASP A CA 1
ATOM 2078 C C . ASP A 1 269 ? -29.646 10.935 32.877 1.00 92.06 269 ASP A C 1
ATOM 2080 O O . ASP A 1 269 ? -29.153 9.825 33.083 1.00 92.06 269 ASP A O 1
ATOM 2084 N N . ASP A 1 270 ? -30.687 11.397 33.578 1.00 95.56 270 ASP A N 1
ATOM 2085 C CA . ASP A 1 270 ? -31.384 10.588 34.585 1.00 95.56 270 ASP A CA 1
ATOM 2086 C C . ASP A 1 270 ? -32.007 9.339 33.948 1.00 95.56 270 ASP A C 1
ATOM 2088 O O . ASP A 1 270 ? -31.783 8.227 34.423 1.00 95.56 270 ASP A O 1
ATOM 2092 N N . PHE A 1 271 ? -32.694 9.486 32.808 1.00 96.44 271 PHE A N 1
ATOM 2093 C CA . PHE A 1 271 ? -33.259 8.342 32.090 1.00 96.44 271 PHE A CA 1
ATOM 2094 C C . PHE A 1 271 ? -32.177 7.337 31.662 1.00 96.44 271 PHE A C 1
ATOM 2096 O O . PHE A 1 271 ? -32.343 6.124 31.809 1.00 96.44 271 PHE A O 1
ATOM 2103 N N . ILE A 1 272 ? -31.048 7.817 31.132 1.00 94.50 272 ILE A N 1
ATOM 2104 C CA . ILE A 1 272 ? -29.954 6.948 30.679 1.00 94.50 272 ILE A CA 1
ATOM 2105 C C . ILE A 1 272 ? -29.332 6.188 31.858 1.00 94.50 272 ILE A C 1
ATOM 2107 O O . ILE A 1 272 ? -29.088 4.986 31.752 1.00 94.50 272 ILE A O 1
ATOM 2111 N N . THR A 1 273 ? -29.097 6.860 32.982 1.00 94.94 273 THR A N 1
ATOM 2112 C CA . THR A 1 273 ? -28.482 6.242 34.161 1.00 94.94 273 THR A CA 1
ATOM 2113 C C . THR A 1 273 ? -29.471 5.321 34.884 1.00 94.94 273 THR A C 1
ATOM 2115 O O . THR A 1 273 ? -29.215 4.124 35.000 1.00 94.94 273 THR A O 1
ATOM 2118 N N . ASN A 1 274 ? -30.636 5.835 35.284 1.00 96.19 274 ASN A N 1
ATOM 2119 C CA . ASN A 1 274 ? -31.561 5.158 36.198 1.00 96.19 274 ASN A CA 1
ATOM 2120 C C . ASN A 1 274 ? -32.575 4.234 35.500 1.00 96.19 274 ASN A C 1
ATOM 2122 O O . ASN A 1 274 ? -32.962 3.217 36.072 1.00 96.19 274 ASN A O 1
ATOM 2126 N N . VAL A 1 275 ? -32.995 4.531 34.262 1.00 96.88 275 VAL A N 1
ATOM 2127 C CA . VAL A 1 275 ? -33.953 3.680 33.522 1.00 96.88 275 VAL A CA 1
ATOM 2128 C C . VAL A 1 275 ? -33.228 2.685 32.615 1.00 96.88 275 VAL A C 1
ATOM 2130 O O . VAL A 1 275 ? -33.553 1.496 32.609 1.00 96.88 275 VAL A O 1
ATOM 2133 N N . LEU A 1 276 ? -32.215 3.128 31.863 1.00 95.69 276 LEU A N 1
ATOM 2134 C CA . LEU A 1 276 ? -31.478 2.243 30.947 1.00 95.69 276 LEU A CA 1
ATOM 2135 C C . LEU A 1 276 ? -30.361 1.435 31.618 1.00 95.69 276 LEU A C 1
ATOM 2137 O O . LEU A 1 276 ? -29.853 0.500 30.992 1.00 95.69 276 LEU A O 1
ATOM 2141 N N . ASN A 1 277 ? -30.027 1.738 32.879 1.00 95.75 277 ASN A N 1
ATOM 2142 C CA . ASN A 1 277 ? -28.920 1.120 33.613 1.00 95.75 277 ASN A CA 1
ATOM 2143 C C . AS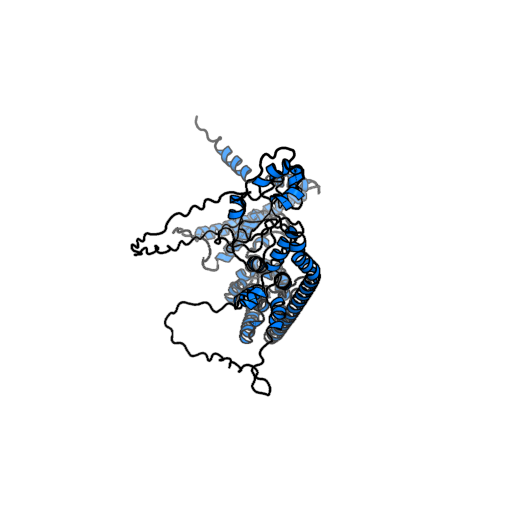N A 1 277 ? -27.623 1.211 32.789 1.00 95.75 277 ASN A C 1
ATOM 2145 O O . ASN A 1 277 ? -26.997 0.200 32.446 1.00 95.75 277 ASN A O 1
ATOM 2149 N N . ALA A 1 278 ? -27.287 2.433 32.366 1.00 95.69 278 ALA A N 1
ATOM 2150 C CA . ALA A 1 278 ? -26.025 2.707 31.696 1.00 95.69 278 ALA A CA 1
ATOM 2151 C C . ALA A 1 278 ? -24.839 2.384 32.627 1.00 95.69 278 ALA A C 1
ATOM 2153 O O . ALA A 1 278 ? -24.955 2.617 33.829 1.00 95.69 278 ALA A O 1
ATOM 2154 N N . PRO A 1 279 ? -23.704 1.891 32.088 1.00 96.88 279 PRO A N 1
ATOM 2155 C CA . PRO A 1 279 ? -22.482 1.719 32.870 1.00 96.88 279 PRO A CA 1
ATOM 2156 C C . PRO A 1 279 ? -22.077 3.024 33.560 1.00 96.88 279 PRO A C 1
ATOM 2158 O O . PRO A 1 279 ? -22.268 4.102 32.979 1.00 96.88 279 PRO A O 1
ATOM 2161 N N . ALA A 1 280 ? -21.518 2.907 34.761 1.00 97.12 280 ALA A N 1
ATOM 2162 C CA . ALA A 1 280 ? -21.027 4.036 35.537 1.00 97.12 280 ALA A CA 1
ATOM 2163 C C . ALA A 1 280 ? -19.833 4.708 34.837 1.00 97.12 280 ALA A C 1
ATOM 2165 O O . ALA A 1 280 ? -19.156 4.098 34.004 1.00 97.12 280 ALA A O 1
ATOM 2166 N N . ASP A 1 281 ? -19.574 5.974 35.156 1.00 95.94 281 ASP A N 1
ATOM 2167 C CA . ASP A 1 281 ? -18.534 6.766 34.490 1.00 95.94 281 ASP A CA 1
ATOM 2168 C C . ASP A 1 281 ? -17.141 6.140 34.676 1.00 95.94 281 ASP A C 1
ATOM 2170 O O . ASP A 1 281 ? -16.350 6.064 33.733 1.00 95.94 281 ASP A O 1
ATOM 2174 N N . GLU A 1 282 ? -16.892 5.597 35.866 1.00 97.38 282 GLU A N 1
ATOM 2175 C CA . GLU A 1 282 ? -15.658 4.935 36.284 1.00 97.38 282 GLU A CA 1
ATOM 2176 C C . GLU A 1 282 ? -15.340 3.685 35.444 1.00 97.38 282 GLU A C 1
ATOM 2178 O O . GLU A 1 282 ? -14.170 3.352 35.253 1.00 97.38 282 GLU A O 1
ATOM 2183 N N . GLU A 1 283 ? -16.354 3.014 34.880 1.00 97.06 283 GLU A N 1
ATOM 2184 C CA . GLU A 1 283 ? -16.162 1.843 34.011 1.00 97.06 283 GLU A CA 1
ATOM 2185 C C . GLU A 1 283 ? -15.513 2.210 32.662 1.00 97.06 283 GLU A C 1
ATOM 2187 O O . GLU A 1 283 ? -14.900 1.359 32.014 1.00 97.06 283 GLU A O 1
ATOM 2192 N N . TYR A 1 284 ? -15.611 3.472 32.223 1.00 97.88 284 TYR A N 1
ATOM 2193 C CA . TYR A 1 284 ? -14.957 3.944 30.996 1.00 97.88 284 TYR A CA 1
ATOM 2194 C C . TYR A 1 284 ? -13.522 4.430 31.242 1.00 97.88 284 TYR A C 1
ATOM 2196 O O . TYR A 1 284 ? -12.708 4.420 30.312 1.00 97.88 284 TYR A O 1
ATOM 2204 N N . GLU A 1 285 ? -13.194 4.841 32.471 1.00 97.81 285 GLU A N 1
ATOM 2205 C CA . GLU A 1 285 ? -11.939 5.533 32.788 1.00 97.81 285 GLU A CA 1
ATOM 2206 C C . GLU A 1 285 ? -10.689 4.670 32.564 1.00 97.81 285 GLU A C 1
ATOM 2208 O O . GLU A 1 285 ? -9.692 5.186 32.056 1.00 97.81 285 GLU A O 1
ATOM 2213 N N . GLU A 1 286 ? -10.729 3.353 32.828 1.00 97.38 286 GLU A N 1
ATOM 2214 C CA . GLU A 1 286 ? -9.592 2.452 32.538 1.00 97.38 286 GLU A CA 1
ATOM 2215 C C . GLU A 1 286 ? -9.223 2.501 31.043 1.00 97.38 286 GLU A C 1
ATOM 2217 O O . GLU A 1 286 ? -8.051 2.635 30.671 1.00 97.38 286 GLU A O 1
ATOM 2222 N N . PHE A 1 287 ? -10.232 2.443 30.169 1.00 98.31 287 PHE A N 1
ATOM 2223 C CA . PHE A 1 287 ? -10.046 2.491 28.721 1.00 98.31 287 PHE A CA 1
ATOM 2224 C C . PHE A 1 287 ? -9.579 3.878 28.261 1.00 98.31 287 PHE A C 1
ATOM 2226 O O . PHE A 1 287 ? -8.602 3.984 27.515 1.00 98.31 287 PHE A O 1
ATOM 2233 N N . ILE A 1 288 ? -10.267 4.939 28.700 1.00 98.44 288 ILE A N 1
ATOM 2234 C CA . ILE A 1 288 ? -10.004 6.328 28.294 1.00 98.44 288 ILE A CA 1
ATOM 2235 C C . ILE A 1 288 ? -8.602 6.760 28.737 1.00 98.44 288 ILE A C 1
ATOM 2237 O O . ILE A 1 288 ? -7.834 7.282 27.921 1.00 98.44 288 ILE A O 1
ATOM 2241 N N . THR A 1 289 ? -8.232 6.479 29.987 1.00 98.25 289 THR A N 1
ATOM 2242 C CA . THR A 1 289 ? -6.913 6.801 30.545 1.00 98.25 289 THR A CA 1
ATOM 2243 C C . THR A 1 289 ? -5.809 6.001 29.858 1.00 98.25 289 THR A C 1
ATOM 2245 O O . THR A 1 289 ? -4.792 6.582 29.464 1.00 98.25 289 THR A O 1
ATOM 2248 N N . THR A 1 290 ? -6.002 4.693 29.622 1.00 97.81 290 THR A N 1
ATOM 2249 C CA . THR A 1 290 ? -5.004 3.892 28.889 1.00 97.81 290 THR A CA 1
ATOM 2250 C C . THR A 1 290 ? -4.818 4.415 27.467 1.00 97.81 290 THR A C 1
ATOM 2252 O O . THR A 1 290 ? -3.687 4.633 27.039 1.00 97.81 290 THR A O 1
ATOM 2255 N N . TYR A 1 291 ? -5.902 4.645 26.723 1.00 98.19 291 TYR A N 1
ATOM 2256 C CA . TYR A 1 291 ? -5.796 5.135 25.350 1.00 98.19 291 TYR A CA 1
ATOM 2257 C C . TYR A 1 291 ? -5.088 6.491 25.289 1.00 98.19 291 TYR A C 1
ATOM 2259 O O . TYR A 1 291 ? -4.163 6.669 24.497 1.00 98.19 291 TYR A O 1
ATOM 2267 N N . THR A 1 292 ? -5.488 7.435 26.144 1.00 97.94 292 THR A N 1
ATOM 2268 C CA . THR A 1 292 ? -4.970 8.809 26.125 1.00 97.94 292 THR A CA 1
ATOM 2269 C C . THR A 1 292 ? -3.489 8.859 26.494 1.00 97.94 292 THR A C 1
ATOM 2271 O O . THR A 1 292 ? -2.703 9.458 25.760 1.00 97.94 292 THR A O 1
ATOM 2274 N N . SER A 1 293 ? -3.088 8.169 27.568 1.00 96.75 293 SER A N 1
ATOM 2275 C CA . SER A 1 293 ? -1.679 8.081 27.983 1.00 96.75 293 SER A CA 1
ATOM 2276 C C . SER A 1 293 ? -0.800 7.393 26.933 1.00 96.75 293 SER A C 1
ATOM 2278 O O . SER A 1 293 ? 0.321 7.829 26.677 1.00 96.75 293 SER A O 1
ATOM 2280 N N . PHE A 1 294 ? -1.315 6.356 26.267 1.00 96.56 294 PHE A N 1
ATOM 2281 C CA . PHE A 1 294 ? -0.533 5.543 25.338 1.00 96.56 294 PHE A CA 1
ATOM 2282 C C . PHE A 1 294 ? -0.513 6.067 23.890 1.00 96.56 294 PHE A C 1
ATOM 2284 O O . PHE A 1 294 ? 0.375 5.709 23.107 1.00 96.56 294 PHE A O 1
ATOM 2291 N N . LYS A 1 295 ? -1.451 6.950 23.515 1.00 97.25 295 LYS A N 1
ATOM 2292 C CA . LYS A 1 295 ? -1.527 7.552 22.171 1.00 97.25 295 LYS A CA 1
ATOM 2293 C C . LYS A 1 295 ? -0.227 8.265 21.786 1.00 97.25 295 LYS A C 1
ATOM 2295 O O . LYS A 1 295 ? 0.236 8.093 20.661 1.00 97.25 295 LYS A O 1
ATOM 2300 N N . GLY A 1 296 ? 0.382 9.008 22.716 1.00 94.69 296 GLY A N 1
ATOM 2301 C CA . GLY A 1 296 ? 1.658 9.702 22.492 1.00 94.69 296 GLY A CA 1
ATOM 2302 C C . GLY A 1 296 ? 2.795 8.738 22.140 1.00 94.69 296 GLY A C 1
ATOM 2303 O O . GLY A 1 296 ? 3.432 8.885 21.099 1.00 94.69 296 GLY A O 1
ATOM 2304 N N . THR A 1 297 ? 2.976 7.684 22.942 1.00 94.81 297 THR A N 1
ATOM 2305 C CA . THR A 1 297 ? 3.962 6.616 22.700 1.00 94.81 297 THR A CA 1
ATOM 2306 C C . THR A 1 297 ? 3.785 5.966 21.325 1.00 94.81 297 THR A C 1
ATOM 2308 O O . THR A 1 297 ? 4.763 5.691 20.631 1.00 94.81 297 THR A O 1
ATOM 2311 N N . CYS A 1 298 ? 2.540 5.762 20.890 1.00 92.75 298 CYS A N 1
ATOM 2312 C CA . CYS A 1 298 ? 2.249 5.154 19.592 1.00 92.75 298 CYS A CA 1
ATOM 2313 C C . CYS A 1 298 ? 2.606 6.054 18.406 1.00 92.75 298 CYS A C 1
ATOM 2315 O O . CYS A 1 298 ? 3.068 5.542 17.388 1.00 92.75 298 CYS A O 1
ATOM 2317 N N . VAL A 1 299 ? 2.443 7.376 18.534 1.00 93.75 299 VAL A N 1
ATOM 2318 C CA . VAL A 1 299 ? 2.889 8.339 17.512 1.00 93.75 299 VAL A CA 1
ATOM 2319 C C . VAL A 1 299 ? 4.413 8.296 17.369 1.00 93.75 299 VAL A C 1
ATOM 2321 O O . VAL A 1 299 ? 4.909 8.210 16.245 1.00 93.75 299 VAL A O 1
ATOM 2324 N N . THR A 1 300 ? 5.155 8.259 18.482 1.00 95.56 300 THR A N 1
ATOM 2325 C CA . THR A 1 300 ? 6.622 8.124 18.470 1.00 95.56 300 THR A CA 1
ATOM 2326 C C . THR A 1 300 ? 7.063 6.824 17.792 1.00 95.56 300 THR A C 1
ATOM 2328 O O . THR A 1 300 ? 7.813 6.867 16.820 1.00 95.56 300 THR A O 1
ATOM 2331 N N . ILE A 1 301 ? 6.516 5.674 18.202 1.00 92.50 301 ILE A N 1
ATOM 2332 C CA . ILE A 1 301 ? 6.850 4.363 17.613 1.00 92.50 301 ILE A CA 1
ATOM 2333 C C . ILE A 1 301 ? 6.472 4.293 16.121 1.00 92.50 301 ILE A C 1
ATOM 2335 O O . ILE A 1 301 ? 7.172 3.668 15.321 1.00 92.50 301 ILE A O 1
ATOM 2339 N N . ALA A 1 302 ? 5.367 4.923 15.708 1.00 90.06 302 ALA A N 1
ATOM 2340 C CA . ALA A 1 302 ? 4.981 4.995 14.300 1.00 90.06 302 ALA A CA 1
ATOM 2341 C C . ALA A 1 302 ? 5.970 5.836 13.473 1.00 90.06 302 ALA A C 1
ATOM 2343 O O . ALA A 1 302 ? 6.329 5.429 12.364 1.00 90.06 302 ALA A O 1
ATOM 2344 N N . LYS A 1 303 ? 6.448 6.960 14.025 1.00 94.81 303 LYS A N 1
ATOM 2345 C CA . LYS A 1 303 ? 7.485 7.805 13.420 1.00 94.81 303 LYS A CA 1
ATOM 2346 C C . LYS A 1 303 ? 8.807 7.044 13.273 1.00 94.81 303 LYS A C 1
ATOM 2348 O O . LYS A 1 303 ? 9.286 6.911 12.150 1.00 94.81 303 LYS A O 1
ATOM 2353 N N . GLU A 1 304 ? 9.314 6.443 14.350 1.00 95.75 304 GLU A N 1
ATOM 2354 C CA . GLU A 1 304 ? 10.541 5.626 14.345 1.00 95.75 304 GLU A CA 1
ATOM 2355 C C . GLU A 1 304 ? 10.476 4.495 13.306 1.00 95.75 304 GLU A C 1
ATOM 2357 O O . GLU A 1 304 ? 11.423 4.250 12.557 1.00 95.75 304 GLU A O 1
ATOM 2362 N N . ARG A 1 305 ? 9.326 3.812 13.194 1.00 91.56 305 ARG A N 1
ATOM 2363 C CA . ARG A 1 305 ? 9.108 2.772 12.174 1.00 91.56 305 ARG A CA 1
ATOM 2364 C C . ARG A 1 305 ? 9.077 3.327 10.749 1.00 91.56 305 ARG A C 1
ATOM 2366 O O . ARG A 1 305 ? 9.503 2.618 9.836 1.00 91.56 305 ARG A O 1
ATOM 2373 N N . ARG A 1 306 ? 8.568 4.547 10.533 1.00 91.62 306 ARG A N 1
ATOM 2374 C CA . ARG A 1 306 ? 8.585 5.219 9.220 1.00 91.62 306 ARG A CA 1
ATOM 2375 C C . ARG A 1 306 ? 10.015 5.601 8.845 1.00 91.62 306 ARG A C 1
ATOM 2377 O O . ARG A 1 306 ? 10.443 5.261 7.748 1.00 91.62 306 ARG A O 1
ATOM 2384 N N . GLU A 1 307 ? 10.768 6.191 9.766 1.00 96.19 307 GLU A N 1
ATOM 2385 C CA . GLU A 1 307 ? 12.184 6.548 9.597 1.00 96.19 307 GLU A CA 1
ATOM 2386 C C . GLU A 1 307 ? 13.041 5.308 9.306 1.00 96.19 307 GLU A C 1
ATOM 2388 O O . GLU A 1 307 ? 13.680 5.234 8.258 1.00 96.19 307 GLU A O 1
ATOM 2393 N N . ALA A 1 308 ? 12.934 4.252 10.118 1.00 95.38 308 ALA A N 1
ATOM 2394 C CA . ALA A 1 308 ? 13.633 2.987 9.878 1.00 95.38 308 ALA A CA 1
ATOM 2395 C C . ALA A 1 308 ? 13.209 2.279 8.571 1.00 95.38 308 ALA A C 1
ATOM 2397 O O . ALA A 1 308 ? 13.990 1.514 8.000 1.00 95.38 308 ALA A O 1
ATOM 2398 N N . LYS A 1 309 ? 11.979 2.496 8.076 1.00 94.00 309 LYS A N 1
ATOM 2399 C CA . LYS A 1 309 ? 11.535 2.003 6.757 1.00 94.00 309 LYS A CA 1
ATOM 2400 C C . LYS A 1 309 ? 12.158 2.820 5.622 1.00 94.00 309 LYS A C 1
ATOM 2402 O O . LYS A 1 309 ? 12.550 2.214 4.627 1.00 94.00 309 LYS A O 1
ATOM 2407 N N . MET A 1 310 ? 12.240 4.144 5.760 1.00 95.06 310 MET A N 1
ATOM 2408 C CA . MET A 1 310 ? 12.877 5.028 4.777 1.00 95.06 310 MET A CA 1
ATOM 2409 C C . MET A 1 310 ? 14.375 4.729 4.674 1.00 95.06 310 MET A C 1
ATOM 2411 O O . MET A 1 310 ? 14.848 4.470 3.572 1.00 95.06 310 MET A O 1
ATOM 2415 N N . GLU A 1 311 ? 15.079 4.607 5.802 1.00 96.69 311 GLU A N 1
ATOM 2416 C CA . GLU A 1 311 ? 16.512 4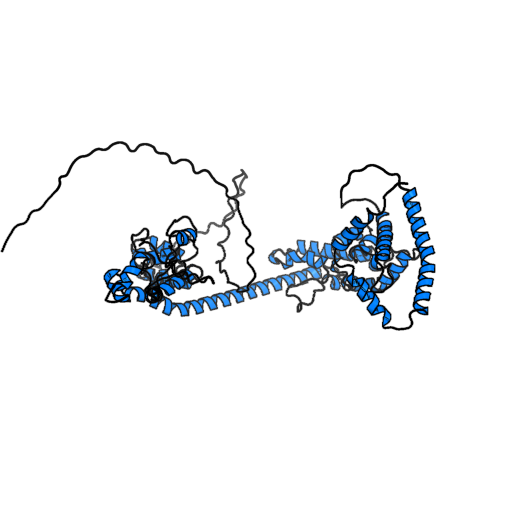.287 5.823 1.00 96.69 311 GLU A CA 1
ATOM 2417 C C . GLU A 1 311 ? 16.800 2.926 5.171 1.00 96.69 311 GLU A C 1
ATOM 2419 O O . GLU A 1 311 ? 17.608 2.820 4.254 1.00 96.69 311 GLU A O 1
ATOM 2424 N N . ARG A 1 312 ? 16.029 1.884 5.519 1.00 96.12 312 ARG A N 1
ATOM 2425 C CA . ARG A 1 312 ? 16.118 0.570 4.851 1.00 96.12 312 ARG A CA 1
ATOM 2426 C C . ARG A 1 312 ? 15.729 0.601 3.373 1.00 96.12 312 ARG A C 1
ATOM 2428 O O . ARG A 1 312 ? 16.078 -0.324 2.644 1.00 96.12 312 ARG A O 1
ATOM 2435 N N . SER A 1 313 ? 14.941 1.579 2.927 1.00 92.75 313 SER A N 1
ATOM 2436 C CA . SER A 1 313 ? 14.624 1.754 1.506 1.00 92.75 313 SER A CA 1
ATOM 2437 C C . SER A 1 313 ? 15.808 2.383 0.777 1.00 92.75 313 SER A C 1
ATOM 2439 O O . SER A 1 313 ? 16.212 1.868 -0.262 1.00 92.75 313 SER A O 1
ATOM 2441 N N . LYS A 1 314 ? 16.4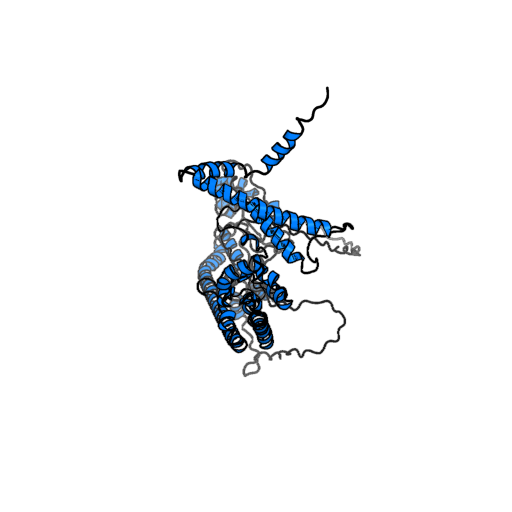06 3.415 1.379 1.00 94.62 314 LYS A N 1
ATOM 2442 C CA . LYS A 1 314 ? 17.605 4.104 0.904 1.00 94.62 314 LYS A CA 1
ATOM 2443 C C . LYS A 1 314 ? 18.804 3.156 0.811 1.00 94.62 314 LYS A C 1
ATOM 2445 O O . LYS A 1 314 ? 19.357 3.002 -0.268 1.00 94.62 314 LYS A O 1
ATOM 2450 N N . GLU A 1 315 ? 19.107 2.400 1.866 1.00 96.25 315 GLU A N 1
ATOM 2451 C CA . GLU A 1 315 ? 20.162 1.368 1.891 1.00 96.25 315 GLU A CA 1
ATOM 2452 C C . GLU A 1 315 ? 19.988 0.333 0.756 1.00 96.25 315 GLU A C 1
ATOM 2454 O O . GLU A 1 315 ? 20.944 -0.072 0.085 1.00 96.25 315 GLU A O 1
ATOM 2459 N N . ARG A 1 316 ? 18.743 -0.094 0.492 1.00 94.06 316 ARG A N 1
ATOM 2460 C CA . ARG A 1 316 ? 18.421 -1.020 -0.610 1.00 94.06 316 ARG A CA 1
ATOM 2461 C C . ARG A 1 316 ? 18.592 -0.380 -1.978 1.00 94.06 316 ARG A C 1
ATOM 2463 O O . ARG A 1 316 ? 18.984 -1.078 -2.911 1.00 94.06 316 ARG A O 1
ATOM 2470 N N . GLU A 1 317 ? 18.268 0.898 -2.110 1.00 92.25 317 GLU A N 1
ATOM 2471 C CA . GLU A 1 317 ? 18.422 1.666 -3.340 1.00 92.25 317 GLU A CA 1
ATOM 2472 C C . GLU A 1 317 ? 19.894 1.959 -3.640 1.00 92.25 317 GLU A C 1
ATOM 2474 O O . GLU A 1 317 ? 20.342 1.682 -4.747 1.00 92.25 317 GLU A O 1
ATOM 2479 N N . GLU A 1 318 ? 20.680 2.369 -2.646 1.00 93.62 318 GLU A N 1
ATOM 2480 C CA . GLU A 1 318 ? 22.141 2.489 -2.714 1.00 93.62 318 GLU A CA 1
ATOM 2481 C C . GLU A 1 318 ? 22.777 1.142 -3.105 1.00 93.62 318 GLU A C 1
ATOM 2483 O O . GLU A 1 318 ? 23.512 1.060 -4.090 1.00 93.62 318 GLU A O 1
ATOM 2488 N N . THR A 1 319 ? 22.394 0.041 -2.443 1.00 94.75 319 THR A N 1
ATOM 2489 C CA . THR A 1 319 ? 22.852 -1.321 -2.787 1.00 94.75 319 THR A CA 1
ATOM 2490 C C . THR A 1 319 ? 22.444 -1.744 -4.206 1.00 94.75 319 THR A C 1
ATOM 2492 O O . THR A 1 319 ? 23.186 -2.455 -4.892 1.00 94.75 319 THR A O 1
ATOM 2495 N N . ARG A 1 320 ? 21.250 -1.351 -4.666 1.00 93.88 320 ARG A N 1
ATOM 2496 C CA . ARG A 1 320 ? 20.771 -1.607 -6.034 1.00 93.88 320 ARG A CA 1
ATOM 2497 C C . ARG A 1 320 ? 21.579 -0.794 -7.044 1.00 93.88 320 ARG A C 1
ATOM 2499 O O . ARG A 1 320 ? 21.990 -1.345 -8.061 1.00 93.88 320 ARG A O 1
ATOM 2506 N N . ASN A 1 321 ? 21.831 0.475 -6.747 1.00 91.19 321 ASN A N 1
ATOM 2507 C CA . ASN A 1 321 ? 22.567 1.397 -7.597 1.00 91.19 321 ASN A CA 1
ATOM 2508 C C . ASN A 1 321 ? 24.034 0.990 -7.734 1.00 91.19 321 ASN A C 1
ATOM 2510 O O . ASN A 1 321 ? 24.511 0.949 -8.863 1.00 91.19 321 ASN A O 1
ATOM 2514 N N . ALA A 1 322 ? 24.698 0.583 -6.649 1.00 95.00 322 ALA A N 1
ATOM 2515 C CA . ALA A 1 322 ? 26.057 0.042 -6.682 1.00 95.00 322 ALA A CA 1
ATOM 2516 C C . ALA A 1 322 ? 26.165 -1.217 -7.564 1.00 95.00 322 ALA A C 1
ATOM 2518 O O . ALA A 1 322 ? 27.093 -1.345 -8.357 1.00 95.00 322 ALA A O 1
ATOM 2519 N N . LYS A 1 323 ? 25.175 -2.124 -7.503 1.00 95.62 323 LYS A N 1
ATOM 2520 C CA . LYS A 1 323 ? 25.117 -3.301 -8.393 1.00 95.62 323 LYS A CA 1
ATOM 2521 C C . LYS A 1 323 ? 24.913 -2.932 -9.860 1.00 95.62 323 LYS A C 1
ATOM 2523 O O . LYS A 1 323 ? 25.429 -3.633 -10.722 1.00 95.62 323 LYS A O 1
ATOM 2528 N N . ILE A 1 324 ? 24.169 -1.863 -10.143 1.00 94.56 324 ILE A N 1
ATOM 2529 C CA . ILE A 1 324 ? 23.984 -1.357 -11.508 1.00 94.56 324 ILE A CA 1
ATOM 2530 C C . ILE A 1 324 ? 25.261 -0.671 -12.018 1.00 94.56 324 ILE A C 1
ATOM 2532 O O . ILE A 1 324 ? 25.635 -0.902 -13.160 1.00 94.56 324 ILE A O 1
ATOM 2536 N N . GLU A 1 325 ? 25.980 0.100 -11.197 1.00 94.56 325 GLU A N 1
ATOM 2537 C CA . GLU A 1 325 ? 27.269 0.668 -11.624 1.00 94.56 325 GLU A CA 1
ATOM 2538 C C . GLU A 1 325 ? 28.321 -0.425 -11.854 1.00 94.56 325 GLU A C 1
ATOM 2540 O O . GLU A 1 325 ? 28.990 -0.403 -12.882 1.00 94.56 325 GLU A O 1
ATOM 2545 N N . GLN A 1 326 ? 28.405 -1.445 -10.988 1.00 96.44 326 GLN A N 1
ATOM 2546 C CA . GLN A 1 326 ? 29.272 -2.603 -11.241 1.00 96.44 326 GLN A CA 1
ATOM 2547 C C . GLN A 1 326 ? 28.898 -3.312 -12.551 1.00 96.44 326 GLN A C 1
ATOM 2549 O O . GLN A 1 326 ? 29.778 -3.669 -13.323 1.00 96.44 326 GLN A O 1
ATOM 2554 N N . MET A 1 327 ? 27.600 -3.469 -12.835 1.00 96.75 327 MET A N 1
ATOM 2555 C CA . MET A 1 327 ? 27.114 -4.036 -14.096 1.00 96.75 327 MET A CA 1
ATOM 2556 C C . MET A 1 327 ? 27.577 -3.235 -15.314 1.00 96.75 327 MET A C 1
ATOM 2558 O O . MET A 1 327 ? 27.969 -3.834 -16.310 1.00 96.75 327 MET A O 1
ATOM 2562 N N . PHE A 1 328 ? 27.518 -1.902 -15.248 1.00 96.19 328 PHE A N 1
ATOM 2563 C CA . PHE A 1 328 ? 27.980 -1.033 -16.329 1.00 96.19 328 PHE A CA 1
ATOM 2564 C C . PHE A 1 328 ? 29.498 -1.101 -16.505 1.00 96.19 328 PHE A C 1
ATOM 2566 O O . PHE A 1 328 ? 29.957 -1.189 -17.639 1.00 96.19 328 PHE A O 1
ATOM 2573 N N . THR A 1 329 ? 30.267 -1.150 -15.414 1.00 96.94 329 THR A N 1
ATOM 2574 C CA . THR A 1 329 ? 31.722 -1.371 -15.453 1.00 96.94 329 THR A CA 1
ATOM 2575 C C . THR A 1 329 ? 32.070 -2.727 -16.078 1.00 96.94 329 THR A C 1
ATOM 2577 O O . THR A 1 329 ? 32.888 -2.790 -16.993 1.00 96.94 329 THR A O 1
ATOM 2580 N N . ASP A 1 330 ? 31.410 -3.806 -15.646 1.00 97.69 330 ASP A N 1
ATOM 2581 C CA . ASP A 1 330 ? 31.603 -5.154 -16.194 1.00 97.69 330 ASP A CA 1
ATOM 2582 C C . ASP A 1 330 ? 31.231 -5.209 -17.687 1.00 97.69 330 ASP A C 1
ATOM 2584 O O . ASP A 1 330 ? 31.930 -5.840 -18.478 1.00 97.69 330 ASP A O 1
ATOM 2588 N N . LEU A 1 331 ? 30.138 -4.545 -18.081 1.00 97.62 331 LEU A N 1
ATOM 2589 C CA . LEU A 1 331 ? 29.668 -4.478 -19.465 1.00 97.62 331 LEU A CA 1
ATOM 2590 C C . LEU A 1 331 ? 30.610 -3.649 -20.347 1.00 97.62 331 LEU A C 1
ATOM 2592 O O . LEU A 1 331 ? 30.893 -4.063 -21.467 1.00 97.62 331 LEU A O 1
ATOM 2596 N N . ALA A 1 332 ? 31.143 -2.533 -19.845 1.00 97.69 332 ALA A N 1
ATOM 2597 C CA . ALA A 1 332 ? 32.107 -1.698 -20.559 1.00 97.69 332 ALA A CA 1
ATOM 2598 C C . ALA A 1 332 ? 33.351 -2.492 -20.976 1.00 97.69 332 ALA A C 1
ATOM 2600 O O . ALA A 1 332 ? 33.772 -2.395 -22.123 1.00 97.69 332 ALA A O 1
ATOM 2601 N N . VAL A 1 333 ? 33.877 -3.355 -20.101 1.00 97.94 333 VAL A N 1
ATOM 2602 C CA . VAL A 1 333 ? 35.019 -4.237 -20.416 1.00 97.94 333 VAL A CA 1
ATOM 2603 C C . VAL A 1 333 ? 34.688 -5.281 -21.501 1.00 97.94 333 VAL A C 1
ATOM 2605 O O . VAL A 1 333 ? 35.595 -5.797 -22.148 1.00 97.94 333 VAL A O 1
ATOM 2608 N N . MET A 1 334 ? 33.408 -5.606 -21.716 1.00 98.19 334 MET A N 1
ATOM 2609 C CA . MET A 1 334 ? 32.960 -6.590 -22.716 1.00 98.19 334 MET A CA 1
ATOM 2610 C C . MET A 1 334 ? 32.505 -5.967 -24.047 1.00 98.19 334 MET A C 1
ATOM 2612 O O . MET A 1 334 ? 32.367 -6.696 -25.028 1.00 98.19 334 MET A O 1
ATOM 2616 N N . VAL A 1 335 ? 32.239 -4.659 -24.083 1.00 97.88 335 VAL A N 1
ATOM 2617 C CA . VAL A 1 335 ? 31.814 -3.928 -25.286 1.00 97.88 335 VAL A CA 1
ATOM 2618 C C . VAL A 1 335 ? 33.037 -3.365 -26.016 1.00 97.88 335 VAL A C 1
ATOM 2620 O O . VAL A 1 335 ? 33.941 -2.791 -25.392 1.00 97.88 335 VAL A O 1
ATOM 2623 N N . ASP A 1 336 ? 33.061 -3.535 -27.340 1.00 97.44 336 ASP A N 1
ATOM 2624 C CA . ASP A 1 336 ? 34.215 -3.197 -28.179 1.00 97.44 336 ASP A CA 1
ATOM 2625 C C . ASP A 1 336 ? 34.500 -1.687 -28.173 1.00 97.44 336 ASP A C 1
ATOM 2627 O O . ASP A 1 336 ? 33.586 -0.861 -28.168 1.00 97.44 336 ASP A O 1
ATOM 2631 N N . GLU A 1 337 ? 35.784 -1.318 -28.176 1.00 96.50 337 GLU A N 1
ATOM 2632 C CA . GLU A 1 337 ? 36.246 0.066 -27.969 1.00 96.50 337 GLU A CA 1
ATOM 2633 C C . GLU A 1 337 ? 35.600 1.071 -28.936 1.00 96.50 337 GLU A C 1
ATOM 2635 O O . GLU A 1 337 ? 35.173 2.146 -28.523 1.00 96.50 337 GLU A O 1
ATOM 2640 N N . SER A 1 338 ? 35.468 0.686 -30.210 1.00 94.81 338 SER A N 1
ATOM 2641 C CA . SER A 1 338 ? 34.914 1.512 -31.291 1.00 94.81 338 SER A CA 1
ATOM 2642 C C . SER A 1 338 ? 33.442 1.886 -31.106 1.00 94.81 338 SER A C 1
ATOM 2644 O O . SER A 1 338 ? 32.998 2.890 -31.657 1.00 94.81 338 SER A O 1
ATOM 2646 N N . VAL A 1 339 ? 32.682 1.097 -30.341 1.00 95.69 339 VAL A N 1
ATOM 2647 C CA . VAL A 1 339 ? 31.246 1.315 -30.106 1.00 95.69 339 VAL A CA 1
ATOM 2648 C C . VAL A 1 339 ? 30.930 1.672 -28.654 1.00 95.69 339 VAL A C 1
ATOM 2650 O O . VAL A 1 339 ? 29.870 2.235 -28.393 1.00 95.69 339 VAL A O 1
ATOM 2653 N N . ARG A 1 340 ? 31.834 1.397 -27.702 1.00 96.50 340 ARG A N 1
ATOM 2654 C CA . ARG A 1 340 ? 31.595 1.520 -26.253 1.00 96.50 340 ARG A CA 1
ATOM 2655 C C . ARG A 1 340 ? 31.080 2.888 -25.822 1.00 96.50 340 ARG A C 1
ATOM 2657 O O . ARG A 1 340 ? 30.119 2.943 -25.059 1.00 96.50 340 ARG A O 1
ATOM 2664 N N . VAL A 1 341 ? 31.709 3.967 -26.294 1.00 95.19 341 VAL A N 1
ATOM 2665 C CA . VAL A 1 341 ? 31.367 5.347 -25.900 1.00 95.19 341 VAL A CA 1
ATOM 2666 C C . VAL A 1 341 ? 29.913 5.672 -26.244 1.00 95.19 341 VAL A C 1
ATOM 2668 O O . VAL A 1 341 ? 29.199 6.227 -25.419 1.00 95.19 341 VAL A O 1
ATOM 2671 N N . ILE A 1 342 ? 29.472 5.263 -27.434 1.00 94.56 342 ILE A N 1
ATOM 2672 C CA . ILE A 1 342 ? 28.135 5.537 -27.970 1.00 94.56 342 ILE A CA 1
ATOM 2673 C C . ILE A 1 342 ? 27.114 4.550 -27.380 1.00 94.56 342 ILE A C 1
ATOM 2675 O O . ILE A 1 342 ? 26.055 4.947 -26.901 1.00 94.56 342 ILE A O 1
ATOM 2679 N N . ALA A 1 343 ? 27.458 3.259 -27.333 1.00 95.38 343 ALA A N 1
ATOM 2680 C CA . ALA A 1 343 ? 26.604 2.191 -26.814 1.00 95.38 343 ALA A CA 1
ATOM 2681 C C . ALA A 1 343 ? 26.250 2.351 -25.330 1.00 95.38 343 ALA A C 1
ATOM 2683 O O . ALA A 1 343 ? 25.145 1.997 -24.917 1.00 95.38 343 ALA A O 1
ATOM 2684 N N . LEU A 1 344 ? 27.196 2.847 -24.525 1.00 96.06 344 LEU A N 1
ATOM 2685 C CA . LEU A 1 344 ? 27.042 3.004 -23.079 1.00 96.06 344 LEU A CA 1
ATOM 2686 C C . LEU A 1 344 ? 26.790 4.457 -22.649 1.00 96.06 344 LEU A C 1
ATOM 2688 O O . LEU A 1 344 ? 26.827 4.755 -21.452 1.00 96.06 344 LEU A O 1
ATOM 2692 N N . GLU A 1 345 ? 26.476 5.347 -23.595 1.00 94.69 345 GLU A N 1
ATOM 2693 C CA . GLU A 1 345 ? 26.039 6.708 -23.292 1.00 94.69 345 GLU A CA 1
ATOM 2694 C C . GLU A 1 345 ? 24.680 6.677 -22.565 1.00 94.69 345 GLU A C 1
ATOM 2696 O O . GLU A 1 345 ? 23.705 6.065 -23.021 1.00 94.69 345 GLU A O 1
ATOM 2701 N N . ARG A 1 346 ? 24.618 7.321 -21.397 1.00 92.50 346 ARG A N 1
ATOM 2702 C CA . ARG A 1 346 ? 23.419 7.392 -20.549 1.00 92.50 346 ARG A CA 1
ATOM 2703 C C . ARG A 1 346 ? 22.670 8.695 -20.816 1.00 92.50 346 ARG A C 1
ATOM 2705 O O . ARG A 1 346 ? 23.303 9.712 -21.081 1.00 92.50 346 ARG A O 1
ATOM 2712 N N . GLU A 1 347 ? 21.339 8.671 -20.727 1.00 90.25 347 GLU A N 1
ATOM 2713 C CA . GLU A 1 347 ? 20.569 9.922 -20.635 1.00 90.25 347 GLU A CA 1
ATOM 2714 C C . GLU A 1 347 ? 20.954 10.667 -19.341 1.00 90.25 347 GLU A C 1
ATOM 2716 O O . GLU A 1 347 ? 21.383 10.038 -18.367 1.00 90.25 347 GLU A O 1
ATOM 2721 N N . ASP A 1 348 ? 20.810 11.995 -19.339 1.00 82.75 348 ASP A N 1
ATOM 2722 C CA . ASP A 1 348 ? 21.177 12.848 -18.204 1.00 82.75 348 ASP A CA 1
ATOM 2723 C C . ASP A 1 348 ? 20.493 12.368 -16.900 1.00 82.75 348 ASP A C 1
ATOM 2725 O O . ASP A 1 348 ? 19.253 12.330 -16.840 1.00 82.75 348 ASP A O 1
ATOM 2729 N N . PRO A 1 349 ? 21.265 11.993 -15.855 1.00 73.94 349 PRO A N 1
ATOM 2730 C CA . PRO A 1 349 ? 20.717 11.546 -14.579 1.00 73.94 349 PRO A CA 1
ATOM 2731 C C . PRO A 1 349 ? 19.815 12.572 -13.882 1.00 73.94 349 PRO A C 1
ATOM 2733 O O . PRO A 1 349 ? 18.987 12.169 -13.066 1.00 73.94 349 PRO A O 1
ATOM 2736 N N . GLU A 1 350 ? 19.964 13.871 -14.167 1.00 75.69 350 GLU A N 1
ATOM 2737 C CA . GLU A 1 350 ? 19.173 14.926 -13.524 1.00 75.69 350 GLU A CA 1
ATOM 2738 C C . GLU A 1 350 ? 17.733 14.988 -14.057 1.00 75.69 350 GLU A C 1
ATOM 2740 O O . GLU A 1 350 ? 16.806 15.263 -13.293 1.00 75.69 350 GLU A O 1
ATOM 2745 N N . LEU A 1 351 ? 17.509 14.665 -15.339 1.00 59.78 351 LEU A N 1
ATOM 2746 C CA . LEU A 1 351 ? 16.167 14.673 -15.939 1.00 59.78 351 LEU A CA 1
ATOM 2747 C C . LEU A 1 351 ? 15.351 13.405 -15.654 1.00 59.78 351 LEU A C 1
ATOM 2749 O O . LEU A 1 351 ? 14.118 13.453 -15.681 1.00 59.78 351 LEU A O 1
ATOM 2753 N N . TYR A 1 352 ? 16.001 12.267 -15.388 1.00 57.66 352 TYR A N 1
ATOM 2754 C CA . TYR A 1 352 ? 15.313 10.983 -15.245 1.00 57.66 352 TYR A CA 1
ATOM 2755 C C . TYR A 1 352 ? 15.792 10.185 -14.030 1.00 57.66 352 TYR A C 1
ATOM 2757 O O . TYR A 1 352 ? 16.903 9.668 -13.988 1.00 57.66 352 TYR A O 1
ATOM 2765 N N . SER A 1 353 ? 14.866 9.896 -13.107 1.00 60.06 353 SER A N 1
ATOM 2766 C CA . SER A 1 353 ? 15.069 8.989 -11.957 1.00 60.06 353 SER A CA 1
ATOM 2767 C C . SER A 1 353 ? 15.361 7.521 -12.328 1.00 60.06 353 SER A C 1
ATOM 2769 O O . SER A 1 353 ? 15.418 6.639 -11.468 1.00 60.06 353 SER A O 1
ATOM 2771 N N . LYS A 1 354 ? 15.524 7.224 -13.619 1.00 74.25 354 LYS A N 1
ATOM 2772 C CA . LYS A 1 354 ? 15.821 5.907 -14.176 1.00 74.25 354 LYS A CA 1
ATOM 2773 C C . LYS A 1 354 ? 17.094 6.027 -15.001 1.00 74.25 354 LYS A C 1
ATOM 2775 O O . LYS A 1 354 ? 17.166 6.854 -15.899 1.00 74.25 354 LYS A O 1
ATOM 2780 N N . LYS A 1 355 ? 18.060 5.147 -14.730 1.00 82.44 355 LYS A N 1
ATOM 2781 C CA . LYS A 1 355 ? 19.322 5.022 -15.474 1.00 82.44 355 LYS A CA 1
ATOM 2782 C C . LYS A 1 355 ? 19.058 4.476 -16.883 1.00 82.44 355 LYS A C 1
ATOM 2784 O O . LYS A 1 355 ? 19.199 3.274 -17.097 1.00 82.44 355 LYS A O 1
ATOM 2789 N N . ARG A 1 356 ? 18.595 5.336 -17.790 1.00 90.31 356 ARG A N 1
ATOM 2790 C CA . ARG A 1 356 ? 18.268 4.990 -19.177 1.00 90.31 356 ARG A CA 1
ATOM 2791 C C . ARG A 1 356 ? 19.480 5.122 -20.083 1.00 90.31 356 ARG A C 1
ATOM 2793 O O . ARG A 1 356 ? 20.332 5.987 -19.874 1.00 90.31 356 ARG A O 1
ATOM 2800 N N . MET A 1 357 ? 19.531 4.275 -21.102 1.00 94.12 357 MET A N 1
ATOM 2801 C CA . MET A 1 357 ? 20.523 4.390 -22.169 1.00 94.12 357 MET A CA 1
ATOM 2802 C C . MET A 1 357 ? 20.009 5.331 -23.255 1.00 94.12 357 MET A C 1
ATOM 2804 O O . MET A 1 357 ? 18.825 5.302 -23.588 1.00 94.12 357 MET A O 1
ATOM 2808 N N . LYS A 1 358 ? 20.902 6.128 -23.848 1.00 92.25 358 LYS A N 1
ATOM 2809 C CA . LYS A 1 358 ? 20.561 7.037 -24.955 1.00 92.25 358 LYS A CA 1
ATOM 2810 C C . LYS A 1 358 ? 20.081 6.278 -26.201 1.00 92.25 358 LYS A C 1
ATOM 2812 O O . LYS A 1 358 ? 19.239 6.778 -26.945 1.00 92.25 358 LYS A O 1
ATOM 2817 N N . ILE A 1 359 ? 20.589 5.059 -26.403 1.00 93.75 359 ILE A N 1
ATOM 2818 C CA . ILE A 1 359 ? 20.185 4.156 -27.484 1.00 93.75 359 ILE A CA 1
ATOM 2819 C C . ILE A 1 359 ? 19.050 3.235 -27.025 1.00 93.75 359 ILE A C 1
ATOM 2821 O O . ILE A 1 359 ? 19.219 2.439 -26.096 1.00 93.75 359 ILE A O 1
ATOM 2825 N N . HIS A 1 360 ? 17.924 3.269 -27.741 1.00 92.75 360 HIS A N 1
ATOM 2826 C CA . HIS A 1 360 ? 16.700 2.575 -27.346 1.00 92.75 360 HIS A CA 1
ATOM 2827 C C . HIS A 1 360 ? 16.856 1.048 -27.249 1.00 92.75 360 HIS A C 1
ATOM 2829 O O . HIS A 1 360 ? 16.446 0.460 -26.249 1.00 92.75 360 HIS A O 1
ATOM 2835 N N . PHE A 1 361 ? 17.478 0.376 -28.229 1.00 95.12 361 PHE A N 1
ATOM 2836 C CA . PHE A 1 361 ? 17.648 -1.084 -28.145 1.00 95.12 361 PHE A CA 1
ATOM 2837 C C . PHE A 1 361 ? 18.577 -1.506 -26.992 1.00 95.12 361 PHE A C 1
ATOM 2839 O O . PHE A 1 361 ? 18.364 -2.556 -26.388 1.00 95.12 361 PHE A O 1
ATOM 2846 N N . VAL A 1 362 ? 19.577 -0.690 -26.635 1.00 96.00 362 VAL A N 1
ATOM 2847 C CA . VAL A 1 362 ? 20.451 -0.968 -25.482 1.00 96.00 362 VAL A CA 1
ATOM 2848 C C . VAL A 1 362 ? 19.676 -0.784 -24.172 1.00 96.00 362 VAL A C 1
ATOM 2850 O O . VAL A 1 362 ? 19.783 -1.632 -23.284 1.00 96.00 362 VAL A O 1
ATOM 2853 N N . ASP A 1 363 ? 18.825 0.249 -24.079 1.00 95.25 363 ASP A N 1
ATOM 2854 C CA . ASP A 1 363 ? 17.879 0.443 -22.965 1.00 95.25 363 ASP A CA 1
ATOM 2855 C C . ASP A 1 363 ? 16.978 -0.796 -22.813 1.00 95.25 363 ASP A C 1
ATOM 2857 O O . ASP A 1 363 ? 16.913 -1.383 -21.734 1.00 95.25 363 ASP A O 1
ATOM 2861 N N . GLN A 1 364 ? 16.374 -1.279 -23.909 1.00 95.06 364 GLN A N 1
ATOM 2862 C CA . GLN A 1 364 ? 15.545 -2.494 -23.923 1.00 95.06 364 GLN A CA 1
ATOM 2863 C C . GLN A 1 364 ? 16.298 -3.751 -23.452 1.00 95.06 364 GLN A C 1
ATOM 2865 O O . GLN A 1 364 ? 15.750 -4.531 -22.668 1.00 95.06 364 GLN A O 1
ATOM 2870 N N . LEU A 1 365 ? 17.547 -3.958 -23.891 1.00 96.75 365 LEU A N 1
ATOM 2871 C CA . LEU A 1 365 ? 18.360 -5.114 -23.488 1.00 96.75 365 LEU A CA 1
ATOM 2872 C C . LEU A 1 365 ? 18.733 -5.082 -21.999 1.00 96.75 365 LEU A C 1
ATOM 2874 O O . LEU A 1 365 ? 18.785 -6.132 -21.353 1.00 96.75 365 LEU A O 1
ATOM 2878 N N . LEU A 1 366 ? 18.972 -3.894 -21.439 1.00 96.31 366 LEU A N 1
ATOM 2879 C CA . LEU A 1 366 ? 19.361 -3.727 -20.037 1.00 96.31 366 LEU A CA 1
ATOM 2880 C C . LEU A 1 366 ? 18.170 -3.579 -19.081 1.00 96.31 366 LEU A C 1
ATOM 2882 O O . LEU A 1 366 ? 18.306 -3.914 -17.902 1.00 96.31 366 LEU A O 1
ATOM 2886 N N . GLN A 1 367 ? 16.992 -3.161 -19.553 1.00 95.06 367 GLN A N 1
ATOM 2887 C CA . GLN A 1 367 ? 15.789 -2.940 -18.738 1.00 95.06 367 GLN A CA 1
ATOM 2888 C C . GLN A 1 367 ? 15.469 -4.097 -17.761 1.00 95.06 367 GLN A C 1
ATOM 2890 O O . GLN A 1 367 ? 15.209 -3.812 -16.579 1.00 95.06 367 GLN A O 1
ATOM 2895 N N . PRO A 1 368 ? 15.549 -5.391 -18.152 1.00 96.06 368 PRO A N 1
ATOM 2896 C CA . PRO A 1 368 ? 15.276 -6.504 -17.240 1.00 96.06 368 PRO A CA 1
ATOM 2897 C C . PRO A 1 368 ? 16.308 -6.634 -16.111 1.00 96.06 368 PRO A C 1
ATOM 2899 O O . PRO A 1 368 ? 15.969 -7.090 -15.013 1.00 96.06 368 PRO A O 1
ATOM 2902 N N . LEU A 1 369 ? 17.557 -6.225 -16.363 1.00 95.56 369 LEU A N 1
ATOM 2903 C CA . LEU A 1 369 ? 18.648 -6.222 -15.387 1.00 95.56 369 LEU A CA 1
ATOM 2904 C C . LEU A 1 369 ? 18.575 -5.002 -14.468 1.00 95.56 369 LEU A C 1
ATOM 2906 O O . LEU A 1 369 ? 18.656 -5.161 -13.253 1.00 95.56 369 LEU A O 1
ATOM 2910 N N . LEU A 1 370 ? 18.315 -3.813 -15.016 1.00 93.62 370 LEU A N 1
ATOM 2911 C CA . LEU A 1 370 ? 18.091 -2.581 -14.251 1.00 93.62 370 LEU A CA 1
ATOM 2912 C C . LEU A 1 370 ? 16.901 -2.727 -13.287 1.00 93.62 370 LEU A C 1
ATOM 2914 O O . LEU A 1 370 ? 16.947 -2.277 -12.136 1.00 93.62 370 LEU A O 1
ATOM 2918 N N . SER A 1 371 ? 15.845 -3.419 -13.724 1.00 93.44 371 SER A N 1
ATOM 2919 C CA . SER A 1 371 ? 14.670 -3.750 -12.906 1.00 93.44 371 SER A CA 1
ATOM 2920 C C . SER A 1 371 ? 14.968 -4.769 -11.801 1.00 93.44 371 SER A C 1
ATOM 2922 O O . SER A 1 371 ? 14.373 -4.695 -10.726 1.00 93.44 371 SER A O 1
ATOM 2924 N N . ALA A 1 372 ? 15.884 -5.714 -12.031 1.00 95.75 372 ALA A N 1
ATOM 2925 C CA . ALA A 1 372 ? 16.229 -6.758 -11.068 1.00 95.75 372 ALA A CA 1
ATOM 2926 C C . ALA A 1 372 ? 17.739 -7.085 -11.056 1.00 95.75 372 ALA A C 1
ATOM 2928 O O . ALA A 1 372 ? 18.125 -8.170 -11.504 1.00 95.75 372 ALA A O 1
ATOM 2929 N N . PRO A 1 373 ? 18.601 -6.227 -10.466 1.00 94.62 373 PRO A N 1
ATOM 2930 C CA . PRO A 1 373 ? 20.058 -6.419 -10.505 1.00 94.62 373 PRO A CA 1
ATOM 2931 C C . PRO A 1 373 ? 20.554 -7.712 -9.837 1.00 94.62 373 PRO A C 1
ATOM 2933 O O . PRO A 1 373 ? 21.642 -8.197 -10.118 1.00 94.62 373 PRO A O 1
ATOM 2936 N N . SER A 1 374 ? 19.738 -8.350 -8.993 1.00 95.06 374 SER A N 1
ATOM 2937 C CA . SER A 1 374 ? 20.017 -9.690 -8.454 1.00 95.06 374 SER A CA 1
ATOM 2938 C C . SER A 1 374 ? 20.007 -10.815 -9.501 1.00 95.06 374 SER A C 1
ATOM 2940 O O . SER A 1 374 ? 20.417 -11.931 -9.185 1.00 95.06 374 SER A O 1
ATOM 2942 N N . LYS A 1 375 ? 19.536 -10.556 -10.729 1.00 96.19 375 LYS A N 1
ATOM 2943 C CA . LYS A 1 375 ? 19.552 -11.504 -11.856 1.00 96.19 375 LYS A CA 1
ATOM 2944 C C . LYS A 1 375 ? 20.782 -11.370 -12.755 1.00 96.19 375 LYS A C 1
ATOM 2946 O O . LYS A 1 375 ? 20.939 -12.198 -13.653 1.00 96.19 375 LYS A O 1
ATOM 2951 N N . ILE A 1 376 ? 21.626 -10.359 -12.538 1.00 96.31 376 ILE A N 1
ATOM 2952 C CA . ILE A 1 376 ? 22.842 -10.139 -13.324 1.00 96.31 376 ILE A CA 1
ATOM 2953 C C . ILE A 1 376 ? 23.749 -11.364 -13.173 1.00 96.31 376 ILE A C 1
ATOM 2955 O O . ILE A 1 376 ? 24.069 -11.798 -12.067 1.00 96.31 376 ILE A O 1
ATOM 2959 N N . LYS A 1 377 ? 24.135 -11.947 -14.308 1.00 97.56 377 LYS A N 1
ATOM 2960 C CA . LYS A 1 377 ? 25.052 -13.087 -14.398 1.00 97.56 377 LYS A CA 1
ATOM 2961 C C . LYS A 1 377 ? 26.118 -12.755 -15.439 1.00 97.56 377 LYS A C 1
ATOM 2963 O O . LYS A 1 377 ? 25.734 -12.294 -16.513 1.00 97.56 377 LYS A O 1
ATOM 2968 N N . PRO A 1 378 ? 27.403 -13.089 -15.218 1.00 97.75 378 PRO A N 1
ATOM 2969 C CA . PRO A 1 378 ? 28.458 -12.829 -16.200 1.00 97.75 378 PRO A CA 1
ATOM 2970 C C . PRO A 1 378 ? 28.170 -13.409 -17.593 1.00 97.75 378 PRO A C 1
ATOM 2972 O O . PRO A 1 378 ? 28.493 -12.780 -18.592 1.00 97.75 378 PRO A O 1
ATOM 2975 N N . LYS A 1 379 ? 27.499 -14.571 -17.685 1.00 97.62 379 LYS A N 1
ATOM 2976 C CA . LYS A 1 379 ? 27.066 -15.144 -18.975 1.00 97.62 379 LYS A CA 1
ATOM 2977 C C . LYS A 1 379 ? 26.069 -14.241 -19.714 1.00 97.62 379 LYS A C 1
ATOM 2979 O O . LYS A 1 379 ? 26.224 -14.031 -20.906 1.00 97.62 379 LYS A O 1
ATOM 2984 N N . LEU A 1 380 ? 25.088 -13.692 -18.998 1.00 97.62 380 LEU A N 1
ATOM 2985 C CA . LEU A 1 380 ? 24.053 -12.834 -19.578 1.00 97.62 380 LEU A CA 1
ATOM 2986 C C . LEU A 1 380 ? 24.615 -11.458 -19.967 1.00 97.62 380 LEU A C 1
ATOM 2988 O O . LEU A 1 380 ? 24.228 -10.918 -20.994 1.00 97.62 380 LEU A O 1
ATOM 2992 N N . LEU A 1 381 ? 25.581 -10.924 -19.208 1.00 97.94 381 LEU A N 1
ATOM 2993 C CA . LEU A 1 381 ? 26.315 -9.722 -19.624 1.00 97.94 381 LEU A CA 1
ATOM 2994 C C . LEU A 1 381 ? 27.130 -9.962 -20.898 1.00 97.94 381 LEU A C 1
ATOM 2996 O O . LEU A 1 381 ? 27.074 -9.132 -21.796 1.00 97.94 381 LEU A O 1
ATOM 3000 N N . LYS A 1 382 ? 27.797 -11.117 -21.033 1.00 98.12 382 LYS A N 1
ATOM 3001 C CA . LYS A 1 382 ? 28.486 -11.497 -22.279 1.00 98.12 382 LYS A CA 1
ATOM 3002 C C . LYS A 1 382 ? 27.527 -11.652 -23.463 1.00 98.12 382 LYS A C 1
ATOM 3004 O O . LYS A 1 382 ? 27.858 -11.221 -24.559 1.00 98.12 382 LYS A O 1
ATOM 3009 N N . GLU A 1 383 ? 26.348 -12.237 -23.253 1.00 97.94 383 GLU A N 1
ATOM 3010 C CA . GLU A 1 383 ? 25.303 -12.356 -24.285 1.00 97.94 383 GLU A CA 1
ATOM 3011 C C . GLU A 1 383 ? 24.780 -10.977 -24.731 1.00 97.94 383 GLU A C 1
ATOM 3013 O O . GLU A 1 383 ? 24.613 -10.744 -25.928 1.00 97.94 383 GLU A O 1
ATOM 3018 N N . ILE A 1 384 ? 24.583 -10.043 -23.792 1.00 98.06 384 ILE A N 1
ATOM 3019 C CA . ILE A 1 384 ? 24.173 -8.663 -24.093 1.00 98.06 384 ILE A CA 1
ATOM 3020 C C . ILE A 1 384 ? 25.295 -7.897 -24.803 1.00 98.06 384 ILE A C 1
ATOM 3022 O O . ILE A 1 384 ? 25.034 -7.300 -25.842 1.00 98.06 384 ILE A O 1
ATOM 3026 N N . ALA A 1 385 ? 26.534 -7.960 -24.306 1.00 98.38 385 ALA A N 1
ATOM 3027 C CA . ALA A 1 385 ? 27.697 -7.333 -24.938 1.00 98.38 385 ALA A CA 1
ATOM 3028 C C . ALA A 1 385 ? 27.890 -7.826 -26.378 1.00 98.38 385 ALA A C 1
ATOM 3030 O O . ALA A 1 385 ? 27.998 -7.022 -27.295 1.00 98.38 385 ALA A O 1
ATOM 3031 N N . HIS A 1 386 ? 27.813 -9.142 -26.600 1.00 98.00 386 HIS A N 1
ATOM 3032 C CA . HIS A 1 386 ? 27.873 -9.729 -27.936 1.00 98.00 386 HIS A CA 1
ATOM 3033 C C . HIS A 1 386 ? 26.742 -9.225 -28.848 1.00 98.00 386 HIS A C 1
ATOM 3035 O O . HIS A 1 386 ? 26.987 -8.944 -30.018 1.00 98.00 386 HIS A O 1
ATOM 3041 N N . LYS A 1 387 ? 25.503 -9.085 -28.344 1.00 97.75 387 LYS A N 1
ATOM 3042 C CA . LYS A 1 387 ? 24.401 -8.519 -29.142 1.00 97.75 387 LYS A CA 1
ATOM 3043 C C . LYS A 1 387 ? 24.625 -7.033 -29.456 1.00 97.75 387 LYS A C 1
ATOM 3045 O O . LYS A 1 387 ? 24.347 -6.62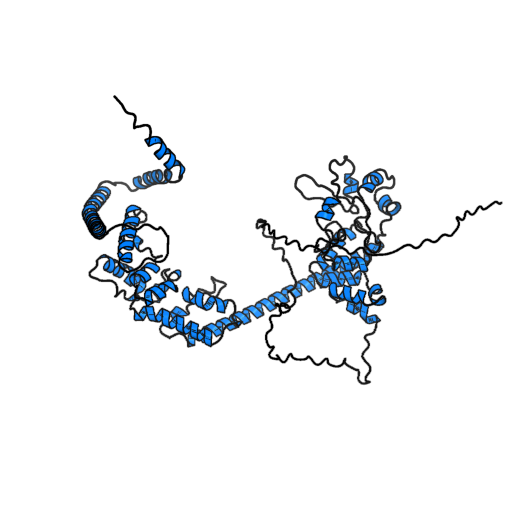8 -30.576 1.00 97.75 387 LYS A O 1
ATOM 3050 N N . ILE A 1 388 ? 25.160 -6.245 -28.520 1.00 98.00 388 ILE A N 1
ATOM 3051 C CA . ILE A 1 388 ? 25.531 -4.837 -28.749 1.00 98.00 388 ILE A CA 1
ATOM 3052 C C . ILE A 1 388 ? 26.620 -4.740 -29.826 1.00 98.00 388 ILE A C 1
ATOM 3054 O O . ILE A 1 388 ? 26.410 -4.059 -30.828 1.00 98.00 388 ILE A O 1
ATOM 3058 N N . ASN A 1 389 ? 27.734 -5.459 -29.660 1.00 98.06 389 ASN A N 1
ATOM 3059 C CA . ASN A 1 389 ? 28.866 -5.432 -30.588 1.00 98.06 389 ASN A CA 1
ATOM 3060 C C . ASN A 1 389 ? 28.451 -5.902 -31.991 1.00 98.06 389 ASN A C 1
ATOM 3062 O O . ASN A 1 389 ? 28.749 -5.219 -32.962 1.00 98.06 389 ASN A O 1
ATOM 3066 N N . ARG A 1 390 ? 27.696 -7.008 -32.109 1.00 97.50 390 ARG A N 1
ATOM 3067 C CA . ARG A 1 390 ? 27.169 -7.494 -33.399 1.00 97.50 390 ARG A CA 1
ATOM 3068 C C . ARG A 1 390 ? 26.253 -6.467 -34.061 1.00 97.50 390 ARG A C 1
ATOM 3070 O O . ARG A 1 390 ? 26.444 -6.151 -35.228 1.00 97.50 390 ARG A O 1
ATOM 3077 N N . ASN A 1 391 ? 25.260 -5.950 -33.337 1.00 97.25 391 ASN A N 1
ATOM 3078 C CA . ASN A 1 391 ? 24.268 -5.047 -33.919 1.00 97.25 391 ASN A CA 1
ATOM 3079 C C . ASN A 1 391 ? 24.902 -3.722 -34.375 1.00 97.25 391 ASN A C 1
ATOM 3081 O O . ASN A 1 391 ? 24.611 -3.255 -35.472 1.00 97.25 391 ASN A O 1
ATOM 3085 N N . LEU A 1 392 ? 25.796 -3.133 -33.575 1.00 96.38 392 LEU A N 1
ATOM 3086 C CA . LEU A 1 392 ? 26.503 -1.907 -33.960 1.00 96.38 392 LEU A CA 1
ATOM 3087 C C . LEU A 1 392 ? 27.591 -2.173 -35.014 1.00 96.38 392 LEU A C 1
ATOM 3089 O O . LEU A 1 392 ? 27.780 -1.353 -35.908 1.00 96.38 392 LEU A O 1
ATOM 3093 N N . GLY A 1 393 ? 28.237 -3.342 -34.977 1.00 96.44 393 GLY A N 1
ATOM 3094 C CA . GLY A 1 393 ? 29.163 -3.811 -36.010 1.00 96.44 393 GLY A CA 1
ATOM 3095 C C . GLY A 1 393 ? 28.504 -3.906 -37.388 1.00 96.44 393 GLY A C 1
ATOM 3096 O O . GLY A 1 393 ? 29.051 -3.372 -38.349 1.00 96.44 393 GLY A O 1
ATOM 3097 N N . LEU A 1 394 ? 27.283 -4.455 -37.474 1.00 96.56 394 LEU A N 1
ATOM 3098 C CA . LEU A 1 394 ? 26.505 -4.535 -38.721 1.00 96.56 394 LEU A CA 1
ATOM 3099 C C . LEU A 1 394 ? 26.318 -3.170 -39.410 1.00 96.56 394 LEU A C 1
ATOM 3101 O O . LEU A 1 394 ? 26.288 -3.111 -40.637 1.00 96.56 394 LEU A O 1
ATOM 3105 N N . ILE A 1 395 ? 26.217 -2.067 -38.658 1.00 96.12 395 ILE A N 1
ATOM 3106 C CA . ILE A 1 395 ? 26.092 -0.713 -39.229 1.00 96.12 395 ILE A CA 1
ATOM 3107 C C . ILE A 1 395 ? 27.359 -0.342 -40.022 1.00 96.12 395 ILE A C 1
ATOM 3109 O O . ILE A 1 395 ? 27.261 0.207 -41.123 1.00 96.12 395 ILE A O 1
ATOM 3113 N N . GLY A 1 396 ? 28.538 -0.679 -39.489 1.00 94.75 396 GLY A N 1
ATOM 3114 C CA . GLY A 1 396 ? 29.825 -0.486 -40.160 1.00 94.75 396 GLY A CA 1
ATOM 3115 C C . GLY A 1 396 ? 30.077 -1.502 -41.278 1.00 94.75 396 GLY A C 1
ATOM 3116 O O . GLY A 1 396 ? 30.442 -1.113 -42.382 1.00 94.75 396 GLY A O 1
ATOM 3117 N N . GLU A 1 397 ? 29.824 -2.791 -41.029 1.00 95.56 397 GLU A N 1
ATOM 3118 C CA . GLU A 1 397 ? 30.030 -3.882 -41.998 1.00 95.56 397 GLU A CA 1
ATOM 3119 C C . GLU A 1 397 ? 29.206 -3.708 -43.281 1.00 95.56 397 GLU A C 1
ATOM 3121 O O . GLU A 1 397 ? 29.687 -4.012 -44.371 1.00 95.56 397 GLU A O 1
ATOM 3126 N N . LYS A 1 398 ? 27.971 -3.202 -43.171 1.00 95.69 398 LYS A N 1
ATOM 3127 C CA . LYS A 1 398 ? 27.104 -2.904 -44.323 1.00 95.69 398 LYS A CA 1
ATOM 3128 C C . LYS A 1 398 ? 27.375 -1.530 -44.952 1.00 95.69 398 LYS A C 1
ATOM 3130 O O . LYS A 1 398 ? 26.650 -1.142 -45.863 1.00 95.69 398 LYS A O 1
ATOM 3135 N N . ASN A 1 399 ? 28.366 -0.784 -44.452 1.00 94.81 399 ASN A N 1
ATOM 3136 C CA . ASN A 1 399 ? 28.641 0.614 -44.803 1.00 94.81 399 ASN A CA 1
ATOM 3137 C C . ASN A 1 399 ? 27.371 1.495 -44.804 1.00 94.81 399 ASN A C 1
ATOM 3139 O O . ASN A 1 399 ? 27.159 2.324 -45.691 1.00 94.81 399 ASN A O 1
ATOM 3143 N N . PHE A 1 400 ? 26.490 1.278 -43.822 1.00 95.56 400 PHE A N 1
ATOM 3144 C CA . PHE A 1 400 ? 25.154 1.878 -43.808 1.00 95.56 400 PHE A CA 1
ATOM 3145 C C . PHE A 1 400 ? 25.214 3.404 -43.648 1.00 95.56 400 PHE A C 1
ATOM 3147 O O . PHE A 1 400 ? 24.478 4.123 -44.315 1.00 95.56 400 PHE A O 1
ATOM 3154 N N . LEU A 1 401 ? 26.140 3.893 -42.818 1.00 95.00 401 LEU A N 1
ATOM 3155 C CA . LEU A 1 401 ? 26.383 5.325 -42.594 1.00 95.00 401 LEU A CA 1
ATOM 3156 C C . LEU A 1 401 ? 26.950 6.031 -43.834 1.00 95.00 401 LEU A C 1
ATOM 3158 O O . LEU A 1 401 ? 26.590 7.166 -44.115 1.00 95.00 401 LEU A O 1
ATOM 3162 N N . GLY A 1 402 ? 27.783 5.340 -44.620 1.00 94.31 402 GLY A N 1
ATOM 3163 C CA . GLY A 1 402 ? 28.321 5.876 -45.872 1.00 94.31 402 GLY A CA 1
ATOM 3164 C C . GLY A 1 402 ? 27.302 5.948 -47.014 1.00 94.31 402 GLY A C 1
ATOM 3165 O O . GLY A 1 402 ? 27.654 6.423 -48.091 1.00 94.31 402 GLY A O 1
ATOM 3166 N N . LEU A 1 403 ? 26.073 5.442 -46.812 1.00 94.75 403 LEU A N 1
ATOM 3167 C CA . LEU A 1 403 ? 24.983 5.416 -47.798 1.00 94.75 403 LEU A CA 1
ATOM 3168 C C . LEU A 1 403 ? 25.404 4.869 -49.178 1.00 94.75 403 LEU A C 1
ATOM 3170 O O . LEU A 1 403 ? 24.812 5.194 -50.201 1.00 94.75 403 LEU A O 1
ATOM 3174 N N . ALA A 1 404 ? 26.422 4.002 -49.223 1.00 92.44 404 ALA A N 1
ATOM 3175 C CA . ALA A 1 404 ? 26.998 3.489 -50.471 1.00 92.44 404 ALA A CA 1
ATOM 3176 C C . ALA A 1 404 ? 26.094 2.480 -51.205 1.00 92.44 404 ALA A C 1
ATOM 3178 O O . ALA A 1 404 ? 26.417 2.050 -52.306 1.00 92.44 404 ALA A O 1
ATOM 3179 N N . PHE A 1 405 ? 24.976 2.098 -50.585 1.00 92.50 405 PHE A N 1
ATOM 3180 C CA . PHE A 1 405 ? 23.911 1.307 -51.198 1.00 92.50 405 PHE A CA 1
ATOM 3181 C C . PHE A 1 405 ? 22.908 2.156 -51.995 1.00 92.50 405 PHE A C 1
ATOM 3183 O O . PHE A 1 405 ? 22.046 1.583 -52.651 1.00 92.50 405 PHE A O 1
ATOM 3190 N N . LEU A 1 406 ? 23.003 3.489 -51.908 1.00 89.88 406 LEU A N 1
ATOM 3191 C CA . LEU A 1 406 ? 22.239 4.435 -52.715 1.00 89.88 406 LEU A CA 1
ATOM 3192 C C . LEU A 1 406 ? 23.045 4.799 -53.967 1.00 89.88 406 LEU A C 1
ATOM 3194 O O . LEU A 1 406 ? 24.202 5.231 -53.869 1.00 89.88 406 LEU A O 1
ATOM 3198 N N . SER A 1 407 ? 22.425 4.624 -55.131 1.00 91.44 407 SER A N 1
ATOM 3199 C CA . SER A 1 407 ? 22.989 4.990 -56.427 1.00 91.44 407 SER A CA 1
ATOM 3200 C C . SER A 1 407 ? 23.134 6.507 -56.566 1.00 91.44 407 SER A C 1
ATOM 3202 O O . SER A 1 407 ? 22.264 7.271 -56.158 1.00 91.44 407 SER A O 1
ATOM 3204 N N . GLU A 1 408 ? 24.232 6.944 -57.184 1.00 92.56 408 GLU A N 1
ATOM 3205 C CA . GLU A 1 408 ? 24.434 8.343 -57.594 1.00 92.56 408 GLU A CA 1
ATOM 3206 C C . GLU A 1 408 ? 23.819 8.632 -58.976 1.00 92.56 408 GLU A C 1
ATOM 3208 O O . GLU A 1 408 ? 23.659 9.790 -59.350 1.00 92.56 408 GLU A O 1
ATOM 3213 N N . GLU A 1 409 ? 23.452 7.586 -59.729 1.00 90.62 409 GLU A N 1
ATOM 3214 C CA . GLU A 1 409 ? 22.829 7.691 -61.056 1.00 90.62 409 GLU A CA 1
ATOM 3215 C C . GLU A 1 409 ? 21.292 7.770 -60.987 1.00 90.62 409 GLU A C 1
ATOM 3217 O O . GLU A 1 409 ? 20.664 8.319 -61.891 1.00 90.62 409 GLU A O 1
ATOM 3222 N N . ASP A 1 410 ? 20.675 7.239 -59.922 1.00 83.50 410 ASP A N 1
ATOM 3223 C CA . ASP A 1 410 ? 19.238 7.381 -59.650 1.00 83.50 410 ASP A CA 1
ATOM 3224 C C . ASP A 1 410 ? 18.999 8.725 -58.926 1.00 83.50 410 ASP A C 1
ATOM 3226 O O . ASP A 1 410 ? 19.481 8.899 -57.804 1.00 83.50 410 ASP A O 1
ATOM 3230 N N . PRO A 1 411 ? 18.261 9.690 -59.518 1.00 78.69 411 PRO A N 1
ATOM 3231 C CA . PRO A 1 411 ? 18.123 11.029 -58.938 1.00 78.69 411 PRO A CA 1
ATOM 3232 C C . PRO A 1 411 ? 17.458 11.063 -57.556 1.00 78.69 411 PRO A C 1
ATOM 3234 O O . PRO A 1 411 ? 17.690 11.995 -56.789 1.00 78.69 411 PRO A O 1
ATOM 3237 N N . PHE A 1 412 ? 16.629 10.068 -57.226 1.00 76.44 412 PHE A N 1
ATOM 3238 C CA . PHE A 1 412 ? 15.970 9.978 -55.925 1.00 76.44 412 PHE A CA 1
ATOM 3239 C C . PHE A 1 412 ? 16.930 9.440 -54.857 1.00 76.44 412 PHE A C 1
ATOM 3241 O O . PHE A 1 412 ? 16.998 9.982 -53.755 1.00 76.44 412 PHE A O 1
ATOM 3248 N N . GLU A 1 413 ? 17.711 8.410 -55.180 1.00 84.75 413 GLU A N 1
ATOM 3249 C CA . GLU A 1 413 ? 18.728 7.874 -54.271 1.00 84.75 413 GLU A CA 1
ATOM 3250 C C . GLU A 1 413 ? 19.878 8.864 -54.048 1.00 84.75 413 GLU A C 1
ATOM 3252 O O . GLU A 1 413 ? 20.323 9.024 -52.909 1.00 84.75 413 GLU A O 1
ATOM 3257 N N . ALA A 1 414 ? 20.276 9.609 -55.083 1.00 84.88 414 ALA A N 1
ATOM 3258 C CA . ALA A 1 414 ? 21.225 10.712 -54.972 1.00 84.88 414 ALA A CA 1
ATOM 3259 C C . ALA A 1 414 ? 20.715 11.821 -54.029 1.00 84.88 414 ALA A C 1
ATOM 3261 O O . ALA A 1 414 ? 21.450 12.245 -53.136 1.00 84.88 414 ALA A O 1
ATOM 3262 N N . ALA A 1 415 ? 19.447 12.234 -54.152 1.00 82.19 415 ALA A N 1
ATOM 3263 C CA . ALA A 1 415 ? 18.841 13.233 -53.267 1.00 82.19 415 ALA A CA 1
ATOM 3264 C C . ALA A 1 415 ? 18.756 12.755 -51.803 1.00 82.19 415 ALA A C 1
ATOM 3266 O O . ALA A 1 415 ? 19.099 13.500 -50.882 1.00 82.19 415 ALA A O 1
ATOM 3267 N N . LEU A 1 416 ? 18.378 11.490 -51.568 1.00 83.31 416 LEU A N 1
ATOM 3268 C CA . LEU A 1 416 ? 18.427 10.891 -50.227 1.00 83.31 416 LEU A CA 1
ATOM 3269 C C . LEU A 1 416 ? 19.854 10.888 -49.660 1.00 83.31 416 LEU A C 1
ATOM 3271 O O . LEU A 1 416 ? 20.049 11.193 -48.482 1.00 83.31 416 LEU A O 1
ATOM 3275 N N . LYS A 1 417 ? 20.854 10.564 -50.488 1.00 90.75 417 LYS A N 1
ATOM 3276 C CA . LYS A 1 417 ? 22.271 10.535 -50.107 1.00 90.75 417 LYS A CA 1
ATOM 3277 C C . LYS A 1 417 ? 22.797 11.925 -49.741 1.00 90.75 417 LYS A C 1
ATOM 3279 O O . LYS A 1 417 ? 23.483 12.055 -48.730 1.00 90.75 417 LYS A O 1
ATOM 3284 N N . GLU A 1 418 ? 22.431 12.956 -50.500 1.00 88.56 418 GLU A N 1
ATOM 3285 C CA . GLU A 1 418 ? 22.767 14.355 -50.207 1.00 88.56 418 GLU A CA 1
ATOM 3286 C C . GLU A 1 418 ? 22.126 14.829 -48.893 1.00 88.56 418 GLU A C 1
ATOM 3288 O O . GLU A 1 418 ? 22.813 15.351 -48.013 1.00 88.56 418 GLU A O 1
ATOM 3293 N N . GLN A 1 419 ? 20.826 14.584 -48.708 1.00 85.75 419 GLN A N 1
ATOM 3294 C CA . GLN A 1 419 ? 20.082 15.063 -47.542 1.00 85.75 419 GLN A CA 1
ATOM 3295 C C . GLN A 1 419 ? 20.457 14.345 -46.236 1.00 85.75 419 GLN A C 1
ATOM 3297 O O . GLN A 1 419 ? 20.465 14.959 -45.161 1.00 85.75 419 GLN A O 1
ATOM 3302 N N . PHE A 1 420 ? 20.742 13.041 -46.297 1.00 86.94 420 PHE A N 1
ATOM 3303 C CA . PHE A 1 420 ? 21.049 12.235 -45.115 1.00 86.94 420 PHE A CA 1
ATOM 3304 C C . PHE A 1 420 ? 22.537 11.998 -44.876 1.00 86.94 420 PHE A C 1
ATOM 3306 O O . PHE A 1 420 ? 22.885 11.667 -43.745 1.00 86.94 420 PHE A O 1
ATOM 3313 N N . GLY A 1 421 ? 23.420 12.212 -45.854 1.00 91.88 421 GLY A N 1
ATOM 3314 C CA . GLY A 1 421 ? 24.872 12.117 -45.661 1.00 91.88 421 GLY A CA 1
ATOM 3315 C C . GLY A 1 421 ? 25.369 12.917 -44.444 1.00 91.88 421 GLY A C 1
ATOM 3316 O O . GLY A 1 421 ? 26.029 12.341 -43.581 1.00 91.88 421 GLY A O 1
ATOM 3317 N N . PRO A 1 422 ? 24.975 14.196 -44.273 1.00 91.69 422 PRO A N 1
ATOM 3318 C CA . PRO A 1 422 ? 25.294 14.971 -43.070 1.00 91.69 422 PRO A CA 1
ATOM 3319 C C . PRO A 1 422 ? 24.621 14.449 -41.788 1.00 91.69 422 PRO A C 1
ATOM 3321 O O . PRO A 1 422 ? 25.174 14.588 -40.701 1.00 91.69 422 PRO A O 1
ATOM 3324 N N . GLN A 1 423 ? 23.432 13.844 -41.896 1.00 89.12 423 GLN A N 1
ATOM 3325 C CA . GLN A 1 423 ? 22.662 13.313 -40.758 1.00 89.12 423 GLN A CA 1
ATOM 3326 C C . GLN A 1 423 ? 23.137 11.925 -40.292 1.00 89.12 423 GLN A C 1
ATOM 3328 O O . GLN A 1 423 ? 22.823 11.506 -39.180 1.00 89.12 423 GLN A O 1
ATOM 3333 N N . LEU A 1 424 ? 23.875 11.205 -41.135 1.00 92.25 424 LEU A N 1
ATOM 3334 C CA . LEU A 1 424 ? 24.393 9.858 -40.887 1.00 92.25 424 LEU A CA 1
ATOM 3335 C C . LEU A 1 424 ? 25.923 9.798 -41.004 1.00 92.25 424 LEU A C 1
ATOM 3337 O O . LEU A 1 424 ? 26.481 8.714 -41.128 1.00 92.25 424 LEU A O 1
ATOM 3341 N N . ALA A 1 425 ? 26.599 10.949 -40.914 1.00 92.94 425 ALA A N 1
ATOM 3342 C CA . ALA A 1 425 ? 28.052 11.063 -41.028 1.00 92.94 425 ALA A CA 1
ATOM 3343 C C . ALA A 1 425 ? 28.811 10.145 -40.048 1.00 92.94 425 ALA A C 1
ATOM 3345 O O . ALA A 1 425 ? 29.872 9.619 -40.383 1.00 92.94 425 ALA A O 1
ATOM 3346 N N . ASP A 1 426 ? 28.254 9.919 -38.854 1.00 94.62 426 ASP A N 1
ATOM 3347 C CA . ASP A 1 426 ? 28.739 8.929 -37.897 1.00 94.62 426 ASP A CA 1
ATOM 3348 C C . ASP A 1 426 ? 27.599 8.290 -37.068 1.00 94.62 426 ASP A C 1
ATOM 3350 O O . ASP A 1 426 ? 26.413 8.623 -37.191 1.00 94.62 426 ASP A O 1
ATOM 3354 N N . MET A 1 427 ? 27.963 7.338 -36.200 1.00 94.31 427 MET A N 1
ATOM 3355 C CA . MET A 1 427 ? 27.020 6.686 -35.284 1.00 94.31 427 MET A CA 1
ATOM 3356 C C . MET A 1 427 ? 26.398 7.656 -34.263 1.00 94.31 427 MET A C 1
ATOM 3358 O O . MET A 1 427 ? 25.260 7.445 -33.851 1.00 94.31 427 MET A O 1
ATOM 3362 N N . ALA A 1 428 ? 27.103 8.705 -33.833 1.00 92.88 428 ALA A N 1
ATOM 3363 C CA . ALA A 1 428 ? 26.571 9.672 -32.877 1.00 92.88 428 ALA A CA 1
ATOM 3364 C C . ALA A 1 428 ? 25.474 10.541 -33.516 1.00 92.88 428 ALA A C 1
ATOM 3366 O O . ALA A 1 428 ? 24.454 10.785 -32.871 1.00 92.88 428 ALA A O 1
ATOM 3367 N N . CYS A 1 429 ? 25.616 10.920 -34.791 1.00 92.44 429 CYS A N 1
ATOM 3368 C CA . CYS A 1 429 ? 24.564 11.565 -35.578 1.00 92.44 429 CYS A CA 1
ATOM 3369 C C . CYS A 1 429 ? 23.330 10.656 -35.722 1.00 92.44 429 CYS A C 1
ATOM 3371 O O . CYS A 1 429 ? 22.216 11.094 -35.410 1.00 92.44 429 CYS A O 1
ATOM 3373 N N . LEU A 1 430 ? 23.529 9.372 -36.065 1.00 93.12 430 LEU A N 1
ATOM 3374 C CA . LEU A 1 430 ? 22.449 8.377 -36.129 1.00 93.12 430 LEU A CA 1
ATOM 3375 C C . LEU A 1 430 ? 21.669 8.291 -34.804 1.00 93.12 430 LEU A C 1
ATOM 3377 O O . LEU A 1 430 ? 20.444 8.297 -34.822 1.00 93.12 430 LEU A O 1
ATOM 3381 N N . PHE A 1 431 ? 22.325 8.254 -33.642 1.00 92.00 431 PHE A N 1
ATOM 3382 C CA . PHE A 1 431 ? 21.608 8.187 -32.357 1.00 92.00 431 PHE A CA 1
ATOM 3383 C C . PHE A 1 431 ? 21.161 9.554 -31.800 1.00 92.00 431 PHE A C 1
ATOM 3385 O O . PHE A 1 431 ? 20.332 9.596 -30.890 1.00 92.00 431 PHE A O 1
ATOM 3392 N N . GLY A 1 432 ? 21.673 10.667 -32.331 1.00 84.25 432 GLY A N 1
ATOM 3393 C CA . GLY A 1 432 ? 21.379 12.025 -31.862 1.00 84.25 432 GLY A CA 1
ATOM 3394 C C . GLY A 1 432 ? 20.135 12.664 -32.486 1.00 84.25 432 GLY A C 1
ATOM 3395 O O . GLY A 1 432 ? 19.366 13.316 -31.782 1.00 84.25 432 GLY A O 1
ATOM 3396 N N . LEU A 1 433 ? 19.893 12.458 -33.784 1.00 73.69 433 LEU A N 1
ATOM 3397 C CA . LEU A 1 433 ? 18.893 13.205 -34.573 1.00 73.69 433 LEU A CA 1
ATOM 3398 C C . LEU A 1 433 ? 17.448 12.675 -34.450 1.00 73.69 433 LEU A C 1
ATOM 3400 O O . LEU A 1 433 ? 16.684 12.642 -35.413 1.00 73.69 433 LEU A O 1
ATOM 3404 N N . GLY A 1 434 ? 17.065 12.211 -33.259 1.00 78.69 434 GLY A N 1
ATOM 3405 C CA . GLY A 1 434 ? 15.733 11.655 -32.995 1.00 78.69 434 GLY A CA 1
ATOM 3406 C C . GLY A 1 434 ? 15.485 10.260 -33.585 1.00 78.69 434 GLY A C 1
ATOM 3407 O O . GLY A 1 434 ? 14.447 9.667 -33.305 1.00 78.69 434 GLY A O 1
ATOM 3408 N N . PHE A 1 435 ? 16.435 9.677 -34.327 1.00 84.69 435 PHE A N 1
ATOM 3409 C CA . PHE A 1 435 ? 16.287 8.321 -34.873 1.00 84.69 435 PHE A CA 1
ATOM 3410 C C . PHE A 1 435 ? 16.404 7.203 -33.821 1.00 84.69 435 PHE A C 1
ATOM 3412 O O . PHE A 1 435 ? 16.096 6.046 -34.108 1.00 84.69 435 PHE A O 1
ATOM 3419 N N . ARG A 1 436 ? 16.844 7.535 -32.598 1.00 85.25 436 ARG A N 1
ATOM 3420 C CA . ARG A 1 436 ? 17.158 6.593 -31.509 1.00 85.25 436 ARG A CA 1
ATOM 3421 C C . ARG A 1 436 ? 16.067 5.558 -31.227 1.00 85.25 436 ARG A C 1
ATOM 3423 O O . ARG A 1 436 ? 16.398 4.420 -30.915 1.00 85.25 436 ARG A O 1
ATOM 3430 N N . ASP A 1 437 ? 14.798 5.947 -31.347 1.00 87.00 437 ASP A N 1
ATOM 3431 C CA . ASP A 1 437 ? 13.633 5.113 -31.036 1.00 87.00 437 ASP A CA 1
ATOM 3432 C C . ASP A 1 437 ? 13.235 4.184 -32.208 1.00 87.00 437 ASP A C 1
ATOM 3434 O O . ASP A 1 437 ? 12.403 3.294 -32.037 1.00 87.00 437 ASP A O 1
ATOM 3438 N N . PHE A 1 438 ? 13.864 4.340 -33.382 1.00 90.50 438 PHE A N 1
ATOM 3439 C CA . PHE A 1 438 ? 13.669 3.495 -34.572 1.00 90.50 438 PHE A CA 1
ATOM 3440 C C . PHE A 1 438 ? 14.804 2.502 -34.822 1.00 90.50 438 PHE A C 1
ATOM 3442 O O . PHE A 1 438 ? 14.614 1.547 -35.577 1.00 90.50 438 PHE A O 1
ATOM 3449 N N . VAL A 1 439 ? 15.962 2.689 -34.182 1.00 92.94 439 VAL A N 1
ATOM 3450 C CA . VAL A 1 439 ? 17.064 1.716 -34.191 1.00 92.94 439 VAL A CA 1
ATOM 3451 C C . VAL A 1 439 ? 16.751 0.608 -33.179 1.00 92.94 439 VAL A C 1
ATOM 3453 O O . VAL A 1 439 ? 17.271 0.573 -32.062 1.00 92.94 439 VAL A O 1
ATOM 3456 N N . ASP A 1 440 ? 15.827 -0.268 -33.572 1.00 92.69 440 ASP A N 1
ATOM 3457 C CA . ASP A 1 440 ? 15.298 -1.393 -32.800 1.00 92.69 440 ASP A CA 1
ATOM 3458 C C . ASP A 1 440 ? 15.715 -2.760 -33.388 1.00 92.69 440 ASP A C 1
ATOM 3460 O O . ASP A 1 440 ? 16.427 -2.850 -34.388 1.00 92.69 440 ASP A O 1
ATOM 3464 N N . ASP A 1 441 ? 15.259 -3.861 -32.780 1.00 92.44 441 ASP A N 1
ATOM 3465 C CA . ASP A 1 441 ? 15.531 -5.215 -33.293 1.00 92.44 441 ASP A CA 1
ATOM 3466 C C . ASP A 1 441 ? 15.002 -5.440 -34.730 1.00 92.44 441 ASP A C 1
ATOM 3468 O O . ASP A 1 441 ? 15.550 -6.279 -35.448 1.00 92.44 441 ASP A O 1
ATOM 3472 N N . LYS A 1 442 ? 13.989 -4.684 -35.193 1.00 92.25 442 LYS A N 1
ATOM 3473 C CA . LYS A 1 442 ? 13.498 -4.757 -36.581 1.00 92.25 442 LYS A CA 1
ATOM 3474 C C . LYS A 1 442 ? 14.441 -4.032 -37.543 1.00 92.25 442 LYS A C 1
ATOM 3476 O O . LYS A 1 442 ? 14.692 -4.558 -38.623 1.00 92.25 442 LYS A O 1
ATOM 3481 N N . PHE A 1 443 ? 14.996 -2.880 -37.163 1.00 94.94 443 PHE A N 1
ATOM 3482 C CA . PHE A 1 443 ? 16.051 -2.210 -37.931 1.00 94.94 443 PHE A CA 1
ATOM 3483 C C . PHE A 1 443 ? 17.251 -3.143 -38.156 1.00 94.94 443 PHE A C 1
ATOM 3485 O O . PHE A 1 443 ? 17.678 -3.326 -39.295 1.00 94.94 443 PHE A O 1
ATOM 3492 N N . PHE A 1 444 ? 17.744 -3.805 -37.102 1.00 95.75 444 PHE A N 1
ATOM 3493 C CA . PHE A 1 444 ? 18.870 -4.738 -37.240 1.00 95.75 444 PHE A CA 1
ATOM 3494 C C . PHE A 1 444 ? 18.526 -5.982 -38.064 1.00 95.75 444 PHE A C 1
ATOM 3496 O O . PHE A 1 444 ? 19.367 -6.435 -38.833 1.00 95.75 444 PHE A O 1
ATOM 3503 N N . TYR A 1 445 ? 17.295 -6.497 -37.973 1.00 94.19 445 TYR A N 1
ATOM 3504 C CA . TYR A 1 445 ? 16.832 -7.585 -38.838 1.00 94.19 445 TYR A CA 1
ATOM 3505 C C . TYR A 1 445 ? 16.847 -7.193 -40.326 1.00 94.19 445 TYR A C 1
ATOM 3507 O O . TYR A 1 445 ? 17.353 -7.949 -41.154 1.00 94.19 445 TYR A O 1
ATOM 3515 N N . LEU A 1 446 ? 16.334 -6.010 -40.680 1.00 92.44 446 LEU A N 1
ATOM 3516 C CA . LEU A 1 446 ? 16.358 -5.519 -42.063 1.00 92.44 446 LEU A CA 1
ATOM 3517 C C . LEU A 1 446 ? 17.807 -5.320 -42.554 1.00 92.44 446 LEU A C 1
ATOM 3519 O O . LEU A 1 446 ? 18.156 -5.746 -43.654 1.00 92.44 446 LEU A O 1
ATOM 3523 N N . LEU A 1 447 ? 18.671 -4.755 -41.703 1.00 93.56 447 LEU A N 1
ATOM 3524 C CA . LEU A 1 447 ? 20.088 -4.508 -41.985 1.00 93.56 447 LEU A CA 1
ATOM 3525 C C . LEU A 1 447 ? 20.881 -5.810 -42.202 1.00 93.56 447 LEU A C 1
ATOM 3527 O O . LEU A 1 447 ? 21.683 -5.904 -43.132 1.00 93.56 447 LEU A O 1
ATOM 3531 N N . GLU A 1 448 ? 20.632 -6.831 -41.379 1.00 94.56 448 GLU A N 1
ATOM 3532 C CA . GLU A 1 448 ? 21.251 -8.156 -41.495 1.00 94.56 448 GLU A CA 1
ATOM 3533 C C . GLU A 1 448 ? 20.894 -8.841 -42.826 1.00 94.56 448 GLU A C 1
ATOM 3535 O O . GLU A 1 448 ? 21.783 -9.365 -43.502 1.00 94.56 448 GLU A O 1
ATOM 3540 N N . ASN A 1 449 ? 19.630 -8.743 -43.252 1.00 92.56 449 ASN A N 1
ATOM 3541 C CA . ASN A 1 449 ? 19.121 -9.318 -44.503 1.00 92.56 449 ASN A CA 1
ATOM 3542 C C . ASN A 1 449 ? 19.430 -8.472 -45.763 1.00 92.56 449 ASN A C 1
ATOM 3544 O O . ASN A 1 449 ? 18.893 -8.748 -46.831 1.00 92.56 449 ASN A O 1
ATOM 3548 N N . ASN A 1 450 ? 20.306 -7.463 -45.668 1.00 91.19 450 ASN A N 1
ATOM 3549 C CA . ASN A 1 450 ? 20.651 -6.521 -46.749 1.00 91.19 450 ASN A CA 1
ATOM 3550 C C . ASN A 1 450 ? 19.472 -5.680 -47.284 1.00 91.19 450 ASN A C 1
ATOM 3552 O O . ASN A 1 450 ? 19.576 -5.092 -48.359 1.00 91.19 450 ASN A O 1
ATOM 3556 N N . LEU A 1 451 ? 18.375 -5.548 -46.535 1.00 90.00 451 LEU A N 1
ATOM 3557 C CA . LEU A 1 451 ? 17.231 -4.703 -46.895 1.00 90.00 451 LEU A CA 1
ATOM 3558 C C . LEU A 1 451 ? 17.514 -3.237 -46.520 1.00 90.00 451 LEU A C 1
ATOM 3560 O O . LEU A 1 451 ? 16.756 -2.606 -45.786 1.00 90.00 451 LEU A O 1
ATOM 3564 N N . LEU A 1 452 ? 18.644 -2.702 -46.994 1.00 89.19 452 LEU A N 1
ATOM 3565 C CA . LEU A 1 452 ? 19.241 -1.439 -46.534 1.00 89.19 452 LEU A CA 1
ATOM 3566 C C . LEU A 1 452 ? 18.304 -0.237 -46.728 1.00 89.19 452 LEU A C 1
ATOM 3568 O O . LEU A 1 452 ? 18.157 0.583 -45.824 1.00 89.19 452 LEU A O 1
ATOM 3572 N N . ILE A 1 453 ? 17.593 -0.198 -47.857 1.00 84.75 453 ILE A N 1
ATOM 3573 C CA . ILE A 1 453 ? 16.565 0.805 -48.171 1.00 84.75 453 ILE A CA 1
ATOM 3574 C C . ILE A 1 453 ? 15.393 0.742 -47.169 1.00 84.75 453 ILE A C 1
ATOM 3576 O O . ILE A 1 453 ? 14.930 1.776 -46.685 1.00 84.75 453 ILE A O 1
ATOM 3580 N N . ALA A 1 454 ? 14.960 -0.458 -46.763 1.00 84.56 454 ALA A N 1
ATOM 3581 C CA . ALA A 1 454 ? 13.919 -0.630 -45.747 1.00 84.56 454 ALA A CA 1
ATOM 3582 C C . ALA A 1 454 ? 14.420 -0.288 -44.327 1.00 84.56 454 ALA A C 1
ATOM 3584 O O . ALA A 1 454 ? 13.684 0.320 -43.546 1.00 84.56 454 ALA A O 1
ATOM 3585 N N . SER A 1 455 ? 15.674 -0.618 -43.992 1.00 86.69 455 SER A N 1
ATOM 3586 C CA . SER A 1 455 ? 16.329 -0.194 -42.741 1.00 86.69 455 SER A CA 1
ATOM 3587 C C . SER A 1 455 ? 16.424 1.325 -42.638 1.00 86.69 455 SER A C 1
ATOM 3589 O O . SER A 1 455 ? 16.177 1.895 -41.581 1.00 86.69 455 SER A O 1
ATOM 3591 N N . PHE A 1 456 ? 16.748 1.993 -43.741 1.00 87.06 456 PHE A N 1
ATOM 3592 C CA . PHE A 1 456 ? 16.807 3.446 -43.820 1.00 87.06 456 PHE A CA 1
ATOM 3593 C C . PHE A 1 456 ? 15.422 4.077 -43.644 1.00 87.06 456 PHE A C 1
ATOM 3595 O O . PHE A 1 456 ? 15.237 4.941 -42.788 1.00 87.06 456 PHE A O 1
ATOM 3602 N N . ALA A 1 457 ? 14.409 3.556 -44.336 1.00 86.12 457 ALA A N 1
ATOM 3603 C CA . ALA A 1 457 ? 13.028 3.992 -44.163 1.00 86.12 457 ALA A CA 1
ATOM 3604 C C . ALA A 1 457 ? 12.507 3.812 -42.732 1.00 86.12 457 ALA A C 1
ATOM 3606 O O . ALA A 1 457 ? 11.774 4.667 -42.227 1.00 86.12 457 ALA A O 1
ATOM 3607 N N . ARG A 1 458 ? 12.917 2.737 -42.040 1.00 85.94 458 ARG A N 1
ATOM 3608 C CA . ARG A 1 458 ? 12.552 2.485 -40.638 1.00 85.94 458 ARG A CA 1
ATOM 3609 C C . ARG A 1 458 ? 12.875 3.680 -39.738 1.00 85.94 458 ARG A C 1
ATOM 3611 O O . ARG A 1 458 ? 12.067 3.979 -38.859 1.00 85.94 458 ARG A O 1
ATOM 3618 N N . LEU A 1 459 ? 13.973 4.396 -40.008 1.00 86.75 459 LEU A N 1
ATOM 3619 C CA . LEU A 1 459 ? 14.406 5.586 -39.264 1.00 86.75 459 LEU A CA 1
ATOM 3620 C C . LEU A 1 459 ? 13.408 6.758 -39.334 1.00 86.75 459 LEU A C 1
ATOM 3622 O O . LEU A 1 459 ? 13.425 7.623 -38.465 1.00 86.75 459 LEU A O 1
ATOM 3626 N N . LYS A 1 460 ? 12.509 6.794 -40.321 1.00 83.50 460 LYS A N 1
ATOM 3627 C CA . LYS A 1 460 ? 11.429 7.790 -40.431 1.00 83.50 460 LYS A CA 1
ATOM 3628 C C . LYS A 1 460 ? 10.052 7.117 -40.425 1.00 83.50 460 LYS A C 1
ATOM 3630 O O . LYS A 1 460 ? 9.215 7.381 -41.273 1.00 83.50 460 LYS A O 1
ATOM 3635 N N . HIS A 1 461 ? 9.804 6.204 -39.481 1.00 79.81 461 HIS A N 1
ATOM 3636 C CA . HIS A 1 461 ? 8.525 5.476 -39.354 1.00 79.81 461 HIS A CA 1
ATOM 3637 C C . HIS A 1 461 ? 8.110 4.641 -40.590 1.00 79.81 461 HIS A C 1
ATOM 3639 O O . HIS A 1 461 ? 6.938 4.292 -40.733 1.00 79.81 461 HIS A O 1
ATOM 3645 N N . ASN A 1 462 ? 9.062 4.251 -41.446 1.00 74.38 462 ASN A N 1
ATOM 3646 C CA . ASN A 1 462 ? 8.835 3.657 -42.775 1.00 74.38 462 ASN A CA 1
ATOM 3647 C C . ASN A 1 462 ? 8.200 4.625 -43.801 1.00 74.38 462 ASN A C 1
ATOM 3649 O O . ASN A 1 462 ? 7.762 4.191 -44.865 1.00 74.38 462 ASN A O 1
ATOM 3653 N N . ASP A 1 463 ? 8.168 5.922 -43.492 1.00 69.56 463 ASP A N 1
ATOM 3654 C CA . ASP A 1 463 ? 7.584 6.983 -44.302 1.00 69.56 463 ASP A CA 1
ATOM 3655 C C . ASP A 1 463 ? 8.681 7.938 -44.795 1.00 69.56 463 ASP A C 1
ATOM 3657 O O . ASP A 1 463 ? 9.060 8.895 -44.120 1.00 69.56 463 ASP A O 1
ATOM 3661 N N . LEU A 1 464 ? 9.202 7.664 -45.993 1.00 68.50 464 LEU A N 1
ATOM 3662 C CA . LEU A 1 464 ? 10.102 8.577 -46.704 1.00 68.50 464 LEU A CA 1
ATOM 3663 C C . LEU A 1 464 ? 9.341 9.627 -47.538 1.00 68.50 464 LEU A C 1
ATOM 3665 O O . LEU A 1 464 ? 9.964 10.379 -48.282 1.00 68.50 464 LEU A O 1
ATOM 3669 N N . SER A 1 465 ? 8.006 9.717 -47.438 1.00 64.25 465 SER A N 1
ATOM 3670 C CA . SER A 1 465 ? 7.233 10.641 -48.284 1.00 64.25 465 SER A CA 1
ATOM 3671 C C . SER A 1 465 ? 7.543 12.114 -48.029 1.00 64.25 465 SER A C 1
ATOM 3673 O O . SER A 1 465 ? 7.416 12.924 -48.941 1.00 64.25 465 SER A O 1
ATOM 3675 N N . CYS A 1 466 ? 8.013 12.452 -46.826 1.00 59.78 466 CYS A N 1
ATOM 3676 C CA . CYS A 1 466 ? 8.437 13.801 -46.467 1.00 59.78 466 CYS A CA 1
ATOM 3677 C C . CYS A 1 466 ? 9.661 14.311 -47.250 1.00 59.78 466 CYS A C 1
ATOM 3679 O O . CYS A 1 466 ? 9.934 15.501 -47.181 1.00 59.78 466 CYS A O 1
ATOM 3681 N N . PHE A 1 467 ? 10.357 13.459 -48.014 1.00 59.22 467 PHE A N 1
ATOM 3682 C CA . PHE A 1 467 ? 11.522 13.842 -48.829 1.00 59.22 467 PHE A CA 1
ATOM 3683 C C . PHE A 1 467 ? 11.197 14.145 -50.295 1.00 59.22 467 PHE A C 1
ATOM 3685 O O . PHE A 1 467 ? 12.033 14.671 -51.017 1.00 59.22 467 PHE A O 1
ATOM 3692 N N . PHE A 1 468 ? 9.971 13.860 -50.735 1.00 56.78 468 PHE A N 1
ATOM 3693 C CA . PHE A 1 468 ? 9.477 14.222 -52.071 1.00 56.78 468 PHE A CA 1
ATOM 3694 C C . PHE A 1 468 ? 8.724 15.565 -52.069 1.00 56.78 468 PHE A C 1
ATOM 3696 O O . PHE A 1 468 ? 8.057 15.916 -53.043 1.00 56.78 468 PHE A O 1
ATOM 3703 N N . LEU A 1 469 ? 8.754 16.275 -50.942 1.00 58.38 469 LEU A N 1
ATOM 3704 C CA . LEU A 1 469 ? 7.993 17.489 -50.691 1.00 58.38 469 LEU A CA 1
ATOM 3705 C C . LEU A 1 469 ? 8.968 18.664 -50.581 1.00 58.38 469 LEU A C 1
ATOM 3707 O O . LEU A 1 469 ? 9.938 18.546 -49.835 1.00 58.38 469 LEU A O 1
ATOM 3711 N N . PRO A 1 470 ? 8.736 19.788 -51.283 1.00 53.75 470 PRO A N 1
ATOM 3712 C CA . PRO A 1 470 ? 9.506 21.004 -51.054 1.00 53.75 470 PRO A CA 1
ATOM 3713 C C . PRO A 1 470 ? 9.385 21.441 -49.590 1.00 53.75 470 PRO A C 1
ATOM 3715 O O . PRO A 1 470 ? 8.286 21.395 -49.029 1.00 53.75 470 PRO A O 1
ATOM 3718 N N . ASP A 1 471 ? 10.489 21.886 -48.985 1.00 46.53 471 ASP A N 1
ATOM 3719 C CA . ASP A 1 471 ? 10.508 22.353 -47.595 1.00 46.53 471 ASP A CA 1
ATOM 3720 C C . ASP A 1 471 ? 9.545 23.544 -47.401 1.00 46.53 471 ASP A C 1
ATOM 3722 O O . ASP A 1 471 ? 9.819 24.675 -47.804 1.00 46.53 471 ASP A O 1
ATOM 3726 N N . GLY A 1 472 ? 8.393 23.280 -46.777 1.00 53.62 472 GLY A N 1
ATOM 3727 C CA . GLY A 1 472 ? 7.335 24.258 -46.520 1.00 53.62 472 GLY A CA 1
ATOM 3728 C C . GLY A 1 472 ? 6.122 23.636 -45.814 1.00 53.62 472 GLY A C 1
ATOM 3729 O O . GLY A 1 472 ? 5.752 22.494 -46.086 1.00 53.62 472 GLY A O 1
ATOM 3730 N N . GLU A 1 473 ? 5.493 24.379 -44.895 1.00 46.75 473 GLU A N 1
ATOM 3731 C CA . GLU A 1 473 ? 4.497 23.833 -43.948 1.00 46.75 473 GLU A CA 1
ATOM 3732 C C . GLU A 1 473 ? 3.170 23.345 -44.574 1.00 46.75 473 GLU A C 1
ATOM 3734 O O . GLU A 1 473 ? 2.458 22.573 -43.936 1.00 46.75 473 GLU A O 1
ATOM 3739 N N . ASP A 1 474 ? 2.835 23.749 -45.805 1.00 56.31 474 ASP A N 1
ATOM 3740 C CA . ASP A 1 474 ? 1.552 23.448 -46.469 1.00 56.31 474 ASP A CA 1
ATOM 3741 C C . ASP A 1 474 ? 1.745 22.660 -47.793 1.00 56.31 474 ASP A C 1
ATOM 3743 O O . ASP A 1 474 ? 1.180 22.998 -48.836 1.00 56.31 474 ASP A O 1
ATOM 3747 N N . SER A 1 475 ? 2.530 21.575 -47.776 1.00 57.78 475 SER A N 1
ATOM 3748 C CA . SER A 1 475 ? 2.593 20.635 -48.912 1.00 57.78 475 SER A CA 1
ATOM 3749 C C . SER A 1 475 ? 1.226 19.962 -49.166 1.00 57.78 475 SER A C 1
ATOM 3751 O O . SER A 1 475 ? 0.705 19.288 -48.270 1.00 57.78 475 SER A O 1
ATOM 3753 N N . PRO A 1 476 ? 0.620 20.083 -50.369 1.00 62.81 476 PRO A N 1
ATOM 3754 C CA . PRO A 1 476 ? -0.708 19.529 -50.628 1.00 62.81 476 PRO A CA 1
ATOM 3755 C C . PRO A 1 476 ? -0.763 18.009 -50.436 1.00 62.81 476 PRO A C 1
ATOM 3757 O O . PRO A 1 476 ? 0.115 17.279 -50.893 1.00 62.81 476 PRO A O 1
ATOM 3760 N N . ALA A 1 477 ? -1.854 17.511 -49.843 1.00 64.56 477 ALA A N 1
ATOM 3761 C CA . ALA A 1 477 ? -2.034 16.087 -49.534 1.00 64.56 477 ALA A CA 1
ATOM 3762 C C . ALA A 1 477 ? -1.879 15.148 -50.752 1.00 64.56 477 ALA A C 1
ATOM 3764 O O . ALA A 1 477 ? -1.513 13.987 -50.588 1.00 64.56 477 ALA A O 1
ATOM 3765 N N . ALA A 1 478 ? -2.109 15.654 -51.970 1.00 53.72 478 ALA A N 1
ATOM 3766 C CA . ALA A 1 478 ? -1.861 14.932 -53.217 1.00 53.72 478 ALA A CA 1
ATOM 3767 C C . ALA A 1 478 ? -0.368 14.624 -53.453 1.00 53.72 478 ALA A C 1
ATOM 3769 O O . ALA A 1 478 ? -0.050 13.518 -53.880 1.00 53.72 478 ALA A O 1
ATOM 3770 N N . PHE A 1 479 ? 0.548 15.544 -53.122 1.00 57.81 479 PHE A N 1
ATOM 3771 C CA . PHE A 1 479 ? 1.989 15.283 -53.203 1.00 57.81 479 PHE A CA 1
ATOM 3772 C C . PHE A 1 479 ? 2.430 14.299 -52.120 1.00 57.81 479 PHE A C 1
ATOM 3774 O O . PHE A 1 479 ? 3.161 13.365 -52.428 1.00 57.81 479 PHE A O 1
ATOM 3781 N N . VAL A 1 480 ? 1.916 14.430 -50.888 1.00 61.44 480 VAL A N 1
ATOM 3782 C CA . VAL A 1 480 ? 2.160 13.451 -49.806 1.00 61.44 480 VAL A CA 1
ATOM 3783 C C . VAL A 1 480 ? 1.725 12.049 -50.248 1.00 61.44 480 VAL A C 1
ATOM 3785 O O . VAL A 1 480 ? 2.425 11.070 -50.007 1.00 61.44 480 VAL A O 1
ATOM 3788 N N . TRP A 1 481 ? 0.576 11.937 -50.918 1.00 65.88 481 TRP A N 1
ATOM 3789 C CA . TRP A 1 481 ? 0.062 10.665 -51.424 1.00 65.88 481 TRP A CA 1
ATOM 3790 C C . TRP A 1 481 ? 0.878 10.115 -52.604 1.00 65.88 481 TRP A C 1
ATOM 3792 O O . TRP A 1 481 ? 1.217 8.931 -52.608 1.00 65.88 481 TRP A O 1
ATOM 3802 N N . LEU A 1 482 ? 1.250 10.958 -53.574 1.00 60.91 482 LEU A N 1
ATOM 3803 C CA . LEU A 1 482 ? 2.076 10.555 -54.718 1.00 60.91 482 LEU A CA 1
ATOM 3804 C C . LEU A 1 482 ? 3.463 10.081 -54.261 1.00 60.91 482 LEU A C 1
ATOM 3806 O O . LEU A 1 482 ? 3.918 9.018 -54.670 1.00 60.91 482 LEU A O 1
ATOM 3810 N N . ALA A 1 483 ? 4.081 10.819 -53.341 1.00 63.03 483 ALA A N 1
ATOM 3811 C CA . ALA A 1 483 ? 5.328 10.468 -52.676 1.00 63.03 483 ALA A CA 1
ATOM 3812 C C . ALA A 1 483 ? 5.253 9.109 -51.966 1.00 63.03 483 ALA A C 1
ATOM 3814 O O . ALA A 1 483 ? 6.130 8.264 -52.140 1.00 63.03 483 ALA A O 1
ATOM 3815 N N . LYS A 1 484 ? 4.171 8.860 -51.210 1.00 64.12 484 LYS A N 1
ATOM 3816 C CA . LYS A 1 484 ? 3.913 7.550 -50.586 1.00 64.12 484 LYS A CA 1
ATOM 3817 C C . LYS A 1 484 ? 3.759 6.446 -51.618 1.00 64.12 484 LYS A C 1
ATOM 3819 O O . LYS A 1 484 ? 4.280 5.364 -51.393 1.00 64.12 484 LYS A O 1
ATOM 3824 N N . THR A 1 485 ? 3.089 6.718 -52.732 1.00 61.75 485 THR A N 1
ATOM 3825 C CA . THR A 1 485 ? 2.846 5.737 -53.797 1.00 61.75 485 THR A CA 1
ATOM 3826 C C . THR A 1 485 ? 4.144 5.365 -54.517 1.00 61.75 485 THR A C 1
ATOM 3828 O O . THR A 1 485 ? 4.470 4.185 -54.588 1.00 61.75 485 THR A O 1
ATOM 3831 N N . ILE A 1 486 ? 4.942 6.350 -54.949 1.00 63.78 486 ILE A N 1
ATOM 3832 C CA . ILE A 1 486 ? 6.266 6.132 -55.564 1.00 63.78 486 ILE A CA 1
ATOM 3833 C C . ILE A 1 486 ? 7.178 5.342 -54.616 1.00 63.78 486 ILE A C 1
ATOM 3835 O O . ILE A 1 486 ? 7.829 4.380 -55.023 1.00 63.78 486 ILE A O 1
ATOM 3839 N N . TRP A 1 487 ? 7.193 5.719 -53.336 1.00 63.34 487 TRP A N 1
ATOM 3840 C CA . TRP A 1 487 ? 7.964 5.032 -52.307 1.00 63.34 487 TRP A CA 1
ATOM 3841 C C . TRP A 1 487 ? 7.513 3.578 -52.085 1.00 63.34 487 TRP A C 1
ATOM 3843 O O . TRP A 1 487 ? 8.343 2.671 -52.046 1.00 63.34 487 TRP A O 1
ATOM 3853 N N . PHE A 1 488 ? 6.204 3.346 -51.981 1.00 62.88 488 PHE A N 1
ATOM 3854 C CA . PHE A 1 488 ? 5.615 2.021 -51.794 1.00 62.88 488 PHE A CA 1
ATOM 3855 C C . PHE A 1 488 ? 5.927 1.102 -52.985 1.00 62.88 488 PHE A C 1
ATOM 3857 O O . PHE A 1 488 ? 6.436 0.004 -52.786 1.00 62.88 488 PHE A O 1
ATOM 3864 N N . MET A 1 489 ? 5.781 1.600 -54.218 1.00 61.38 489 MET A N 1
ATOM 3865 C CA . MET A 1 489 ? 6.141 0.861 -55.436 1.00 61.38 489 MET A CA 1
ATOM 3866 C C . MET A 1 489 ? 7.644 0.527 -55.517 1.00 61.38 489 MET A C 1
ATOM 3868 O O . MET A 1 489 ? 7.999 -0.542 -56.009 1.00 61.38 489 MET A O 1
ATOM 3872 N N . LYS A 1 490 ? 8.540 1.393 -55.009 1.00 63.00 490 LYS A N 1
ATOM 3873 C CA . LYS A 1 490 ? 9.991 1.107 -54.965 1.00 63.00 490 LYS A CA 1
ATOM 3874 C C . LYS A 1 490 ? 10.370 0.108 -53.855 1.00 63.00 490 LYS A C 1
ATOM 3876 O O . LYS A 1 490 ? 11.372 -0.588 -53.993 1.00 63.00 490 LYS A O 1
ATOM 3881 N N . LEU A 1 491 ? 9.565 -0.013 -52.791 1.00 58.84 491 LEU A N 1
ATOM 3882 C CA . LEU A 1 491 ? 9.701 -1.063 -51.770 1.00 58.84 491 LEU A CA 1
ATOM 3883 C C . LEU A 1 491 ? 9.159 -2.426 -52.233 1.00 58.84 491 LEU A C 1
ATOM 3885 O O . LEU A 1 491 ? 9.808 -3.444 -52.002 1.00 58.84 491 LEU A O 1
ATOM 3889 N N . GLU A 1 492 ? 7.989 -2.463 -52.876 1.00 54.12 492 GLU A N 1
ATOM 3890 C CA . GLU A 1 492 ? 7.321 -3.717 -53.270 1.00 54.12 492 GLU A CA 1
ATOM 3891 C C . GLU A 1 492 ? 8.034 -4.474 -54.403 1.00 54.12 492 GLU A C 1
ATOM 3893 O O . GLU A 1 492 ? 7.815 -5.671 -54.577 1.00 54.12 492 GLU A O 1
ATOM 3898 N N . GLY A 1 493 ? 8.982 -3.834 -55.097 1.00 51.97 493 GLY A N 1
ATOM 3899 C CA . GLY A 1 493 ? 9.925 -4.512 -55.995 1.00 51.97 493 GLY A CA 1
ATOM 3900 C C . GLY A 1 493 ? 10.904 -5.477 -55.300 1.00 51.97 493 GLY A C 1
ATOM 3901 O O . GLY A 1 493 ? 11.670 -6.153 -55.987 1.00 51.97 493 GLY A O 1
ATOM 3902 N N . VAL A 1 494 ? 10.906 -5.5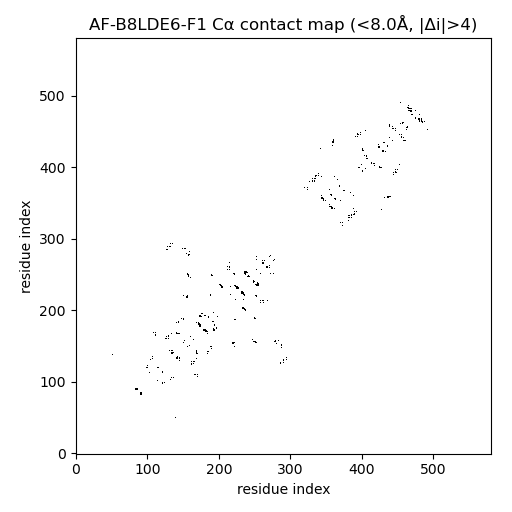60 -53.960 1.00 46.22 494 VAL A N 1
ATOM 3903 C CA . VAL A 1 494 ? 11.788 -6.439 -53.167 1.00 46.22 494 VAL A CA 1
ATOM 3904 C C . VAL A 1 494 ? 10.979 -7.416 -52.298 1.00 46.22 494 VAL A C 1
ATOM 3906 O O . VAL A 1 494 ? 11.006 -7.355 -51.074 1.00 46.22 494 VAL A O 1
ATOM 3909 N N . ASN A 1 495 ? 10.315 -8.351 -52.982 1.00 37.62 495 ASN A N 1
ATOM 3910 C CA . ASN A 1 495 ? 9.813 -9.661 -52.534 1.00 37.62 495 ASN A CA 1
ATOM 3911 C C . ASN A 1 495 ? 8.918 -9.793 -51.271 1.00 37.62 495 ASN A C 1
ATOM 3913 O O . ASN A 1 495 ? 9.315 -9.538 -50.139 1.00 37.62 495 ASN A O 1
ATOM 3917 N N . GLU A 1 496 ? 7.780 -10.453 -51.517 1.00 38.78 496 GLU A N 1
ATOM 3918 C CA . GLU A 1 496 ? 6.892 -11.187 -50.598 1.00 38.78 496 GLU A CA 1
ATOM 3919 C C . GLU A 1 496 ? 6.054 -10.418 -49.554 1.00 38.78 496 GLU A C 1
ATOM 3921 O O . GLU A 1 496 ? 6.493 -10.013 -48.476 1.00 38.78 496 GLU A O 1
ATOM 3926 N N . LEU A 1 497 ? 4.743 -10.411 -49.833 1.00 39.97 497 LEU A N 1
ATOM 3927 C CA . LEU A 1 497 ? 3.671 -10.267 -48.852 1.00 39.97 497 LEU A CA 1
ATOM 3928 C C . LEU A 1 497 ? 3.831 -11.259 -47.685 1.00 39.97 497 LEU A C 1
ATOM 3930 O O . LEU A 1 497 ? 3.570 -12.454 -47.820 1.00 39.97 497 LEU A O 1
ATOM 3934 N N . ALA A 1 498 ? 4.060 -10.726 -46.487 1.00 42.62 498 ALA A N 1
ATOM 3935 C CA . ALA A 1 498 ? 3.486 -11.279 -45.264 1.00 42.62 498 ALA A CA 1
ATOM 3936 C C . ALA A 1 498 ? 3.282 -10.167 -44.220 1.00 42.62 498 ALA A C 1
ATOM 3938 O O . ALA A 1 498 ? 4.199 -9.394 -43.959 1.00 42.62 498 ALA A O 1
ATOM 3939 N N . VAL A 1 499 ? 2.113 -10.165 -43.552 1.00 42.81 499 VAL A N 1
ATOM 3940 C CA . VAL A 1 499 ? 1.707 -9.251 -42.448 1.00 42.81 499 VAL A CA 1
ATOM 3941 C C . VAL A 1 499 ? 1.217 -7.864 -42.932 1.00 42.81 499 VAL A C 1
ATOM 3943 O O . VAL A 1 499 ? 1.907 -6.863 -42.779 1.00 42.81 499 VAL A O 1
ATOM 3946 N N . TYR A 1 500 ? 0.017 -7.729 -43.515 1.00 32.97 500 TYR A N 1
ATOM 3947 C CA . TYR A 1 500 ? -1.278 -7.725 -42.801 1.00 32.97 500 TYR A CA 1
ATOM 3948 C C . TYR A 1 500 ? -2.477 -7.752 -43.773 1.00 32.97 500 TYR A C 1
ATOM 3950 O O . TYR A 1 500 ? -2.456 -7.047 -44.773 1.00 32.97 500 TYR A O 1
ATOM 3958 N N . GLY A 1 501 ? -3.576 -8.411 -43.377 1.00 33.91 501 GLY A N 1
ATOM 3959 C CA . GLY A 1 501 ? -4.899 -8.265 -44.009 1.00 33.91 501 GLY A CA 1
ATOM 3960 C C . GLY A 1 501 ? -5.232 -9.373 -45.007 1.00 33.91 501 GLY A C 1
ATOM 3961 O O . GLY A 1 501 ? -4.701 -9.400 -46.106 1.00 33.91 501 GLY A O 1
ATOM 3962 N N . GLY A 1 502 ? -6.118 -10.292 -44.615 1.00 40.28 502 GLY A N 1
ATOM 3963 C CA . GLY A 1 502 ? -6.609 -11.337 -45.512 1.00 40.28 502 GLY A CA 1
ATOM 3964 C C . GLY A 1 502 ? -7.796 -10.861 -46.347 1.00 40.28 502 GLY A C 1
ATOM 3965 O O . GLY A 1 502 ? -8.738 -10.287 -45.799 1.00 40.28 502 GLY A O 1
ATOM 3966 N N . ALA A 1 503 ? -7.756 -11.170 -47.637 1.00 38.75 503 ALA A N 1
ATOM 3967 C CA . ALA A 1 503 ? -8.912 -11.301 -48.511 1.00 38.75 503 ALA A CA 1
ATOM 3968 C C . ALA A 1 503 ? -8.575 -12.401 -49.526 1.00 38.75 503 ALA A C 1
ATOM 3970 O O . ALA A 1 503 ? -7.532 -12.327 -50.173 1.00 38.75 503 ALA A O 1
ATOM 3971 N N . ASP A 1 504 ? -9.419 -13.425 -49.617 1.00 39.75 504 ASP A N 1
ATOM 3972 C CA . ASP A 1 504 ? -9.340 -14.415 -50.688 1.00 39.75 504 ASP A CA 1
ATOM 3973 C C . ASP A 1 504 ? -9.962 -13.794 -51.949 1.00 39.75 504 ASP A C 1
ATOM 3975 O O . ASP A 1 504 ? -11.163 -13.521 -51.941 1.00 39.75 504 ASP A O 1
ATOM 3979 N N . ASP A 1 505 ? -9.184 -13.581 -53.013 1.00 40.69 505 ASP A N 1
ATOM 3980 C CA . ASP A 1 505 ? -9.720 -13.608 -54.382 1.00 40.69 505 ASP A CA 1
ATOM 3981 C C . ASP A 1 505 ? -8.611 -13.895 -55.409 1.00 40.69 505 ASP A C 1
ATOM 3983 O O . ASP A 1 505 ? -7.569 -13.238 -55.426 1.00 40.69 505 ASP A O 1
ATOM 3987 N N . ASP A 1 506 ? -8.844 -14.886 -56.269 1.00 45.84 506 ASP A N 1
ATOM 3988 C CA . ASP A 1 506 ? -7.948 -15.259 -57.365 1.00 45.84 506 ASP A CA 1
ATOM 3989 C C . ASP A 1 506 ? -8.385 -14.521 -58.638 1.00 45.84 506 ASP A C 1
ATOM 3991 O O . ASP A 1 506 ? -9.345 -14.940 -59.283 1.00 45.84 506 ASP A O 1
ATOM 3995 N N . THR A 1 507 ? -7.690 -13.451 -59.043 1.00 48.00 507 THR A N 1
ATOM 3996 C CA . THR A 1 507 ? -7.466 -13.073 -60.463 1.00 48.00 507 THR A CA 1
ATOM 3997 C C . THR A 1 507 ? -6.682 -11.762 -60.602 1.00 48.00 507 THR A C 1
ATOM 3999 O O . THR A 1 507 ? -6.978 -10.792 -59.913 1.00 48.00 507 THR A O 1
ATOM 4002 N N . ILE A 1 508 ? -5.748 -11.727 -61.568 1.00 37.50 508 ILE A N 1
ATOM 4003 C CA . ILE A 1 508 ? -5.496 -10.671 -62.586 1.00 37.50 508 ILE A CA 1
ATOM 4004 C C . ILE A 1 508 ? -4.024 -10.712 -63.045 1.00 37.50 508 ILE A C 1
ATOM 4006 O O . ILE A 1 508 ? -3.092 -10.677 -62.246 1.00 37.50 508 ILE A O 1
ATOM 4010 N N . GLU A 1 509 ? -3.826 -10.763 -64.364 1.00 52.28 509 GLU A N 1
ATOM 4011 C CA . GLU A 1 509 ? -2.534 -10.597 -65.044 1.00 52.28 509 GLU A CA 1
ATOM 4012 C C . GLU A 1 509 ? -2.093 -9.118 -64.967 1.00 52.28 509 GLU A C 1
ATOM 4014 O O . GLU A 1 509 ? -2.892 -8.230 -65.267 1.00 52.28 509 GLU A O 1
ATOM 4019 N N . SER A 1 510 ? -0.850 -8.821 -64.549 1.00 51.06 510 SER A N 1
ATOM 4020 C CA . SER A 1 510 ? -0.488 -7.466 -64.075 1.00 51.06 510 SER A CA 1
ATOM 4021 C C . SER A 1 510 ? 0.894 -6.920 -64.507 1.00 51.06 510 SER A C 1
ATOM 4023 O O . SER A 1 510 ? 1.501 -6.153 -63.760 1.00 51.06 510 SER A O 1
ATOM 4025 N N . ASP A 1 511 ? 1.364 -7.203 -65.726 1.00 43.75 511 ASP A N 1
ATOM 4026 C CA . ASP A 1 511 ? 2.533 -6.493 -66.302 1.00 43.75 511 ASP A CA 1
ATOM 4027 C C . ASP A 1 511 ? 2.135 -5.219 -67.087 1.00 43.75 511 ASP A C 1
ATOM 4029 O O . ASP A 1 511 ? 2.820 -4.190 -67.027 1.00 43.75 511 ASP A O 1
ATOM 4033 N N . ASP A 1 512 ? 0.979 -5.228 -67.763 1.00 42.47 512 ASP A N 1
ATOM 4034 C CA . ASP A 1 512 ? 0.500 -4.075 -68.547 1.00 42.47 512 ASP A CA 1
ATOM 4035 C C . ASP A 1 512 ? -0.024 -2.928 -67.664 1.00 42.47 512 ASP A C 1
ATOM 4037 O O . ASP A 1 512 ? 0.175 -1.752 -67.977 1.00 42.47 512 ASP A O 1
ATOM 4041 N N . VAL A 1 513 ? -0.651 -3.246 -66.525 1.00 41.91 513 VAL A N 1
ATOM 4042 C CA . VAL A 1 513 ? -1.112 -2.237 -65.549 1.00 41.91 513 VAL A CA 1
ATOM 4043 C C . VAL A 1 513 ? 0.082 -1.565 -64.862 1.00 41.91 513 VAL A C 1
ATOM 4045 O O . VAL A 1 513 ? 0.076 -0.348 -64.676 1.00 41.91 513 VAL A O 1
ATOM 4048 N N . PHE A 1 514 ? 1.129 -2.337 -64.555 1.00 40.69 514 PHE A N 1
ATOM 4049 C CA . PHE A 1 514 ? 2.383 -1.859 -63.969 1.00 40.69 514 PHE A CA 1
ATOM 4050 C C . PHE A 1 514 ? 3.116 -0.892 -64.909 1.00 40.69 514 PHE A C 1
ATOM 4052 O O . PHE A 1 514 ? 3.417 0.245 -64.536 1.00 40.69 514 PHE A O 1
ATOM 4059 N N . THR A 1 515 ? 3.324 -1.313 -66.160 1.00 42.88 515 THR A N 1
ATOM 4060 C CA . THR A 1 515 ? 3.997 -0.505 -67.188 1.00 42.88 515 THR A CA 1
ATOM 4061 C C . THR A 1 515 ? 3.237 0.793 -67.454 1.00 42.88 515 THR A C 1
ATOM 4063 O O . THR A 1 515 ? 3.836 1.867 -67.529 1.00 42.88 515 THR A O 1
ATOM 4066 N N . LYS A 1 516 ? 1.903 0.719 -67.525 1.00 43.91 516 LYS A N 1
ATOM 4067 C CA . LYS A 1 516 ? 1.053 1.885 -67.749 1.00 43.91 516 LYS A CA 1
ATOM 4068 C C . LYS A 1 516 ? 1.055 2.857 -66.569 1.00 43.91 516 LYS A C 1
ATOM 4070 O O . LYS A 1 516 ? 1.257 4.042 -66.792 1.00 43.91 516 LYS A O 1
ATOM 4075 N N . ALA A 1 517 ? 0.914 2.390 -65.327 1.00 41.72 517 ALA A N 1
ATOM 4076 C CA . ALA A 1 517 ? 0.933 3.268 -64.153 1.00 41.72 517 ALA A CA 1
ATOM 4077 C C . ALA A 1 517 ? 2.287 3.981 -63.962 1.00 41.72 517 ALA A C 1
ATOM 4079 O O . ALA A 1 517 ? 2.318 5.149 -63.573 1.00 41.72 517 ALA A O 1
ATOM 4080 N N . TYR A 1 518 ? 3.402 3.311 -64.276 1.00 42.50 518 TYR A N 1
ATOM 4081 C CA . TYR A 1 518 ? 4.738 3.913 -64.237 1.00 42.50 518 TYR A CA 1
ATOM 4082 C C . TYR A 1 518 ? 4.941 4.966 -65.341 1.00 42.50 518 TYR A C 1
ATOM 4084 O O . TYR A 1 518 ? 5.443 6.057 -65.063 1.00 42.50 518 TYR A O 1
ATOM 4092 N N . ILE A 1 519 ? 4.518 4.677 -66.579 1.00 46.62 519 ILE A N 1
ATOM 4093 C CA . ILE A 1 519 ? 4.586 5.634 -67.697 1.00 46.62 519 ILE A CA 1
ATOM 4094 C C . ILE A 1 519 ? 3.653 6.824 -67.450 1.00 46.62 519 ILE A C 1
ATOM 4096 O O . ILE A 1 519 ? 4.104 7.961 -67.557 1.00 46.62 519 ILE A O 1
ATOM 4100 N N . ASP A 1 520 ? 2.401 6.581 -67.054 1.00 44.34 520 ASP A N 1
ATOM 4101 C CA . ASP A 1 520 ? 1.420 7.627 -66.751 1.00 44.34 520 ASP A CA 1
ATOM 4102 C C . ASP A 1 520 ? 1.915 8.504 -65.587 1.00 44.34 520 ASP A C 1
ATOM 4104 O O . ASP A 1 520 ? 1.861 9.726 -65.677 1.00 44.34 520 ASP A O 1
ATOM 4108 N N . GLY A 1 521 ? 2.475 7.915 -64.521 1.00 42.31 521 GLY A N 1
ATOM 4109 C CA . GLY A 1 521 ? 3.049 8.656 -63.391 1.00 42.31 521 GLY A CA 1
ATOM 4110 C C . GLY A 1 521 ? 4.262 9.513 -63.771 1.00 42.31 521 GLY A C 1
ATOM 4111 O O . GLY A 1 521 ? 4.366 10.662 -63.333 1.00 42.31 521 GLY A O 1
ATOM 4112 N N . LYS A 1 522 ? 5.153 8.992 -64.624 1.00 44.16 522 LYS A N 1
ATOM 4113 C CA . LYS A 1 522 ? 6.328 9.722 -65.121 1.00 44.16 522 LYS A CA 1
ATOM 4114 C C . LYS A 1 522 ? 5.939 10.844 -66.088 1.00 44.16 522 LYS A C 1
ATOM 4116 O O . LYS A 1 522 ? 6.407 11.969 -65.926 1.00 44.16 522 LYS A O 1
ATOM 4121 N N . GLU A 1 523 ? 5.037 10.575 -67.035 1.00 45.78 523 GLU A N 1
ATOM 4122 C CA . GLU A 1 523 ? 4.487 11.600 -67.927 1.00 45.78 523 GLU A CA 1
ATOM 4123 C C . GLU A 1 523 ? 3.711 12.673 -67.156 1.00 45.78 523 GLU A C 1
ATOM 4125 O O . GLU A 1 523 ? 3.840 13.848 -67.484 1.00 45.78 523 GLU A O 1
ATOM 4130 N N . LEU A 1 524 ? 2.913 12.317 -66.140 1.00 44.53 524 LEU A N 1
ATOM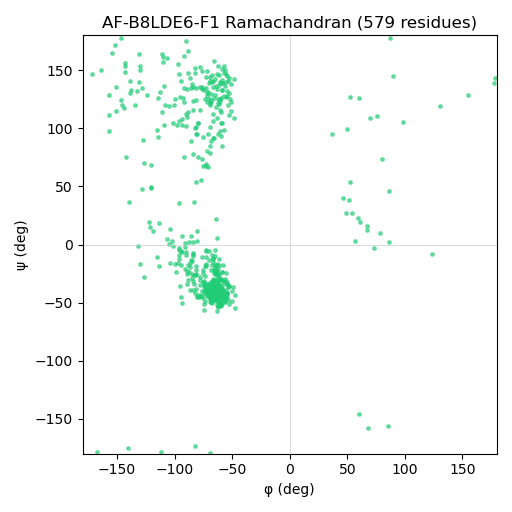 4131 C CA . LEU A 1 524 ? 2.214 13.311 -65.321 1.00 44.53 524 LEU A CA 1
ATOM 4132 C C . LEU A 1 524 ? 3.197 14.197 -64.557 1.00 44.53 524 LEU A C 1
ATOM 4134 O O . LEU A 1 524 ? 2.949 15.395 -64.466 1.00 44.53 524 LEU A O 1
ATOM 4138 N N . PHE A 1 525 ? 4.308 13.657 -64.049 1.00 43.22 525 PHE A N 1
ATOM 4139 C CA . PHE A 1 525 ? 5.317 14.469 -63.368 1.00 43.22 525 PHE A CA 1
ATOM 4140 C C . PHE A 1 525 ? 6.032 15.417 -64.349 1.00 43.22 525 PHE A C 1
ATOM 4142 O O . PHE A 1 525 ? 6.096 16.620 -64.096 1.00 43.22 525 PHE A O 1
ATOM 4149 N N . GLU A 1 526 ? 6.468 14.921 -65.514 1.00 46.84 526 GLU A N 1
ATOM 4150 C CA . GLU A 1 526 ? 7.094 15.747 -66.562 1.00 46.84 526 GLU A CA 1
ATOM 4151 C C . GLU A 1 526 ? 6.131 16.784 -67.179 1.00 46.84 526 GLU A C 1
ATOM 4153 O O . GLU A 1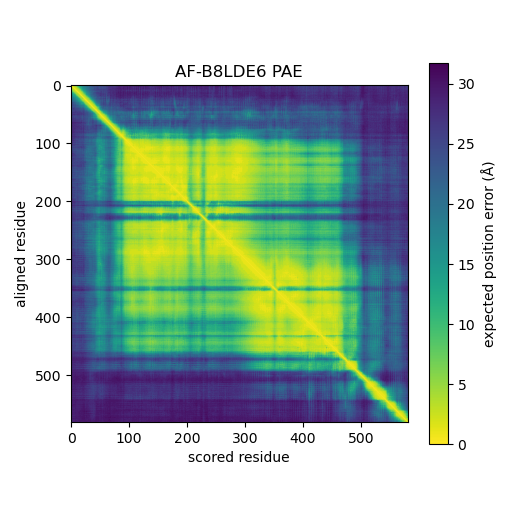 526 ? 6.564 17.878 -67.537 1.00 46.84 526 GLU A O 1
ATOM 4158 N N . LYS A 1 527 ? 4.822 16.497 -67.265 1.00 44.75 527 LYS A N 1
ATOM 4159 C CA . LYS A 1 527 ? 3.797 17.428 -67.784 1.00 44.75 527 LYS A CA 1
ATOM 4160 C C . LYS A 1 527 ? 3.286 18.416 -66.730 1.00 44.75 527 LYS A C 1
ATOM 4162 O O . LYS A 1 527 ? 2.938 19.541 -67.080 1.00 44.75 527 LYS A O 1
ATOM 4167 N N . ALA A 1 528 ? 3.243 18.032 -65.453 1.00 42.97 528 ALA A N 1
ATOM 4168 C CA . ALA A 1 528 ? 2.833 18.922 -64.366 1.00 42.97 528 ALA A CA 1
ATOM 4169 C C . ALA A 1 528 ? 3.941 19.905 -63.967 1.00 42.97 528 ALA A C 1
ATOM 4171 O O . ALA A 1 528 ? 3.633 21.020 -63.551 1.00 42.97 528 ALA A O 1
ATOM 4172 N N . TRP A 1 529 ? 5.217 19.531 -64.108 1.00 50.22 529 TRP A N 1
ATOM 4173 C CA . TRP A 1 529 ? 6.344 20.362 -63.677 1.00 50.22 529 TRP A CA 1
ATOM 4174 C C . TRP A 1 529 ? 6.413 21.744 -64.369 1.00 50.22 529 TRP A C 1
ATOM 4176 O O . TRP A 1 529 ? 6.532 22.742 -63.655 1.00 50.22 529 TRP A O 1
ATOM 4186 N N . PRO A 1 530 ? 6.228 21.883 -65.702 1.00 48.88 530 PRO A N 1
ATOM 4187 C CA . PRO A 1 530 ? 6.131 23.194 -66.349 1.00 48.88 530 PRO A CA 1
ATOM 4188 C C . PRO A 1 530 ? 4.920 24.014 -65.886 1.00 48.88 530 PRO A C 1
ATOM 4190 O O . PRO A 1 530 ? 5.048 25.216 -65.670 1.00 48.88 530 PRO A O 1
ATOM 4193 N N . ALA A 1 531 ? 3.763 23.374 -65.677 1.00 46.62 531 ALA A N 1
ATOM 4194 C CA . ALA A 1 531 ? 2.551 24.046 -65.199 1.00 46.62 531 ALA A CA 1
ATOM 4195 C C . ALA A 1 531 ? 2.684 24.523 -63.740 1.00 46.62 531 ALA A C 1
ATOM 4197 O O . ALA A 1 531 ? 2.155 25.573 -63.381 1.00 46.62 531 ALA A O 1
ATOM 4198 N N . LEU A 1 532 ? 3.434 23.793 -62.908 1.00 42.94 532 LEU A N 1
ATOM 4199 C CA . LEU A 1 532 ? 3.819 24.213 -61.559 1.00 42.94 532 LEU A CA 1
ATOM 4200 C C . LEU A 1 532 ? 4.776 25.409 -61.596 1.00 42.94 532 LEU A C 1
ATOM 4202 O O . LEU A 1 532 ? 4.550 26.369 -60.868 1.00 42.94 532 LEU A O 1
ATOM 4206 N N . GLN A 1 533 ? 5.781 25.408 -62.478 1.00 49.97 533 GLN A N 1
ATOM 4207 C CA . GLN A 1 533 ? 6.671 26.564 -62.667 1.00 49.97 533 GLN A CA 1
ATOM 4208 C C . GLN A 1 533 ? 5.944 27.797 -63.226 1.00 49.97 533 GLN A C 1
ATOM 4210 O O . GLN A 1 533 ? 6.304 28.927 -62.901 1.00 49.97 533 GLN A O 1
ATOM 4215 N N . GLU A 1 534 ? 4.927 27.606 -64.068 1.00 49.06 534 GLU A N 1
ATOM 4216 C CA . GLU A 1 534 ? 4.094 28.690 -64.595 1.00 49.06 534 GLU A CA 1
ATOM 4217 C C . GLU A 1 534 ? 3.117 29.228 -63.540 1.00 49.06 534 GLU A C 1
ATOM 4219 O O . GLU A 1 534 ? 2.961 30.442 -63.425 1.00 49.06 534 GLU A O 1
ATOM 4224 N N . TYR A 1 535 ? 2.532 28.360 -62.708 1.00 43.16 535 TYR A N 1
ATOM 4225 C CA . TYR A 1 535 ? 1.717 28.767 -61.561 1.00 43.16 535 TYR A CA 1
ATOM 4226 C C . TYR A 1 535 ? 2.542 29.504 -60.498 1.00 43.16 535 TYR A C 1
ATOM 4228 O O . TYR A 1 535 ? 2.110 30.544 -60.009 1.00 43.16 535 TYR A O 1
ATOM 4236 N N . ASP A 1 536 ? 3.740 29.019 -60.173 1.00 44.62 536 ASP A N 1
ATOM 4237 C CA . ASP A 1 536 ? 4.632 29.658 -59.201 1.00 44.62 536 ASP A CA 1
ATOM 4238 C C . ASP A 1 536 ? 5.127 31.023 -59.715 1.00 44.62 536 ASP A C 1
ATOM 4240 O O . ASP A 1 536 ? 5.115 32.017 -58.987 1.00 44.62 536 ASP A O 1
ATOM 4244 N N . ARG A 1 537 ? 5.436 31.133 -61.016 1.00 50.84 537 ARG A N 1
ATOM 4245 C CA . ARG A 1 537 ? 5.692 32.424 -61.674 1.00 50.84 537 ARG A CA 1
ATOM 4246 C C . ARG A 1 537 ? 4.472 33.347 -61.610 1.00 50.84 537 ARG A C 1
ATOM 4248 O O . ARG A 1 537 ? 4.613 34.502 -61.224 1.00 50.84 537 ARG A O 1
ATOM 4255 N N . TRP A 1 538 ? 3.278 32.838 -61.920 1.00 62.97 538 TRP A N 1
ATOM 4256 C CA . TRP A 1 538 ? 2.036 33.613 -61.873 1.00 62.97 538 TRP A CA 1
ATOM 4257 C C . TRP A 1 538 ? 1.738 34.141 -60.466 1.00 62.97 538 TRP A C 1
ATOM 4259 O O . TRP A 1 538 ? 1.409 35.318 -60.325 1.00 62.97 538 TRP A O 1
ATOM 4269 N N . VAL A 1 539 ? 1.905 33.315 -59.426 1.00 45.44 539 VAL A N 1
ATOM 4270 C CA . VAL A 1 539 ? 1.763 33.729 -58.021 1.00 45.44 539 VAL A CA 1
ATOM 4271 C C . VAL A 1 539 ? 2.756 34.846 -57.700 1.00 45.44 539 VAL A C 1
ATOM 4273 O O . VAL A 1 539 ? 2.327 35.920 -57.283 1.00 45.44 539 VAL A O 1
ATOM 4276 N N . ASN A 1 540 ? 4.049 34.651 -57.980 1.00 51.53 540 ASN A N 1
ATOM 4277 C CA . ASN A 1 540 ? 5.086 35.656 -57.722 1.00 51.53 540 ASN A CA 1
ATOM 4278 C C . ASN A 1 540 ? 4.868 36.979 -58.491 1.00 51.53 540 ASN A C 1
ATOM 4280 O O . ASN A 1 540 ? 5.215 38.045 -57.985 1.00 51.53 540 ASN A O 1
ATOM 4284 N N . GLU A 1 541 ? 4.260 36.938 -59.680 1.00 56.00 541 GLU A N 1
ATOM 4285 C CA . GLU A 1 541 ? 3.919 38.128 -60.475 1.00 56.00 541 GLU A CA 1
ATOM 4286 C C . GLU A 1 541 ? 2.616 38.825 -60.026 1.00 56.00 541 GLU A C 1
ATOM 4288 O O . GLU A 1 541 ? 2.473 40.031 -60.234 1.00 56.00 541 GLU A O 1
ATOM 4293 N N . HIS A 1 542 ? 1.665 38.104 -59.413 1.00 48.31 542 HIS A N 1
ATOM 4294 C CA . HIS A 1 542 ? 0.305 38.609 -59.153 1.00 48.31 542 HIS A CA 1
ATOM 4295 C C . HIS A 1 542 ? -0.063 38.766 -57.666 1.00 48.31 542 HIS A C 1
ATOM 4297 O O . HIS A 1 542 ? -1.068 39.416 -57.365 1.00 48.31 542 HIS A O 1
ATOM 4303 N N . THR A 1 543 ? 0.728 38.259 -56.711 1.00 46.66 543 THR A N 1
ATOM 4304 C CA . THR A 1 543 ? 0.527 38.541 -55.276 1.00 46.66 543 THR A CA 1
ATOM 4305 C C . THR A 1 543 ? 1.325 39.756 -54.803 1.00 46.66 543 THR A C 1
ATOM 4307 O O . THR A 1 543 ? 2.315 39.642 -54.082 1.00 46.66 543 THR A O 1
ATOM 4310 N N . ALA A 1 544 ? 0.849 40.950 -55.156 1.00 43.53 544 ALA A N 1
ATOM 4311 C CA . ALA A 1 544 ? 1.304 42.193 -54.539 1.00 43.53 544 ALA A CA 1
ATOM 4312 C C . ALA A 1 544 ? 0.584 42.433 -53.193 1.00 43.53 544 ALA A C 1
ATOM 4314 O O . ALA A 1 544 ? -0.552 42.906 -53.172 1.00 43.53 544 ALA A O 1
ATOM 4315 N N . GLY A 1 545 ? 1.252 42.141 -52.069 1.00 54.34 545 GLY A N 1
ATOM 4316 C CA . GLY A 1 545 ? 0.800 42.526 -50.719 1.00 54.34 545 GLY A CA 1
ATOM 4317 C C . GLY A 1 545 ? 0.803 41.381 -49.686 1.00 54.34 545 GLY A C 1
ATOM 4318 O O . GLY A 1 545 ? 0.047 40.427 -49.868 1.00 54.34 545 GLY A O 1
ATOM 4319 N N . PRO A 1 546 ? 1.573 41.473 -48.577 1.00 49.03 546 PRO A N 1
ATOM 4320 C CA . PRO A 1 546 ? 1.704 40.386 -47.592 1.00 49.03 546 PRO A CA 1
ATOM 4321 C C . PRO A 1 546 ? 0.405 39.947 -46.889 1.00 49.03 546 PRO A C 1
ATOM 4323 O O . PRO A 1 546 ? 0.273 38.783 -46.516 1.00 49.03 546 PRO A O 1
ATOM 4326 N N . ASP A 1 547 ? -0.564 40.849 -46.712 1.00 52.75 547 ASP A N 1
ATOM 4327 C CA . ASP A 1 547 ? -1.676 40.626 -45.774 1.00 52.75 547 ASP A CA 1
ATOM 4328 C C . ASP A 1 547 ? -2.877 39.852 -46.361 1.00 52.75 547 ASP A C 1
ATOM 4330 O O . ASP A 1 547 ? -3.704 39.318 -45.620 1.00 52.75 547 ASP A O 1
ATOM 4334 N N . ALA A 1 548 ? -2.982 39.725 -47.690 1.00 50.69 548 ALA A N 1
ATOM 4335 C CA . ALA A 1 548 ? -4.158 39.126 -48.339 1.00 50.69 548 ALA A CA 1
ATOM 4336 C C . ALA A 1 548 ? -4.235 37.585 -48.226 1.00 50.69 548 ALA A C 1
ATOM 4338 O O . ALA A 1 548 ? -5.316 36.999 -48.349 1.00 50.69 548 ALA A O 1
ATOM 4339 N N . ALA A 1 549 ? -3.107 36.908 -47.989 1.00 51.22 549 ALA A N 1
ATOM 4340 C CA . ALA A 1 549 ? -3.050 35.445 -47.915 1.00 51.22 549 ALA A CA 1
ATOM 4341 C C . ALA A 1 549 ? -3.658 34.888 -46.610 1.00 51.22 549 ALA A C 1
ATOM 4343 O O . ALA A 1 549 ? -4.319 33.844 -46.617 1.00 51.22 549 ALA A O 1
ATOM 4344 N N . PHE A 1 550 ? -3.480 35.600 -45.493 1.00 50.84 550 PHE A N 1
ATOM 4345 C CA . PHE A 1 550 ? -3.839 35.125 -44.153 1.00 50.84 550 PHE A CA 1
ATOM 4346 C C . PHE A 1 550 ? -5.361 35.001 -43.945 1.00 50.84 550 PHE A C 1
ATOM 4348 O O . PHE A 1 550 ? -5.861 34.013 -43.390 1.00 50.84 550 PHE A O 1
ATOM 4355 N N . GLU A 1 551 ? -6.133 35.966 -44.452 1.00 44.22 551 GLU A N 1
ATOM 4356 C CA . GLU A 1 551 ? -7.588 36.004 -44.258 1.00 44.22 551 GLU A CA 1
ATOM 4357 C C . GLU A 1 551 ? -8.330 34.961 -45.120 1.00 44.22 551 GLU A C 1
ATOM 4359 O O . GLU A 1 551 ? -9.332 34.377 -44.693 1.00 44.22 551 GLU A O 1
ATOM 4364 N N . LYS A 1 552 ? -7.800 34.637 -46.309 1.00 45.41 552 LYS A N 1
ATOM 4365 C CA . LYS A 1 552 ? -8.378 33.614 -47.198 1.00 45.41 552 LYS A CA 1
ATOM 4366 C C . LYS A 1 552 ? -8.148 32.194 -46.665 1.00 45.41 552 LYS A C 1
ATOM 4368 O O . LYS A 1 552 ? -9.073 31.379 -46.675 1.00 45.41 552 LYS A O 1
ATOM 4373 N N . ASN A 1 553 ? -6.958 31.922 -46.122 1.00 45.72 553 ASN A N 1
ATOM 4374 C CA . ASN A 1 553 ? -6.620 30.627 -45.520 1.00 45.72 553 ASN A CA 1
ATOM 4375 C C . ASN A 1 553 ? -7.445 30.359 -44.238 1.00 45.72 553 ASN A C 1
ATOM 4377 O O . ASN A 1 553 ? -7.887 29.236 -43.979 1.00 45.72 553 ASN A O 1
ATOM 4381 N N . SER A 1 554 ? -7.768 31.419 -43.490 1.00 48.56 554 SER A N 1
ATOM 4382 C CA . SER A 1 554 ? -8.637 31.360 -42.304 1.00 48.56 554 SER A CA 1
ATOM 4383 C C . SER A 1 554 ? -10.075 30.911 -42.616 1.00 48.56 554 SER A C 1
ATOM 4385 O O . SER A 1 554 ? -10.686 30.208 -41.810 1.00 48.56 554 SER A O 1
ATOM 4387 N N . ARG A 1 555 ? -10.620 31.250 -43.796 1.00 41.22 555 ARG A N 1
ATOM 4388 C CA . ARG A 1 555 ? -11.977 30.833 -44.209 1.00 41.22 555 ARG A CA 1
ATOM 4389 C C . ARG A 1 555 ? -12.051 29.382 -44.690 1.00 41.22 555 ARG A C 1
ATOM 4391 O O . ARG A 1 555 ? -13.035 28.708 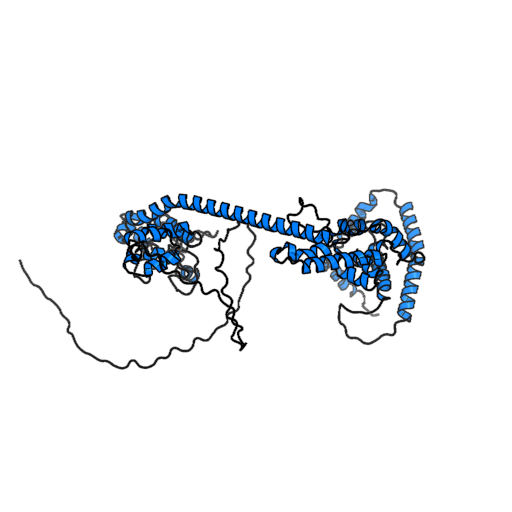-44.399 1.00 41.22 555 ARG A O 1
ATOM 4398 N N . LEU A 1 556 ? -11.017 28.870 -45.361 1.00 38.97 556 LEU A N 1
ATOM 4399 C CA . LEU A 1 556 ? -10.952 27.456 -45.766 1.00 38.97 556 LEU A CA 1
ATOM 4400 C C . LEU A 1 556 ? -10.825 26.516 -44.554 1.00 38.97 556 LEU A C 1
ATOM 4402 O O . LEU A 1 556 ? -11.521 25.503 -44.482 1.00 38.97 556 LEU A O 1
ATOM 4406 N N . ARG A 1 557 ? -10.033 26.897 -43.541 1.00 43.19 557 ARG A N 1
ATOM 4407 C CA . ARG A 1 557 ? -9.870 26.127 -42.289 1.00 43.19 557 ARG A CA 1
ATOM 4408 C C . ARG A 1 557 ? -11.165 25.986 -41.462 1.00 43.19 557 ARG A C 1
ATOM 4410 O O . ARG A 1 557 ? -11.237 25.101 -40.609 1.00 43.19 557 ARG A O 1
ATOM 4417 N N . ALA A 1 558 ? -12.196 26.799 -41.721 1.00 41.72 558 ALA A N 1
ATOM 4418 C CA . ALA A 1 558 ? -13.490 26.737 -41.030 1.00 41.72 558 ALA A CA 1
ATOM 4419 C C . ALA A 1 558 ? -14.452 25.656 -41.570 1.00 41.72 558 ALA A C 1
ATOM 4421 O O . ALA A 1 558 ? -15.353 25.231 -40.848 1.00 41.72 558 ALA A O 1
ATOM 4422 N N . VAL A 1 559 ? -14.274 25.188 -42.813 1.00 41.38 559 VAL A N 1
ATOM 4423 C CA . VAL A 1 559 ? -15.216 24.258 -43.474 1.00 41.38 559 VAL A CA 1
ATOM 4424 C C . VAL A 1 559 ? -14.943 22.785 -43.115 1.00 41.38 559 VAL A C 1
ATOM 4426 O O . VAL A 1 559 ? -15.858 21.964 -43.095 1.00 41.38 559 VAL A O 1
ATOM 4429 N N . CYS A 1 560 ? -13.706 22.441 -42.747 1.00 37.81 560 CYS A N 1
ATOM 4430 C CA . CYS A 1 560 ? -13.235 21.052 -42.635 1.00 37.81 560 CYS A CA 1
ATOM 4431 C C . CYS A 1 560 ? -13.281 20.447 -41.211 1.00 37.81 560 CYS A C 1
ATOM 4433 O O . CYS A 1 560 ? -12.382 19.694 -40.841 1.00 37.81 560 CYS A O 1
ATOM 4435 N N . ARG A 1 561 ? -14.284 20.773 -40.376 1.00 38.94 561 ARG A N 1
ATOM 4436 C CA . ARG A 1 561 ? -14.350 20.315 -38.960 1.00 38.94 561 ARG A CA 1
ATOM 4437 C C . ARG A 1 561 ? -15.588 19.497 -38.548 1.00 38.94 561 ARG A C 1
ATOM 4439 O O . ARG A 1 561 ? -15.812 19.310 -37.356 1.00 38.94 561 ARG A O 1
ATOM 4446 N N . SER A 1 562 ? -16.381 18.975 -39.487 1.00 41.72 562 SER A N 1
ATOM 4447 C CA . SER A 1 562 ? -17.535 18.112 -39.166 1.00 41.72 562 SER A CA 1
ATOM 4448 C C . SER A 1 562 ? -17.767 17.021 -40.224 1.00 41.72 562 SER A C 1
ATOM 4450 O O . SER A 1 562 ? -18.067 17.364 -41.369 1.00 41.72 562 SER A O 1
ATOM 4452 N N . PRO A 1 563 ? -17.720 15.720 -39.863 1.00 37.25 563 PRO A N 1
ATOM 4453 C CA . PRO A 1 563 ? -18.067 14.626 -40.777 1.00 37.25 563 PRO A CA 1
ATOM 4454 C C . PRO A 1 563 ? -19.493 14.717 -41.352 1.00 37.25 563 PRO A C 1
ATOM 4456 O O . PRO A 1 563 ? -19.713 14.354 -42.505 1.00 37.25 563 PRO A O 1
ATOM 4459 N N . LYS A 1 564 ? -20.449 15.282 -40.597 1.00 40.62 564 LYS A N 1
ATOM 4460 C CA . LYS A 1 564 ? -21.857 15.426 -41.025 1.00 40.62 564 LYS A CA 1
ATOM 4461 C C . LYS A 1 564 ? -22.067 16.357 -42.223 1.00 40.62 564 LYS A C 1
ATOM 4463 O O . LYS A 1 564 ? -23.118 16.311 -42.853 1.00 40.62 564 LYS A O 1
ATOM 4468 N N . SER A 1 565 ? -21.094 17.208 -42.549 1.00 45.28 565 SER A N 1
ATOM 4469 C CA . SER A 1 565 ? -21.193 18.099 -43.711 1.00 45.28 565 SER A CA 1
ATOM 4470 C C . SER A 1 565 ? -21.024 17.359 -45.045 1.00 45.28 565 SER A C 1
ATOM 4472 O O . SER A 1 565 ? -21.413 17.890 -46.081 1.00 45.28 565 SER A O 1
ATOM 4474 N N . VAL A 1 566 ? -20.456 16.145 -45.030 1.00 40.97 566 VAL A N 1
ATOM 4475 C CA . VAL A 1 566 ? -20.244 15.327 -46.236 1.00 40.97 566 VAL A CA 1
ATOM 4476 C C . VAL A 1 566 ? -21.506 14.537 -46.599 1.00 40.97 566 VAL A C 1
ATOM 4478 O O . VAL A 1 566 ? -21.863 14.487 -47.772 1.00 40.97 566 VAL A O 1
ATOM 4481 N N . GLU A 1 567 ? -22.241 14.006 -45.613 1.00 38.56 567 GLU A N 1
ATOM 4482 C CA . GLU A 1 567 ? -23.522 13.306 -45.837 1.00 38.56 567 GLU A CA 1
ATOM 4483 C C . GLU A 1 567 ? -24.549 14.216 -46.543 1.00 38.56 567 GLU A C 1
ATOM 4485 O O . GLU A 1 567 ? -25.120 13.836 -47.566 1.00 38.56 567 GLU A O 1
ATOM 4490 N N . LEU A 1 568 ? -24.678 15.472 -46.094 1.00 43.50 568 LEU A N 1
ATOM 4491 C CA . LEU A 1 568 ? -25.573 16.479 -46.691 1.00 43.50 568 LEU A CA 1
ATOM 4492 C C . LEU A 1 568 ? -25.227 16.876 -48.141 1.00 43.50 568 LEU A C 1
ATOM 4494 O O . LEU A 1 568 ? -26.073 17.438 -48.838 1.00 43.50 568 LEU A O 1
ATOM 4498 N N . LEU A 1 569 ? -24.004 16.606 -48.609 1.00 40.28 569 LEU A N 1
ATOM 4499 C CA . LEU A 1 569 ? -23.595 16.823 -50.003 1.00 40.28 569 LEU A CA 1
ATOM 4500 C C . LEU A 1 569 ? -23.827 15.594 -50.892 1.00 40.28 569 LEU A C 1
ATOM 4502 O O . LEU A 1 569 ? -23.937 15.743 -52.109 1.00 40.28 569 LEU A O 1
ATOM 4506 N N . VAL A 1 570 ? -23.938 14.399 -50.304 1.00 40.38 570 VAL A N 1
ATOM 4507 C CA . VAL A 1 570 ? -24.253 13.158 -51.026 1.00 40.38 570 VAL A CA 1
ATOM 4508 C C . VAL A 1 570 ? -25.763 13.027 -51.247 1.00 40.38 570 VAL A C 1
ATOM 4510 O O . VAL A 1 570 ? -26.182 12.721 -52.363 1.00 40.38 570 VAL A O 1
ATOM 4513 N N . GLU A 1 571 ? -26.591 13.349 -50.247 1.00 40.66 571 GLU A N 1
ATOM 4514 C CA . GLU A 1 571 ? -28.058 13.290 -50.384 1.00 40.66 571 GLU A CA 1
ATOM 4515 C C . GLU A 1 571 ? -28.599 14.277 -51.434 1.00 40.66 571 GLU A C 1
ATOM 4517 O O . GLU A 1 571 ? -29.543 13.969 -52.160 1.00 40.66 571 GLU A O 1
ATOM 4522 N N . ARG A 1 572 ? -27.959 15.442 -51.603 1.00 41.66 572 ARG A N 1
ATOM 4523 C CA . ARG A 1 572 ? -28.442 16.493 -52.516 1.00 41.66 572 ARG A CA 1
ATOM 4524 C C . ARG A 1 572 ? -28.113 16.280 -53.999 1.00 41.66 572 ARG A C 1
ATOM 4526 O O . ARG A 1 572 ? -28.424 17.141 -54.818 1.00 41.66 572 ARG A O 1
ATOM 4533 N N . LYS A 1 573 ? -27.489 15.152 -54.364 1.00 37.09 573 LYS A N 1
ATOM 4534 C CA . LYS A 1 573 ? -27.159 14.818 -55.763 1.00 37.09 573 LYS A CA 1
ATOM 4535 C C . LYS A 1 573 ? -28.193 13.905 -56.443 1.00 37.09 573 LYS A C 1
ATOM 4537 O O . LYS A 1 573 ? -28.081 13.674 -57.643 1.00 37.09 573 LYS A O 1
ATOM 4542 N N . PHE A 1 574 ? -29.211 13.435 -55.716 1.00 34.88 574 PHE A N 1
ATOM 4543 C CA . PHE A 1 574 ? -30.265 12.558 -56.253 1.00 34.88 574 PHE A CA 1
ATOM 4544 C C . PHE A 1 574 ? -31.557 13.269 -56.706 1.00 34.88 574 PHE A C 1
ATOM 4546 O O . PHE A 1 574 ? -32.422 12.619 -57.283 1.00 34.88 574 PHE A O 1
ATOM 4553 N N . GLU A 1 575 ? -31.680 14.592 -56.543 1.00 38.34 575 GLU A N 1
ATOM 4554 C CA . GLU A 1 575 ? -32.850 15.369 -57.013 1.00 38.34 575 GLU A CA 1
ATOM 4555 C C . GLU A 1 575 ? -32.708 15.942 -58.444 1.00 38.34 575 GLU A C 1
ATOM 4557 O O . GLU A 1 575 ? -33.614 16.616 -58.926 1.00 38.34 575 GLU A O 1
ATOM 4562 N N . LEU A 1 576 ? -31.594 15.690 -59.147 1.00 36.31 576 LEU A N 1
ATOM 4563 C CA . LEU A 1 576 ? -31.306 16.271 -60.476 1.00 36.31 576 LEU A CA 1
ATOM 4564 C C . LEU A 1 576 ? -31.266 15.259 -61.639 1.00 36.31 576 LEU A C 1
ATOM 4566 O O . LEU A 1 576 ? -30.746 15.570 -62.708 1.00 36.31 576 LEU A O 1
ATOM 4570 N N . LEU A 1 577 ? -31.846 14.068 -61.462 1.00 35.12 577 LEU A N 1
ATOM 4571 C CA . LEU A 1 577 ? -32.084 13.107 -62.549 1.00 35.12 577 LEU A CA 1
ATOM 4572 C C . LEU A 1 577 ? -33.553 12.669 -62.587 1.00 35.12 577 LEU A C 1
ATOM 4574 O O . LEU A 1 577 ? -33.894 11.528 -62.283 1.00 35.12 577 LEU A O 1
ATOM 4578 N N . GLY A 1 578 ? -34.415 13.603 -62.989 1.00 33.44 578 GLY A N 1
ATOM 4579 C CA . GLY A 1 578 ? -35.754 13.305 -63.490 1.00 33.44 578 GLY A CA 1
ATOM 4580 C C . GLY A 1 578 ? -35.779 13.365 -65.018 1.00 33.44 578 GLY A C 1
ATOM 4581 O O . GLY A 1 578 ? -35.505 14.411 -65.600 1.00 33.44 578 GLY A O 1
ATOM 4582 N N . THR A 1 579 ? -36.131 12.254 -65.656 1.00 36.12 579 THR A N 1
ATOM 4583 C CA . THR A 1 579 ? -36.678 12.187 -67.023 1.00 36.12 579 THR A CA 1
ATOM 4584 C C . THR A 1 579 ? -38.157 11.761 -66.918 1.00 36.12 579 THR A C 1
ATOM 4586 O O . THR A 1 579 ? -38.531 11.250 -65.855 1.00 36.12 579 THR A O 1
ATOM 4589 N N . PRO A 1 580 ? -39.019 11.908 -67.950 1.00 37.41 580 PRO A N 1
ATOM 4590 C CA . PRO A 1 580 ? -38.752 12.365 -69.323 1.00 37.41 580 PRO A CA 1
ATOM 4591 C C . PRO A 1 580 ? -39.701 13.470 -69.859 1.00 37.41 580 PRO A C 1
ATOM 4593 O O . PRO A 1 580 ? -40.818 13.627 -69.374 1.00 37.41 580 PRO A O 1
ATOM 4596 N N . GLU A 1 581 ? -39.291 14.122 -70.951 1.00 31.34 581 GLU A N 1
ATOM 4597 C CA . GLU A 1 581 ? -40.102 14.320 -72.173 1.00 31.34 581 GLU A CA 1
ATOM 4598 C C . GLU A 1 581 ? -39.161 14.458 -73.386 1.00 31.34 581 GLU A C 1
ATOM 4600 O O . GLU A 1 581 ? -38.063 15.035 -73.201 1.00 31.34 581 GLU A O 1
#

Radius of gyration: 42.34 Å; Cα contacts (8 Å, |Δi|>4): 492; chains: 1; bounding box: 87×85×137 Å

InterPro domains:
  IPR001810 F-box domain [PF00646] (92-124)
  IPR001810 F-box domain [PS50181] (88-134)
  IPR036047 F-box-like domain superfamily [SSF81383] (80-133)

Solvent-accessible surface area (backbone atoms only — not comparable to full-atom values): 35543 Å² total; per-residue (Å²): 132,88,87,86,86,87,87,88,83,82,86,85,88,84,90,83,90,80,85,93,77,89,80,82,80,79,81,84,77,85,79,84,82,91,80,83,80,87,78,91,79,81,94,73,92,70,84,75,79,79,73,67,77,82,76,73,82,77,71,81,74,88,70,80,88,69,95,68,91,79,76,85,75,83,70,84,75,76,74,79,71,74,78,75,50,49,102,84,68,47,71,75,75,75,60,76,85,51,49,58,67,55,44,34,76,29,49,49,67,54,35,56,48,54,29,65,72,41,74,64,49,44,68,61,51,42,54,53,39,47,53,46,11,20,43,75,66,37,58,48,24,24,53,19,52,54,43,38,47,69,36,48,80,36,64,10,39,50,76,67,52,39,71,50,45,44,48,50,43,58,41,52,41,8,81,86,72,66,72,45,68,26,74,38,40,37,77,63,43,68,39,35,53,27,66,71,68,48,57,79,51,38,59,70,67,76,84,71,65,92,81,51,59,73,60,59,67,34,64,40,39,48,51,39,59,39,96,48,103,82,59,79,48,42,32,37,41,68,68,89,44,58,52,101,85,67,49,62,50,26,52,76,55,35,55,77,44,54,71,50,42,77,69,39,91,80,36,61,66,48,40,43,44,75,72,65,62,49,78,60,74,73,72,42,44,60,53,54,50,43,52,62,69,46,49,61,58,39,54,52,54,52,49,54,52,50,52,57,49,49,52,57,47,49,55,49,47,54,56,49,49,53,50,48,51,51,47,50,55,59,38,53,78,59,29,51,78,96,48,34,70,68,65,67,31,60,49,65,69,88,85,33,102,56,99,43,40,53,39,39,46,54,30,63,70,41,45,68,37,75,76,38,57,91,71,67,42,74,69,58,48,50,54,50,23,50,51,50,45,52,56,59,44,49,43,61,78,66,37,55,51,73,42,71,89,45,45,80,85,43,72,67,38,30,50,51,43,64,69,37,39,78,51,22,70,43,73,66,39,42,49,63,75,72,25,19,82,36,54,35,75,65,30,50,50,29,48,73,71,65,37,52,71,59,28,55,26,33,50,46,84,61,51,62,27,77,74,72,48,75,95,60,98,79,68,54,70,66,55,50,48,51,28,41,49,57,51,49,57,66,52,66,77,65,73,80,97,76,89,81,85,91,78,95,79,93,85,82,91,63,64,68,61,51,56,46,54,53,50,53,53,50,50,48,50,67,60,43,48,60,55,48,54,50,48,54,49,48,47,72,74,66,65,86,63,88,72,67,61,60,63,58,54,56,59,60,69,67,70,80,80,56,78,70,64,53,57,64,60,59,65,67,66,70,82,80,77,80,84,88,134

Foldseek 3Di:
DDDDDDDDDDDDDDDDDDDDDDDDDDDDDDDDDDDDDDDDDDCPDDPPVQDDPDDDPDDPDPDDDDPDDDDDDPDPPPPPDDQDADPVRHRPDDPPVCVLVVLLQDALVVNLVQLPPDPVSVVSQDLLSQQSNQLLVDDQSPVQLVLLLLLLVLLFKAQDGSNVNSCQSVPQAFQQPRPDGFSHDDHLWQGRHDPVSQVVQWDFPPDDDPPLVVVCPRSNNSWDFDPDPPDTGTTFGADWDDGPVRHTTTGLDGPVCSVVQSVDPVHNVCCSCPVSVRDDNVSSCSSNVSNVVCVVVSVVSVVVVVVVVVVVVVVVVVVLVVLVVVLLVLLLVLADPVCSCQLSDFDDCVVDVAGAHLADQSRVLCVVCSVPVVPDDSVSSNVSNVVSNVLVVLCVVLVLLQLPVQDCPPVLSVLVCVVCNVQSVDPCSCSPVQLRNLSHPVLSVCSVVVVSVQSVCSSVVVQPLVSQAPPDDCGDVVSSVLSVVVSVVVSPVPDDDDDDDDDDDDDDDPPVVVVVVVVVSVVCCVVVVVVVVVVVVVCVVPPDDDPPVVVVVVVVVVPPDDPVVVVVVVVVVPVPDDDDD

Secondary structure (DSSP, 8-state):
--------PPP------------PPPP------------------------PPPPPP-PPP-------------------PPP-B-TTS-B-PPPGGGHHHHHHHS-HHHHHHHHTT-HHHHHT--HHHHHHHHHHH-HHHHHHHHHHHHHHTTT-BPPPPHHHHHHHHH--B-TTTSSSB-SSPPTTTSS---HHHHHTTEEE-TTPPTT-HHHHTSTTS--EEE--SS--EEEEESS--B-TTS-B-SBS-BHHHHHHHTT-TT-HHHIIIIIT-PPPTHHHHHHHHHHHHHHHHHHHHHHHHHHHHHHHHHHHHHHHHHHHHHHHHHHHHHS-HHHHHHHTPBPPTTT-SS--BSSHHHHHHHHHHHH-GGG--HHHHHHHHHHHHHHHHHHHHTTTTTTTTS-SSSHHHHHHHHHHTTTSSSHHHHHHSSGGGT-SHHHHHHHHTT-HHHHHHHTTTT--GGGSS-SSTT--HHHHHHHHHHHHHHHHTS----SS----------HHHHHHHHHHHHHHHHHHHHHHHHHHHHHHHH---TTHHHHHHHHHTTTSS-THHHHHHHHTTSSS-----

Sequence (581 aa):
MSSDEEESKPPAERSKATNEEDRKPPARAARKCKRTAKYEESDDGEEEDNWSPPPPPKKPGSVDRGNAKSTKAKGNKLKASSPPLDSNGIMLELPIEVLPCIMEYLGPFDLYRTSMCCKFLKASLTTSTVVRSAMLHGGNPAKTIEELYKIMSQRAMHVPSPLRLMRLVVGKRCEFCNDNNVKCVRPKAGVMVCWPCLSRRRDSLNGFVEGYDTIIANPRVNSVAKSSGFGEKHYLWVRERTDAAGEKIGSIILRKHISQMANHSAGVDDFITNVLNAPADEEYEEFITTYTSFKGTCVTIAKERREAKMERSKEREETRNAKIEQMFTDLAVMVDESVRVIALEREDPELYSKKRMKIHFVDQLLQPLLSAPSKIKPKLLKEIAHKINRNLGLIGEKNFLGLAFLSEEDPFEAALKEQFGPQLADMACLFGLGFRDFVDDKFFYLLENNLLIASFARLKHNDLSCFFLPDGEDSPAAFVWLAKTIWFMKLEGVNELAVYGGADDDTIESDDVFTKAYIDGKELFEKAWPALQEYDRWVNEHTAGPDAAFEKNSRLRAVCRSPKSVELLVERKFELLGTPE

pLDDT: mean 74.53, std 23.94, range [29.84, 98.44]

Organism: Thalassiosira pseudonana (NCBI:txid35128)

Mean predicted aligned error: 16.0 Å